Protein AF-A0AAN6MZ15-F1 (afdb_monomer_lite)

pLDDT: mean 78.02, std 19.75, range [22.7, 98.06]

Sequence (420 aa):
MLSFAIGPFTQQAIKTGACPQILGNVNSSLPIANFIPGSSSYRFAAGLWEIEVDMKGTMIQGLTNPKGNDSAILPSCPSGNCTDYGTGVTHASIGLCSKCIDTTSKVKGPDKGGNITLPDNDVYISIMSDAPFLTSGSTNLSWAVDLFPDNGFAEAAHVALTNISILAASTAPCTNDTSTNFTVVCPHNTSITNYDYGGTTDYVATSCALYPCLRTYHGSVDNGILTEKLISTAPAPVWEAPDYPSSWYAYNFTAVREPCILDASGTWYTRQNMSSAPNITGRTWHTVPNLFTKGQNATVPNACLYKMYGVYAMALYRFMADTLFDASCTYNSRQGGELYCGNAWWLSPLYSQKNATFESLSTALDDFATAVTNKFRTTASGPDALEIDDPNVFRTADPNLTANMVQGIVGAGYYYRLVW

Radius of gyration: 26.84 Å; chains: 1; bounding box: 69×88×80 Å

Secondary structure (DSSP, 8-state):
-----------------------TT---B-B--SEE-SS-EEEEETTEEEE-HHHHHHHHHHHH-TTSGGG----B-TT------SSS--EEEEEEEEEEEE-GGG-B---TTSEEE-TTSSSEEE-STTEEEEEEEE---TTSGGG--TTTHHHHHHT-SEEEEEEEEESTT-EEETTTTTEEE-SS---SSS--TTSS-EEEEEEEEEEEEEEEEEEEEETTEEEEEEEEEEE--EEE-TT-TT-GGGEEEEEE-SSEE-STT--EE-TTTGGGS---TT--EEEEETSSSTT-EEEEEGGGEEEE-HHHHHHHHHHIIIIIS-EEEEE-GGGTT--B-GGGGGGGGGGGGGT--HHHHHHHHHHHHHHHHHHHHHH-B-TTS--TT-TTGGG---GGGTTTTTTS-SS-----B---

Foldseek 3Di:
DDDDDDDDPPPPPPPDDDDLDQDPPDWWFWFAFFEPFLPAKDDPDDLDIAGHPLLLVLLLCLLFPLPDPSLDTQIRGSRWDQDDLVPLFRDKHWFKAKDKFWCQVQWDDPDPVQWTAHPVRLFIWGQDAFTFQKAKAFDLCPSVVVRDDPPCQVVLSVQFLTKMKMKHKALQQWDFDPPPPRDIGHPDDSDPDPDRQNPDIDMTMMIMGTHIWMWTWRWTADPSDIDIDTDDIGGQDWAAQPPDPDDLQRTKRKDFDAQAQDDPVRDTRGPVCQLVPDDDPLWDWDWGACRPHHRDIGIHTLSRMGIYGSSVSNNVSCCVRVPQGGFTWTDHPVPVLWTHTDNNNSCRVCCVSRHHDNVSNSVSVRSSRSSSSSVSSVRHDHSSPDPPPPCVVVVDPDVVVPPPPVVPDDDDRPRDTPTD

Structure (mmCIF, N/CA/C/O backbone):
data_AF-A0AAN6MZ15-F1
#
_entry.id   AF-A0AAN6MZ15-F1
#
loop_
_atom_site.group_PDB
_atom_site.id
_atom_site.type_symbol
_atom_site.label_atom_id
_atom_site.label_alt_id
_atom_site.label_comp_id
_atom_site.label_asym_id
_atom_site.label_entity_id
_atom_site.label_seq_id
_atom_site.pdbx_PDB_ins_code
_atom_site.Cartn_x
_atom_site.Cartn_y
_atom_sit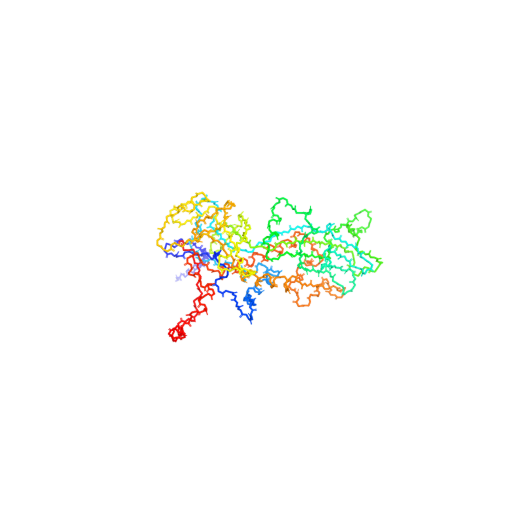e.Cartn_z
_atom_site.occupancy
_atom_site.B_iso_or_equiv
_atom_site.auth_seq_id
_atom_site.auth_comp_id
_atom_site.auth_asym_id
_atom_site.auth_atom_id
_atom_site.pdbx_PDB_model_num
ATOM 1 N N . MET A 1 1 ? 40.834 -61.237 47.593 1.00 40.12 1 MET A N 1
ATOM 2 C CA . MET A 1 1 ? 40.428 -60.813 46.237 1.00 40.12 1 MET A CA 1
ATOM 3 C C . MET A 1 1 ? 38.986 -60.335 46.309 1.00 40.12 1 MET A C 1
ATOM 5 O O . MET A 1 1 ? 38.101 -61.165 46.441 1.00 40.12 1 MET A O 1
ATOM 9 N N . LEU A 1 2 ? 38.763 -59.019 46.308 1.00 41.56 2 LEU A N 1
ATOM 10 C CA . LEU A 1 2 ? 37.440 -58.409 46.144 1.00 41.56 2 LEU A CA 1
ATOM 11 C C . LEU A 1 2 ? 37.466 -57.625 44.830 1.00 41.56 2 LEU A C 1
ATOM 13 O O . LEU A 1 2 ? 38.357 -56.806 44.617 1.00 41.56 2 LEU A O 1
ATOM 17 N N . SER A 1 3 ? 36.538 -57.959 43.938 1.00 43.06 3 SER A N 1
ATOM 18 C CA . SER A 1 3 ? 36.371 -57.358 42.616 1.00 43.06 3 SER A CA 1
ATOM 19 C C . SER A 1 3 ? 35.583 -56.051 42.739 1.00 43.06 3 SER A C 1
ATOM 21 O O . SER A 1 3 ? 34.506 -56.040 43.332 1.00 43.06 3 SER A O 1
ATOM 23 N N . PHE A 1 4 ? 36.112 -54.957 42.186 1.00 47.88 4 PHE A N 1
ATOM 24 C CA . PHE A 1 4 ? 35.355 -53.729 41.950 1.00 47.88 4 PHE A CA 1
ATOM 25 C C . PHE A 1 4 ? 34.668 -53.840 40.587 1.00 47.88 4 PHE A C 1
ATOM 27 O O . PHE A 1 4 ? 35.312 -53.731 39.545 1.00 47.88 4 PHE A O 1
ATOM 34 N N . ALA A 1 5 ? 33.354 -54.056 40.599 1.00 46.31 5 ALA A N 1
ATOM 35 C CA . ALA A 1 5 ? 32.517 -53.902 39.419 1.00 46.31 5 ALA A CA 1
ATOM 36 C C . ALA A 1 5 ? 32.241 -52.405 39.203 1.00 46.31 5 ALA A C 1
ATOM 38 O O . ALA A 1 5 ? 31.400 -51.814 39.876 1.00 46.31 5 ALA A O 1
ATOM 39 N N . ILE A 1 6 ? 32.970 -51.784 38.277 1.00 54.94 6 ILE A N 1
ATOM 40 C CA . ILE A 1 6 ? 32.612 -50.472 37.730 1.00 54.94 6 ILE A CA 1
ATOM 41 C C . ILE A 1 6 ? 31.590 -50.737 36.623 1.00 54.94 6 ILE A C 1
ATOM 43 O O . ILE A 1 6 ? 31.943 -51.202 35.541 1.00 54.94 6 ILE A O 1
ATOM 47 N N . GLY A 1 7 ? 30.311 -50.501 36.913 1.00 52.25 7 GLY A N 1
ATOM 48 C CA . GLY A 1 7 ? 29.265 -50.502 35.892 1.00 52.25 7 GLY A CA 1
ATOM 49 C C . GLY A 1 7 ? 29.377 -49.255 35.002 1.00 52.25 7 GLY A C 1
ATOM 50 O O . GLY A 1 7 ? 29.716 -48.183 35.509 1.00 52.25 7 GLY A O 1
ATOM 51 N N . PRO A 1 8 ? 29.106 -49.352 33.688 1.00 51.97 8 PRO A N 1
ATOM 52 C CA . PRO A 1 8 ? 29.100 -48.191 32.810 1.00 51.97 8 PRO A CA 1
ATOM 53 C C . PRO A 1 8 ? 27.931 -47.268 33.177 1.00 51.97 8 PRO A C 1
ATOM 55 O O . PRO A 1 8 ? 26.772 -47.682 33.175 1.00 51.97 8 PRO A O 1
ATOM 58 N N . PHE A 1 9 ? 28.232 -46.003 33.471 1.00 55.66 9 PHE A N 1
ATOM 59 C CA . PHE A 1 9 ? 27.222 -44.953 33.567 1.00 55.66 9 PHE A CA 1
ATOM 60 C C . PHE A 1 9 ? 26.598 -44.745 32.185 1.00 55.66 9 PHE A C 1
ATOM 62 O O . PHE A 1 9 ? 27.179 -44.099 31.315 1.00 55.66 9 PHE A O 1
ATOM 69 N N . THR A 1 10 ? 25.398 -45.273 31.973 1.00 53.75 10 THR A N 1
ATOM 70 C CA . THR A 1 10 ? 24.551 -44.856 30.857 1.00 53.75 10 THR A CA 1
ATOM 71 C C . THR A 1 10 ? 24.023 -43.457 31.173 1.00 53.75 10 THR A C 1
ATOM 73 O O . THR A 1 10 ? 23.023 -43.316 31.875 1.00 53.75 10 THR A O 1
ATOM 76 N N . GLN A 1 11 ? 24.695 -42.407 30.693 1.00 52.97 11 GLN A N 1
ATOM 77 C CA . GLN A 1 11 ? 24.086 -41.077 30.640 1.00 52.97 11 GLN A CA 1
ATOM 78 C C . GLN A 1 11 ? 22.978 -41.122 29.584 1.00 52.97 11 GLN A C 1
ATOM 80 O O . GLN A 1 11 ? 23.221 -40.930 28.395 1.00 52.97 11 GLN A O 1
ATOM 85 N N . GLN A 1 12 ? 21.753 -41.434 30.005 1.00 50.69 12 GLN A N 1
ATOM 86 C CA . GLN A 1 12 ? 20.587 -41.143 29.186 1.00 50.69 12 GLN A CA 1
ATOM 87 C C . GLN A 1 12 ? 20.452 -39.621 29.136 1.00 50.69 12 GLN A C 1
ATOM 89 O O . GLN A 1 12 ? 20.089 -38.986 30.124 1.00 50.69 12 GLN A O 1
ATOM 94 N N . ALA A 1 13 ? 20.788 -39.033 27.989 1.00 48.38 13 ALA A N 1
ATOM 95 C CA . ALA A 1 13 ? 20.457 -37.652 27.687 1.00 48.38 13 ALA A CA 1
ATOM 96 C C . ALA A 1 13 ? 18.928 -37.551 27.594 1.00 48.38 13 ALA A C 1
ATOM 98 O O . ALA A 1 13 ? 18.326 -37.843 26.561 1.00 48.38 13 ALA A O 1
ATOM 99 N N . ILE A 1 14 ? 18.289 -37.195 28.707 1.00 49.56 14 ILE A N 1
ATOM 100 C CA . ILE A 1 14 ? 16.867 -36.871 28.735 1.00 49.56 14 ILE A CA 1
ATOM 101 C C . ILE A 1 14 ? 16.715 -35.576 27.940 1.00 49.56 14 ILE A C 1
ATOM 103 O O . ILE A 1 14 ? 17.080 -34.499 28.408 1.00 49.56 14 ILE A O 1
ATOM 107 N N . LYS A 1 15 ? 16.203 -35.682 26.711 1.00 41.22 15 LYS A N 1
ATOM 108 C CA . LYS A 1 15 ? 15.747 -34.522 25.949 1.00 41.22 15 LYS A CA 1
ATOM 109 C C . LYS A 1 15 ? 14.502 -33.994 26.655 1.00 41.22 15 LYS A C 1
ATOM 111 O O . LYS A 1 15 ? 13.407 -34.515 26.463 1.00 41.22 15 LYS A O 1
ATOM 116 N N . THR A 1 16 ? 14.676 -32.994 27.508 1.00 54.78 16 THR A N 1
ATOM 117 C CA . THR A 1 16 ? 13.559 -32.241 28.067 1.00 54.78 16 THR A CA 1
ATOM 118 C C . THR A 1 16 ? 12.924 -31.445 26.928 1.00 54.78 16 THR A C 1
ATOM 120 O O . THR A 1 16 ? 13.512 -30.514 26.385 1.00 54.78 16 THR A O 1
ATOM 123 N N . GLY A 1 17 ? 11.737 -31.866 26.493 1.00 52.56 17 GLY A N 1
ATOM 124 C CA . GLY A 1 17 ? 10.882 -31.026 25.662 1.00 52.56 17 GLY A CA 1
ATOM 125 C C . GLY A 1 17 ? 10.262 -29.949 26.543 1.00 52.56 17 GLY A C 1
ATOM 126 O O . GLY A 1 17 ? 9.826 -30.252 27.655 1.00 52.56 17 GLY A O 1
ATOM 127 N N . ALA A 1 18 ? 10.230 -28.703 26.075 1.00 51.31 18 ALA A N 1
ATOM 128 C CA . ALA A 1 18 ? 9.408 -27.692 26.722 1.00 51.31 18 ALA A CA 1
ATOM 129 C C . ALA A 1 18 ? 7.952 -28.182 26.691 1.00 51.31 18 ALA A C 1
ATOM 131 O O . ALA A 1 18 ? 7.418 -28.469 25.623 1.00 51.31 18 ALA A O 1
ATOM 132 N N . CYS A 1 19 ? 7.345 -28.346 27.866 1.00 48.41 19 CYS A N 1
ATOM 133 C CA . CYS A 1 19 ? 5.925 -28.638 27.988 1.00 48.41 19 CYS A CA 1
ATOM 134 C C . CYS A 1 19 ? 5.213 -27.297 28.189 1.00 48.41 19 CYS A C 1
ATOM 136 O O . CYS A 1 19 ? 5.354 -26.719 29.272 1.00 48.41 19 CYS A O 1
ATOM 138 N N . PRO A 1 20 ? 4.516 -26.756 27.174 1.00 54.28 20 PRO A N 1
ATOM 139 C CA . PRO A 1 20 ? 3.715 -25.557 27.364 1.00 54.28 20 PRO A CA 1
ATOM 140 C C . PRO A 1 20 ? 2.610 -25.874 28.376 1.00 54.28 20 PRO A C 1
ATOM 142 O O . PRO A 1 20 ? 1.737 -26.706 28.131 1.00 54.28 20 PRO A O 1
ATOM 145 N N . GLN A 1 21 ? 2.679 -25.249 29.550 1.00 49.19 21 GLN A N 1
ATOM 146 C CA . GLN A 1 21 ? 1.626 -25.332 30.555 1.00 49.19 21 GLN A CA 1
ATOM 147 C C . GLN A 1 21 ? 0.725 -24.109 30.430 1.00 49.19 21 GLN A C 1
ATOM 149 O O . GLN A 1 21 ? 1.207 -22.977 30.431 1.00 49.19 21 GLN A O 1
ATOM 154 N N . ILE A 1 22 ? -0.587 -24.338 30.360 1.00 53.00 22 ILE A N 1
ATOM 155 C CA . ILE A 1 22 ? -1.578 -23.267 30.452 1.00 53.00 22 ILE A CA 1
ATOM 156 C C . ILE A 1 22 ? -1.512 -22.723 31.880 1.00 53.00 22 ILE A C 1
ATOM 158 O O . ILE A 1 22 ? -1.984 -23.358 32.825 1.00 53.00 22 ILE A O 1
ATOM 162 N N . LEU A 1 23 ? -0.888 -21.561 32.047 1.00 53.66 23 LEU A N 1
ATOM 163 C CA . LEU A 1 23 ? -0.852 -20.871 33.328 1.00 53.66 23 LEU A CA 1
ATOM 164 C C . LEU A 1 23 ? -2.181 -20.138 33.530 1.00 53.66 23 LEU A C 1
ATOM 166 O O . LEU A 1 23 ? -2.475 -19.161 32.844 1.00 53.66 23 LEU A O 1
ATOM 170 N N . GLY A 1 24 ? -2.985 -20.606 34.486 1.00 49.88 24 GLY A N 1
ATOM 171 C CA . GLY A 1 24 ? -4.116 -19.829 34.991 1.00 49.88 24 GLY A CA 1
ATOM 172 C C . GLY A 1 24 ? -3.617 -18.543 35.660 1.00 49.88 24 GLY A C 1
ATOM 173 O O . GLY A 1 24 ? -2.615 -18.575 36.372 1.00 49.88 24 GLY A O 1
ATOM 174 N N . ASN A 1 25 ? -4.323 -17.428 35.448 1.00 54.53 25 ASN A N 1
ATOM 175 C CA . ASN A 1 25 ? -4.033 -16.086 35.988 1.00 54.53 25 ASN A CA 1
ATOM 176 C C . ASN A 1 25 ? -2.850 -15.322 35.361 1.00 54.53 25 ASN A C 1
ATOM 178 O O . ASN A 1 25 ? -2.310 -14.418 36.000 1.00 54.53 25 ASN A O 1
ATOM 182 N N . VAL A 1 26 ? -2.450 -15.632 34.124 1.00 59.28 26 VAL A N 1
ATOM 183 C CA . VAL A 1 26 ? -1.494 -14.790 33.386 1.00 59.28 26 VAL A CA 1
ATOM 184 C C . VAL A 1 26 ? -2.219 -14.044 32.275 1.00 59.28 26 VAL A C 1
ATOM 186 O O . VAL A 1 26 ? -2.706 -14.660 31.329 1.00 59.28 26 VAL A O 1
ATOM 189 N N . ASN A 1 27 ? -2.268 -12.714 32.394 1.00 62.06 27 ASN A N 1
ATOM 190 C CA . ASN A 1 27 ? -2.894 -11.849 31.398 1.00 62.06 27 ASN A CA 1
ATOM 191 C C . ASN A 1 27 ? -2.235 -12.064 30.039 1.00 62.06 27 ASN A C 1
ATOM 193 O O . ASN A 1 27 ? -1.040 -11.805 29.878 1.00 62.06 27 ASN A O 1
ATOM 197 N N . SER A 1 28 ? -3.036 -12.505 29.076 1.00 66.25 28 SER A N 1
ATOM 198 C CA . SER A 1 28 ? -2.605 -12.643 27.694 1.00 66.25 28 SER A CA 1
ATOM 199 C C . SER A 1 28 ? -2.978 -11.384 26.919 1.00 66.25 28 SER A C 1
ATOM 201 O O . SER A 1 28 ? -4.067 -10.856 27.118 1.00 66.25 28 SER A O 1
ATOM 203 N N . SER A 1 29 ? -2.083 -10.866 26.076 1.00 73.50 29 SER A N 1
ATOM 204 C CA . SER A 1 29 ? -2.336 -9.660 25.290 1.00 73.50 29 SER A CA 1
ATOM 205 C C . SER A 1 29 ? -1.694 -9.661 23.914 1.00 73.50 29 SER A C 1
ATOM 207 O O . SER A 1 29 ? -0.597 -10.178 23.706 1.00 73.50 29 SER A O 1
ATOM 209 N N . LEU A 1 30 ? -2.407 -9.046 22.975 1.00 80.00 30 LEU A N 1
ATOM 210 C CA . LEU A 1 30 ? -2.001 -8.864 21.591 1.00 80.00 30 LEU A CA 1
ATOM 211 C C . LEU A 1 30 ? -2.195 -7.387 21.224 1.00 80.00 30 LEU A C 1
ATOM 213 O O . LEU A 1 30 ? -3.289 -6.864 21.465 1.00 80.00 30 LEU A O 1
ATOM 217 N N . PRO A 1 31 ? -1.179 -6.707 20.665 1.00 84.69 31 PRO A N 1
ATOM 218 C CA . PRO A 1 31 ? -1.329 -5.322 20.254 1.00 84.69 31 PRO A CA 1
ATOM 219 C C . PRO A 1 31 ? -2.264 -5.228 19.044 1.00 84.69 31 PRO A C 1
ATOM 221 O O . PRO A 1 31 ? -2.136 -5.972 18.064 1.00 84.69 31 PRO A O 1
ATOM 224 N N . ILE A 1 32 ? -3.208 -4.297 19.120 1.00 87.62 32 ILE A N 1
ATOM 225 C CA . ILE A 1 32 ? -4.138 -3.958 18.045 1.00 87.62 32 ILE A CA 1
ATOM 226 C C . ILE A 1 32 ? -4.177 -2.445 17.874 1.00 87.62 32 ILE A C 1
ATOM 228 O O . ILE A 1 32 ? -3.936 -1.703 18.823 1.00 87.62 32 ILE A O 1
ATOM 232 N N . ALA A 1 33 ? -4.508 -1.991 16.670 1.00 91.00 33 ALA A N 1
ATOM 233 C CA . ALA A 1 33 ? -4.716 -0.577 16.406 1.00 91.00 33 ALA A CA 1
ATOM 234 C C . ALA A 1 33 ? -6.210 -0.277 16.303 1.00 91.00 33 ALA A C 1
ATOM 236 O O . ALA A 1 33 ? -6.830 -0.668 15.318 1.00 91.00 33 ALA A O 1
ATOM 237 N N . ASN A 1 34 ? -6.789 0.416 17.287 1.00 90.00 34 ASN A N 1
ATOM 238 C CA . ASN A 1 34 ? -8.136 0.979 17.160 1.00 90.00 34 ASN A CA 1
ATOM 239 C C . ASN A 1 34 ? -8.062 2.408 16.623 1.00 90.00 34 ASN A C 1
ATOM 241 O O . ASN A 1 34 ? -8.690 2.711 15.616 1.00 90.00 34 ASN A O 1
ATOM 245 N N . PHE A 1 35 ? -7.258 3.266 17.249 1.00 88.88 35 PHE A N 1
ATOM 246 C CA . PHE A 1 35 ? -7.140 4.677 16.891 1.00 88.88 35 PHE A CA 1
ATOM 247 C C . PHE A 1 35 ? -5.674 5.023 16.605 1.00 88.88 35 PHE A C 1
ATOM 249 O O . PHE A 1 35 ? -4.793 4.705 17.406 1.00 88.88 35 PHE A O 1
ATOM 256 N N . ILE A 1 36 ? -5.400 5.644 15.452 1.00 88.38 36 ILE A N 1
ATOM 257 C CA . ILE A 1 36 ? -4.052 6.085 15.063 1.00 88.38 36 ILE A CA 1
ATOM 258 C C . ILE A 1 36 ? -4.013 7.558 14.637 1.00 88.38 36 ILE A C 1
ATOM 260 O O . ILE A 1 36 ? -4.884 7.984 13.875 1.00 88.38 36 ILE A O 1
ATOM 264 N N . PRO A 1 37 ? -2.993 8.323 15.064 1.00 79.56 37 PRO A N 1
ATOM 265 C CA . PRO A 1 37 ? -1.886 7.882 15.903 1.00 79.56 37 PRO A CA 1
ATOM 266 C C . PRO A 1 37 ? -2.318 7.821 17.380 1.00 79.56 37 PRO A C 1
ATOM 268 O O . PRO A 1 37 ? -3.313 8.423 17.763 1.00 79.56 37 PRO A O 1
ATOM 271 N N . GLY A 1 38 ? -1.596 7.064 18.211 1.00 61.72 38 GLY A N 1
ATOM 272 C CA . GLY A 1 38 ? -1.743 7.171 19.667 1.00 61.72 38 GLY A CA 1
ATOM 273 C C . GLY A 1 38 ? -0.956 8.359 20.234 1.00 61.72 38 GLY A C 1
ATOM 274 O O . GLY A 1 38 ? -1.447 9.051 21.118 1.00 61.72 38 GLY A O 1
ATOM 275 N N . SER A 1 39 ? 0.256 8.600 19.711 1.00 60.41 39 SER A N 1
ATOM 276 C CA . SER A 1 39 ? 1.109 9.754 20.062 1.00 60.41 39 SER A CA 1
ATOM 277 C C . SER A 1 39 ? 2.186 10.093 19.008 1.00 60.41 39 SER A C 1
ATOM 279 O O . SER A 1 39 ? 3.148 10.787 19.315 1.00 60.41 39 SER A O 1
ATOM 281 N N . SER A 1 40 ? 2.070 9.574 17.778 1.00 68.44 40 SER A N 1
ATOM 282 C CA . SER A 1 40 ? 3.201 9.392 16.841 1.00 68.44 40 SER A CA 1
ATOM 283 C C . SER A 1 40 ? 3.312 10.390 15.678 1.00 68.44 40 SER A C 1
ATOM 285 O O . SER A 1 40 ? 3.797 10.048 14.592 1.00 68.44 40 SER A O 1
ATOM 287 N N . SER A 1 41 ? 2.878 11.634 15.877 1.00 76.12 41 SER A N 1
ATOM 288 C CA . SER A 1 41 ? 3.167 12.733 14.945 1.00 76.12 41 SER A CA 1
ATOM 289 C C . SER A 1 41 ? 3.421 14.039 15.669 1.00 76.12 41 SER A C 1
ATOM 291 O O . SER A 1 41 ? 2.821 14.303 16.707 1.00 76.12 41 SER A O 1
ATOM 293 N N . TYR A 1 42 ? 4.262 14.888 15.084 1.00 79.75 42 TYR A N 1
ATOM 294 C CA . TYR A 1 42 ? 4.579 16.201 15.636 1.00 79.75 42 TYR A CA 1
ATOM 295 C C . TYR A 1 42 ? 4.406 17.304 14.594 1.00 79.75 42 TYR A C 1
ATOM 297 O O . TYR A 1 42 ? 4.549 17.101 13.386 1.00 79.75 42 TYR A O 1
ATOM 305 N N . ARG A 1 43 ? 4.085 18.503 15.079 1.00 81.88 43 ARG A N 1
ATOM 306 C CA . ARG A 1 43 ? 3.978 19.711 14.262 1.00 81.88 43 ARG A CA 1
ATOM 307 C C . ARG A 1 43 ? 5.331 20.408 14.212 1.00 81.88 43 ARG A C 1
ATOM 309 O O . ARG A 1 43 ? 5.851 20.788 15.256 1.00 81.88 43 ARG A O 1
ATOM 316 N N . PHE A 1 44 ? 5.865 20.637 13.016 1.00 83.06 44 PHE A N 1
ATOM 317 C CA . PHE A 1 44 ? 7.147 21.335 12.838 1.00 83.06 44 PHE A CA 1
ATOM 318 C C . PHE A 1 44 ? 7.001 22.738 12.231 1.00 83.06 44 PHE A C 1
ATOM 320 O O . PHE A 1 44 ? 7.923 23.544 12.317 1.00 83.06 44 PHE A O 1
ATOM 327 N N . ALA A 1 45 ? 5.838 23.070 11.656 1.00 80.62 45 ALA A N 1
ATOM 328 C CA . ALA A 1 45 ? 5.520 24.433 11.222 1.00 80.62 45 ALA A CA 1
ATOM 329 C C . ALA A 1 45 ? 4.007 24.711 11.244 1.00 80.62 45 ALA A C 1
ATOM 331 O O . ALA A 1 45 ? 3.192 23.885 11.665 1.00 80.62 45 ALA A O 1
ATOM 332 N N . ALA A 1 46 ? 3.588 25.902 10.808 1.00 77.69 46 ALA A N 1
ATOM 333 C CA . ALA A 1 46 ? 2.172 26.242 10.703 1.00 77.69 46 ALA A CA 1
ATOM 334 C C . ALA A 1 46 ? 1.445 25.332 9.697 1.00 77.69 46 ALA A C 1
ATOM 336 O O . ALA A 1 46 ? 1.698 25.406 8.501 1.00 77.69 46 ALA A O 1
ATOM 337 N N . GLY A 1 47 ? 0.566 24.455 10.199 1.00 72.19 47 GLY A N 1
ATOM 338 C CA . GLY A 1 47 ? -0.144 23.465 9.379 1.00 72.19 47 GLY A CA 1
ATOM 339 C C . GLY A 1 47 ? 0.725 22.313 8.852 1.00 72.19 47 GLY A C 1
ATOM 340 O O . GLY A 1 47 ? 0.241 21.478 8.097 1.00 72.19 47 GLY A O 1
ATOM 341 N N . LEU A 1 48 ? 2.005 22.226 9.225 1.00 77.94 48 LEU A N 1
ATOM 342 C CA . LEU A 1 48 ? 2.875 21.144 8.759 1.00 77.94 48 LEU A CA 1
ATOM 343 C C . LEU A 1 48 ? 3.134 20.146 9.883 1.00 77.94 48 LEU A C 1
ATOM 345 O O . LEU A 1 48 ? 3.621 20.512 10.957 1.00 77.94 48 LEU A O 1
ATOM 349 N N . TRP A 1 49 ? 2.799 18.895 9.589 1.00 84.44 49 TRP A N 1
ATOM 350 C CA . TRP A 1 49 ? 2.918 17.748 10.474 1.00 84.44 49 TRP A CA 1
ATOM 351 C C . TRP A 1 49 ? 3.806 16.697 9.834 1.00 84.44 49 TRP A C 1
ATOM 353 O O . TRP A 1 49 ? 3.850 16.573 8.609 1.00 84.44 49 TRP A O 1
ATOM 363 N N . GLU A 1 50 ? 4.497 15.950 10.678 1.00 87.62 50 GLU A N 1
ATOM 364 C CA . GLU A 1 50 ? 5.436 14.923 10.268 1.00 87.62 50 GLU A CA 1
ATOM 365 C C . GLU A 1 50 ? 5.236 13.670 11.117 1.00 87.62 50 GLU A C 1
ATOM 367 O O . GLU A 1 50 ? 4.930 13.745 12.312 1.00 87.62 50 GLU A O 1
ATOM 372 N N . ILE A 1 51 ? 5.376 12.513 10.474 1.00 91.50 51 ILE A N 1
ATOM 373 C CA . ILE A 1 51 ? 5.396 11.223 11.159 1.00 91.50 51 ILE A CA 1
ATOM 374 C C . ILE A 1 51 ? 6.748 11.020 11.842 1.00 91.50 51 ILE A C 1
ATOM 376 O O . ILE A 1 51 ? 7.786 11.460 11.340 1.00 91.50 51 ILE A O 1
ATOM 380 N N . GLU A 1 52 ? 6.741 10.324 12.974 1.00 89.38 52 GLU A N 1
ATOM 381 C CA . GLU A 1 52 ? 7.970 9.987 13.691 1.00 89.38 52 GLU A CA 1
ATOM 382 C C . GLU A 1 52 ? 8.970 9.219 12.814 1.00 89.38 52 GLU A C 1
ATOM 384 O O . GLU A 1 52 ? 8.602 8.427 11.941 1.00 89.38 52 GLU A O 1
ATOM 389 N N . VAL A 1 53 ? 10.260 9.427 13.092 1.00 90.38 53 VAL A N 1
ATOM 390 C CA . VAL A 1 53 ? 11.379 8.799 12.365 1.00 90.38 53 VAL A CA 1
ATOM 391 C C . VAL A 1 53 ? 11.263 7.273 12.351 1.00 90.38 53 VAL A C 1
ATOM 393 O O . VAL A 1 53 ? 11.596 6.638 11.357 1.00 90.38 53 VAL A O 1
ATOM 396 N N . ASP A 1 54 ? 10.736 6.692 13.422 1.00 89.44 54 ASP A N 1
ATOM 397 C CA . ASP A 1 54 ? 10.517 5.254 13.560 1.00 89.44 54 ASP A CA 1
ATOM 398 C C . ASP A 1 54 ? 9.495 4.714 12.534 1.00 89.44 54 ASP A C 1
ATOM 400 O O . ASP A 1 54 ? 9.725 3.690 11.887 1.00 89.44 54 ASP A O 1
ATOM 404 N N . MET A 1 55 ? 8.411 5.457 12.264 1.00 92.25 55 MET A N 1
ATOM 405 C CA . MET A 1 55 ? 7.466 5.103 11.195 1.00 92.25 55 MET A CA 1
ATOM 406 C C . MET A 1 55 ? 8.117 5.213 9.810 1.00 92.25 55 MET A C 1
ATOM 408 O O . MET A 1 55 ? 7.928 4.334 8.972 1.00 92.25 55 MET A O 1
ATOM 412 N N . LYS A 1 56 ? 8.938 6.243 9.568 1.00 93.81 56 LYS A N 1
ATOM 413 C CA . LYS A 1 56 ? 9.687 6.382 8.303 1.00 93.81 56 LYS A CA 1
ATOM 414 C C . LYS A 1 56 ? 10.661 5.225 8.085 1.00 93.81 56 LYS A C 1
ATOM 416 O O . LYS A 1 56 ? 10.741 4.682 6.986 1.00 93.81 56 LYS A O 1
ATOM 421 N N . GLY A 1 57 ? 11.379 4.839 9.140 1.00 93.50 57 GLY A N 1
ATOM 422 C CA . GLY A 1 57 ? 12.271 3.682 9.137 1.00 93.50 57 GLY A CA 1
ATOM 423 C C . GLY A 1 57 ? 11.514 2.393 8.829 1.00 93.50 57 GLY A C 1
ATOM 424 O O . GLY A 1 57 ? 11.917 1.656 7.934 1.00 93.50 57 GLY A O 1
ATOM 425 N N . THR A 1 58 ? 10.366 2.184 9.481 1.00 93.50 58 THR A N 1
ATOM 426 C CA . THR A 1 58 ? 9.470 1.044 9.216 1.00 93.50 58 THR A CA 1
ATOM 427 C C . THR A 1 58 ? 9.022 1.016 7.755 1.00 93.50 58 THR A C 1
ATOM 429 O O . THR A 1 58 ? 9.038 -0.036 7.128 1.00 93.50 58 THR A O 1
ATOM 432 N N . MET A 1 59 ? 8.648 2.160 7.182 1.00 95.19 59 MET A N 1
ATOM 433 C CA . MET A 1 59 ? 8.226 2.258 5.782 1.00 95.19 59 MET A CA 1
ATOM 434 C C . MET A 1 59 ? 9.337 1.851 4.806 1.00 95.19 59 MET A C 1
ATOM 436 O O . MET A 1 59 ? 9.100 1.069 3.890 1.00 95.19 59 MET A O 1
ATOM 440 N N . ILE A 1 60 ? 10.565 2.318 5.037 1.00 95.56 60 ILE A N 1
ATOM 441 C CA . ILE A 1 60 ? 11.740 1.926 4.245 1.00 95.56 60 ILE A CA 1
ATOM 442 C C . ILE A 1 60 ? 12.043 0.427 4.412 1.00 95.56 60 ILE A C 1
ATOM 444 O O . ILE A 1 60 ? 12.321 -0.276 3.436 1.00 95.56 60 ILE A O 1
ATOM 448 N N . GLN A 1 61 ? 11.958 -0.089 5.638 1.00 94.19 61 GLN A N 1
ATOM 449 C CA . GLN A 1 61 ? 12.117 -1.517 5.918 1.00 94.19 61 GLN A CA 1
ATOM 450 C C . GLN A 1 61 ? 11.007 -2.362 5.290 1.00 94.19 61 GLN A C 1
ATOM 452 O O . GLN A 1 61 ? 11.283 -3.462 4.830 1.00 94.19 61 GLN A O 1
ATOM 457 N N . GLY A 1 62 ? 9.786 -1.843 5.175 1.00 95.31 62 GLY A N 1
ATOM 458 C CA . GLY A 1 62 ? 8.678 -2.509 4.495 1.00 95.31 62 GLY A CA 1
ATOM 459 C C . GLY A 1 62 ? 8.955 -2.804 3.018 1.00 95.31 62 GLY A C 1
ATOM 460 O O . GLY A 1 62 ? 8.406 -3.758 2.484 1.00 95.31 62 GLY A O 1
ATOM 461 N N . LEU A 1 63 ? 9.836 -2.038 2.368 1.00 95.00 63 LEU A N 1
ATOM 462 C CA . LEU A 1 63 ? 10.252 -2.281 0.980 1.00 95.00 63 LEU A CA 1
ATOM 463 C C . LEU A 1 63 ? 11.529 -3.124 0.877 1.00 95.00 63 LEU A C 1
ATOM 465 O O . LEU A 1 63 ? 11.711 -3.866 -0.084 1.00 95.00 63 LEU A O 1
ATOM 469 N N . THR A 1 64 ? 12.425 -3.010 1.858 1.00 94.56 64 THR A N 1
ATOM 470 C CA . THR A 1 64 ? 13.776 -3.596 1.788 1.00 94.56 64 THR A CA 1
ATOM 471 C C . THR A 1 64 ? 13.917 -4.910 2.545 1.00 94.56 64 THR A C 1
ATOM 473 O O . THR A 1 64 ? 14.696 -5.773 2.147 1.00 94.56 64 THR A O 1
ATOM 476 N N . ASN A 1 65 ? 13.169 -5.075 3.632 1.00 93.00 65 ASN A N 1
ATOM 477 C CA . ASN A 1 65 ? 13.140 -6.265 4.471 1.00 93.00 65 ASN A CA 1
ATOM 478 C C . ASN A 1 65 ? 11.785 -6.387 5.209 1.00 93.00 65 ASN A C 1
ATOM 480 O O . ASN A 1 65 ? 11.738 -6.299 6.440 1.00 93.00 65 ASN A O 1
ATOM 484 N N . PRO A 1 66 ? 10.668 -6.595 4.486 1.00 86.50 66 PRO A N 1
ATOM 485 C CA . PRO A 1 66 ? 9.326 -6.573 5.078 1.00 86.50 66 PRO A CA 1
ATOM 486 C C . PRO A 1 66 ? 9.088 -7.629 6.157 1.00 86.50 66 PRO A C 1
ATOM 488 O O . PRO A 1 66 ? 8.260 -7.438 7.047 1.00 86.50 66 PRO A O 1
ATOM 491 N N . LYS A 1 67 ? 9.832 -8.738 6.090 1.00 83.00 67 LYS A N 1
ATOM 492 C CA . LYS A 1 67 ? 9.770 -9.866 7.030 1.00 83.00 67 LYS A CA 1
ATOM 493 C C . LYS A 1 67 ? 10.824 -9.769 8.140 1.00 83.00 67 LYS A C 1
ATOM 495 O O . LYS A 1 67 ? 11.101 -10.763 8.809 1.00 83.00 67 LYS A O 1
ATOM 500 N N . GLY A 1 68 ? 11.450 -8.602 8.299 1.00 79.31 68 GLY A N 1
ATOM 501 C CA . GLY A 1 68 ? 12.388 -8.331 9.379 1.00 79.31 68 GLY A CA 1
ATOM 502 C C . GLY A 1 68 ? 11.716 -8.326 10.754 1.00 79.31 68 GLY A C 1
ATOM 503 O O . GLY A 1 68 ? 10.506 -8.168 10.882 1.00 79.31 68 GLY A O 1
ATOM 504 N N . ASN A 1 69 ? 12.518 -8.465 11.810 1.00 76.62 69 ASN A N 1
ATOM 505 C CA . ASN A 1 69 ? 12.005 -8.473 13.185 1.00 76.62 69 ASN A CA 1
ATOM 506 C C . ASN A 1 69 ? 11.414 -7.122 13.618 1.00 76.62 69 ASN A C 1
ATOM 508 O O . ASN A 1 69 ? 10.562 -7.092 14.500 1.00 76.62 69 ASN A O 1
ATOM 512 N N . ASP A 1 70 ? 11.837 -6.021 12.997 1.00 70.81 70 ASP A N 1
ATOM 513 C CA . ASP A 1 70 ? 11.396 -4.664 13.342 1.00 70.81 70 ASP A CA 1
ATOM 514 C C . ASP A 1 70 ? 9.919 -4.407 12.980 1.00 70.81 70 ASP A C 1
ATOM 516 O O . ASP A 1 70 ? 9.275 -3.538 13.566 1.00 70.81 70 ASP A O 1
ATOM 520 N N . SER A 1 71 ? 9.353 -5.202 12.064 1.00 74.69 71 SER A N 1
ATOM 521 C CA . SER A 1 71 ? 7.925 -5.200 11.729 1.00 74.69 71 SER A CA 1
ATOM 522 C C . SER A 1 71 ? 7.141 -6.315 12.437 1.00 74.69 71 SER A C 1
ATOM 524 O O . SER A 1 71 ? 5.938 -6.453 12.207 1.00 74.69 71 SER A O 1
ATOM 526 N N . ALA A 1 72 ? 7.781 -7.132 13.283 1.00 78.81 72 ALA A N 1
ATOM 527 C CA . ALA A 1 72 ? 7.143 -8.286 13.906 1.00 78.81 72 ALA A CA 1
ATOM 528 C C . ALA A 1 72 ? 6.265 -7.889 15.101 1.00 78.81 72 ALA A C 1
ATOM 530 O O . ALA A 1 72 ? 6.660 -7.123 15.981 1.00 78.81 72 ALA A O 1
ATOM 531 N N . ILE A 1 73 ? 5.070 -8.477 15.169 1.00 81.81 73 ILE A N 1
ATOM 532 C CA . ILE A 1 73 ? 4.183 -8.338 16.322 1.00 81.81 73 ILE A CA 1
ATOM 533 C C . ILE A 1 73 ? 4.571 -9.357 17.386 1.00 81.81 73 ILE A C 1
ATOM 535 O O . ILE A 1 73 ? 4.533 -10.564 17.153 1.00 81.81 73 ILE A O 1
ATOM 539 N N . LEU A 1 74 ? 4.903 -8.861 18.576 1.00 78.88 74 LEU A N 1
ATOM 540 C CA . LEU A 1 74 ? 5.225 -9.696 19.726 1.00 78.88 74 LEU A CA 1
ATOM 541 C C . LEU A 1 74 ? 3.980 -9.859 20.611 1.00 78.88 74 LEU A C 1
ATOM 543 O O . LEU A 1 74 ? 3.596 -8.907 21.299 1.00 78.88 74 LEU A O 1
ATOM 547 N N . PRO A 1 75 ? 3.321 -11.034 20.610 1.00 75.25 75 PRO A N 1
ATOM 548 C CA . PRO A 1 75 ? 2.253 -11.309 21.561 1.00 75.25 75 PRO A CA 1
ATOM 549 C C . PRO A 1 75 ? 2.833 -11.461 22.973 1.00 75.25 75 PRO A C 1
ATOM 551 O O . PRO A 1 75 ? 3.964 -11.901 23.174 1.00 75.25 75 PRO A O 1
ATOM 554 N N . SER A 1 76 ? 2.011 -11.204 23.980 1.00 72.69 76 SER A N 1
ATOM 555 C CA . SER A 1 76 ? 2.267 -11.627 25.352 1.00 72.69 76 SER A CA 1
ATOM 556 C C . SER A 1 76 ? 1.182 -12.622 25.738 1.00 72.69 76 SER A C 1
ATOM 558 O O . SER A 1 76 ? 0.247 -12.254 26.427 1.00 72.69 76 SER A O 1
ATOM 560 N N . CYS A 1 77 ? 1.253 -13.862 25.244 1.00 62.47 77 CYS A N 1
ATOM 561 C CA . CYS A 1 77 ? 0.225 -14.890 25.470 1.00 62.47 77 CYS A CA 1
ATOM 562 C C . CYS A 1 77 ? 0.859 -16.231 25.886 1.00 62.47 77 CYS A C 1
ATOM 564 O O . CYS A 1 77 ? 1.080 -17.090 25.031 1.00 62.47 77 CYS A O 1
ATOM 566 N N . PRO A 1 78 ? 1.157 -16.450 27.178 1.00 57.62 78 PRO A N 1
ATOM 567 C CA . PRO A 1 78 ? 1.720 -17.721 27.638 1.00 57.62 78 PRO A CA 1
ATOM 568 C C . PRO A 1 78 ? 0.721 -18.893 27.601 1.00 57.62 78 PRO A C 1
ATOM 570 O O . PRO A 1 78 ? 1.146 -20.042 27.661 1.00 57.62 78 PRO A O 1
ATOM 573 N N . SER A 1 79 ? -0.588 -18.630 27.486 1.00 55.31 79 SER A N 1
ATOM 574 C CA . SER A 1 79 ? -1.656 -19.646 27.473 1.00 55.31 79 SER A CA 1
ATOM 575 C C . SER A 1 79 ? -1.967 -20.243 26.091 1.00 55.31 79 SER A C 1
ATOM 577 O O . SER A 1 79 ? -2.692 -21.233 26.016 1.00 55.31 79 SER A O 1
ATOM 579 N N . GLY A 1 80 ? -1.429 -19.672 25.006 1.00 53.47 80 GLY A N 1
ATOM 580 C CA . GLY A 1 80 ? -1.491 -20.257 23.660 1.00 53.47 80 GLY A CA 1
ATOM 581 C C . GLY A 1 80 ? -2.835 -20.177 22.916 1.00 53.47 80 GLY A C 1
ATOM 582 O O . GLY A 1 80 ? -2.953 -20.731 21.829 1.00 53.47 80 GLY A O 1
ATOM 583 N N . ASN A 1 81 ? -3.860 -19.491 23.434 1.00 58.62 81 ASN A N 1
ATOM 584 C CA . ASN A 1 81 ? -5.132 -19.368 22.710 1.00 58.62 81 ASN A CA 1
ATOM 585 C C . ASN A 1 81 ? -5.653 -17.927 22.701 1.00 58.62 81 ASN A C 1
ATOM 587 O O . ASN A 1 81 ? -5.952 -17.361 23.750 1.00 58.62 81 ASN A O 1
ATOM 591 N N . CYS A 1 82 ? -5.765 -17.335 21.509 1.00 63.19 82 CYS A N 1
ATOM 592 C CA . CYS A 1 82 ? -6.539 -16.114 21.309 1.00 63.19 82 CYS A CA 1
ATOM 593 C C . CYS A 1 82 ? -8.016 -16.504 21.215 1.00 63.19 82 CYS A C 1
ATOM 595 O O . CYS A 1 82 ? -8.361 -17.406 20.454 1.00 63.19 82 CYS A O 1
ATOM 597 N N . THR A 1 83 ? -8.888 -15.844 21.972 1.00 63.50 83 THR A N 1
ATOM 598 C CA . THR A 1 83 ? -10.314 -16.189 21.999 1.00 63.50 83 THR A CA 1
ATOM 599 C C . THR A 1 83 ? -10.961 -15.915 20.639 1.00 63.50 83 THR A C 1
ATOM 601 O O . THR A 1 83 ? -11.088 -14.766 20.215 1.00 63.50 83 THR A O 1
ATOM 604 N N . ASP A 1 84 ? -11.374 -16.979 19.950 1.00 63.81 84 ASP A N 1
ATOM 605 C CA . ASP A 1 84 ? -12.310 -16.920 18.827 1.00 63.81 84 ASP A CA 1
ATOM 606 C C . ASP A 1 84 ? -13.728 -17.073 19.383 1.00 63.81 84 ASP A C 1
ATOM 608 O O . ASP A 1 84 ? -14.042 -18.049 20.064 1.00 63.81 84 ASP A O 1
ATOM 612 N N . TYR A 1 85 ? -14.593 -16.106 19.093 1.00 63.81 85 TYR A N 1
ATOM 613 C CA . TYR A 1 85 ? -15.990 -16.123 19.526 1.00 63.81 85 TYR A CA 1
ATOM 614 C C . TYR A 1 85 ? -16.900 -16.922 18.576 1.00 63.81 85 TYR A C 1
ATOM 616 O O . TYR A 1 85 ? -18.117 -16.763 18.612 1.00 63.81 85 TYR A O 1
ATOM 624 N N . GLY A 1 86 ? -16.330 -17.770 17.714 1.00 63.34 86 GLY A N 1
ATOM 625 C CA . GLY A 1 86 ? -17.055 -18.552 16.709 1.00 63.34 86 GLY A CA 1
ATOM 626 C C . GLY A 1 86 ? -17.256 -17.811 15.382 1.00 63.34 86 GLY A C 1
ATOM 627 O O . GLY A 1 86 ? -18.040 -18.255 14.547 1.00 63.34 86 GLY A O 1
ATOM 628 N N . THR A 1 87 ? -16.562 -16.685 15.182 1.00 71.50 87 THR A N 1
ATOM 629 C CA . THR A 1 87 ? -16.525 -15.904 13.930 1.00 71.50 87 THR A CA 1
ATOM 630 C C . THR A 1 87 ? -15.462 -16.418 12.960 1.00 71.50 87 THR A C 1
ATOM 632 O O . THR A 1 87 ? -15.503 -16.066 11.782 1.00 71.50 87 THR A O 1
ATOM 635 N N . GLY A 1 88 ? -14.457 -17.153 13.449 1.00 79.25 88 GLY A N 1
ATOM 636 C CA . GLY A 1 88 ? -13.201 -17.339 12.724 1.00 79.25 88 GLY A CA 1
ATOM 637 C C . GLY A 1 88 ? -12.299 -16.098 12.760 1.00 79.25 88 GLY A C 1
ATOM 638 O O . GLY A 1 88 ? -11.253 -16.095 12.120 1.00 79.25 88 GLY A O 1
ATOM 639 N N . VAL A 1 89 ? -12.668 -15.047 13.500 1.00 83.69 89 VAL A N 1
ATOM 640 C CA . VAL A 1 89 ? -11.949 -13.769 13.618 1.00 83.69 89 VAL A CA 1
ATOM 641 C C . VAL A 1 89 ? -11.636 -13.511 15.086 1.00 83.69 89 VAL A C 1
ATOM 643 O O . VAL A 1 89 ? -12.538 -13.259 15.887 1.00 83.69 89 VAL A O 1
ATOM 646 N N . THR A 1 90 ? -10.353 -13.481 15.434 1.00 83.94 90 THR A N 1
ATOM 647 C CA . THR A 1 90 ? -9.924 -13.238 16.817 1.00 83.94 90 THR A CA 1
ATOM 648 C C . THR A 1 90 ? -9.792 -11.747 17.112 1.00 83.94 90 THR A C 1
ATOM 650 O O . THR A 1 90 ? -10.180 -11.281 18.182 1.00 83.94 90 THR A O 1
ATOM 653 N N . HIS A 1 91 ? -9.309 -10.952 16.156 1.00 86.56 91 HIS A N 1
ATOM 654 C CA . HIS A 1 91 ? -9.110 -9.516 16.351 1.00 86.56 91 HIS A CA 1
ATOM 655 C C . HIS A 1 91 ? -9.102 -8.742 15.028 1.00 86.56 91 HIS A C 1
ATOM 657 O O . HIS A 1 91 ? -9.132 -9.315 13.938 1.00 86.56 91 HIS A O 1
ATOM 663 N N . ALA A 1 92 ? -9.093 -7.414 15.132 1.00 90.94 92 ALA A N 1
ATOM 664 C CA . ALA A 1 92 ? -9.003 -6.515 13.991 1.00 90.94 92 ALA A CA 1
ATOM 665 C C . ALA A 1 92 ? -8.156 -5.284 14.331 1.00 90.94 92 ALA A C 1
ATOM 667 O O . ALA A 1 92 ? -7.970 -4.958 15.507 1.00 90.94 92 ALA A O 1
ATOM 668 N N . SER A 1 93 ? -7.624 -4.619 13.311 1.00 93.62 93 SER A N 1
ATOM 669 C CA . SER A 1 93 ? -6.836 -3.392 13.445 1.00 93.62 93 SER A CA 1
ATOM 670 C C . SER A 1 93 ? -7.086 -2.447 12.276 1.00 93.62 93 SER A C 1
ATOM 672 O O . SER A 1 93 ? -7.251 -2.901 11.141 1.00 93.62 93 SER A O 1
ATOM 674 N N . ILE A 1 94 ? -7.084 -1.139 12.545 1.00 95.69 94 ILE A N 1
ATOM 675 C CA . ILE A 1 94 ? -6.921 -0.134 11.498 1.00 95.69 94 ILE A CA 1
ATOM 676 C C . ILE A 1 94 ? -5.492 -0.258 10.971 1.00 95.69 94 ILE A C 1
ATOM 678 O O . ILE A 1 94 ? -4.531 -0.370 11.733 1.00 95.69 94 ILE A O 1
ATOM 682 N N . GLY A 1 95 ? -5.367 -0.314 9.658 1.00 95.94 95 GLY A N 1
ATOM 683 C CA . GLY A 1 95 ? -4.133 -0.634 8.969 1.00 95.94 95 GLY A CA 1
ATOM 684 C C . GLY A 1 95 ? -3.969 0.179 7.700 1.00 95.94 95 GLY A C 1
ATOM 685 O O . GLY A 1 95 ? -4.851 0.944 7.303 1.00 95.94 95 GLY A O 1
ATOM 686 N N . LEU A 1 96 ? -2.833 -0.042 7.052 1.00 97.19 96 LEU A N 1
ATOM 687 C CA . LEU A 1 96 ? -2.643 0.288 5.651 1.00 97.19 96 LEU A CA 1
ATOM 688 C C . LEU A 1 96 ? -2.938 -0.968 4.820 1.00 97.19 96 LEU A C 1
ATOM 690 O O . LEU A 1 96 ? -2.537 -2.081 5.176 1.00 97.19 96 LEU A O 1
ATOM 694 N N . CYS A 1 97 ? -3.653 -0.793 3.720 1.00 98.00 97 CYS A N 1
ATOM 695 C CA . CYS A 1 97 ? -3.845 -1.802 2.691 1.00 98.00 97 CYS A CA 1
ATOM 696 C C . CYS A 1 97 ? -3.289 -1.293 1.369 1.00 98.00 97 CYS A C 1
ATOM 698 O O . CYS A 1 97 ? -3.226 -0.089 1.123 1.00 98.00 97 CYS A O 1
ATOM 700 N N . SER A 1 98 ? -2.943 -2.236 0.512 1.00 97.38 98 SER A N 1
ATOM 701 C CA . SER A 1 98 ? -2.603 -2.017 -0.885 1.00 97.38 98 SER A CA 1
ATOM 702 C C . SER A 1 98 ? -3.601 -2.748 -1.762 1.00 97.38 98 SER A C 1
ATOM 704 O O . SER A 1 98 ? -4.165 -3.782 -1.394 1.00 97.38 98 SER A O 1
ATOM 706 N N . LYS A 1 99 ? -3.839 -2.188 -2.939 1.00 96.81 99 LYS A N 1
ATOM 707 C CA . LYS A 1 99 ? -4.461 -2.903 -4.042 1.00 96.81 99 LYS A CA 1
ATOM 708 C C . LYS A 1 99 ? -3.836 -2.409 -5.328 1.00 96.81 99 LYS A C 1
ATOM 710 O O . LYS A 1 99 ? -3.672 -1.204 -5.478 1.00 96.81 99 LYS A O 1
ATOM 715 N N . CYS A 1 100 ? -3.499 -3.322 -6.226 1.00 97.50 100 CYS A N 1
ATOM 716 C CA . CYS A 1 100 ? -2.757 -3.021 -7.442 1.00 97.50 100 CYS A CA 1
ATOM 717 C C . CYS A 1 100 ? -3.505 -3.489 -8.690 1.00 97.50 100 CYS A C 1
ATOM 719 O O . CYS A 1 100 ? -4.275 -4.451 -8.643 1.00 97.50 100 CYS A O 1
ATOM 721 N N . ILE A 1 101 ? -3.249 -2.807 -9.801 1.00 97.31 101 ILE A N 1
ATOM 722 C CA . ILE A 1 101 ? -3.654 -3.194 -11.151 1.00 97.31 101 ILE A CA 1
ATOM 723 C C . ILE A 1 101 ? -2.433 -3.214 -12.065 1.00 97.31 101 ILE A C 1
ATOM 725 O O . ILE A 1 101 ? -1.514 -2.403 -11.917 1.00 97.31 101 ILE A O 1
ATOM 729 N N . ASP A 1 102 ? -2.435 -4.150 -13.008 1.00 97.19 102 ASP A N 1
ATOM 730 C CA . ASP A 1 102 ? -1.431 -4.206 -14.062 1.00 97.19 102 ASP A CA 1
ATOM 731 C C . ASP A 1 102 ? -1.744 -3.124 -15.098 1.00 97.19 102 ASP A C 1
ATOM 733 O O . ASP A 1 102 ? -2.795 -3.137 -15.744 1.00 97.19 102 ASP A O 1
ATOM 737 N N . THR A 1 103 ? -0.833 -2.165 -15.237 1.00 96.81 103 THR A N 1
ATOM 738 C CA . THR A 1 103 ? -0.962 -1.044 -16.170 1.00 96.81 103 THR A CA 1
ATOM 739 C C . THR A 1 103 ? 0.006 -1.140 -17.342 1.00 96.81 103 THR A C 1
ATOM 741 O O . THR A 1 103 ? 0.096 -0.206 -18.141 1.00 96.81 103 THR A O 1
ATOM 744 N N . THR A 1 104 ? 0.674 -2.286 -17.515 1.00 96.44 104 THR A N 1
ATOM 745 C CA . THR A 1 104 ? 1.655 -2.531 -18.585 1.00 96.44 104 THR A CA 1
ATOM 746 C C . THR A 1 104 ? 1.062 -2.254 -19.968 1.00 96.44 104 THR A C 1
ATOM 748 O O . THR A 1 104 ? 1.699 -1.623 -20.805 1.00 96.44 104 THR A O 1
ATOM 751 N N . SER A 1 105 ? -0.212 -2.602 -20.184 1.00 95.56 105 SER A N 1
ATOM 752 C CA . SER A 1 105 ? -0.930 -2.360 -21.449 1.00 95.56 105 SER A CA 1
ATOM 753 C C . SER A 1 105 ? -1.143 -0.880 -21.811 1.00 95.56 105 SER A C 1
ATOM 755 O O . SER A 1 105 ? -1.531 -0.570 -22.939 1.00 95.56 105 SER A O 1
ATOM 757 N N . LYS A 1 106 ? -0.931 0.045 -20.867 1.00 95.88 106 LYS A N 1
ATOM 758 C CA . LYS A 1 106 ? -1.109 1.497 -21.056 1.00 95.88 106 LYS A CA 1
ATOM 759 C C . LYS A 1 106 ? 0.196 2.234 -21.301 1.00 95.88 106 LYS A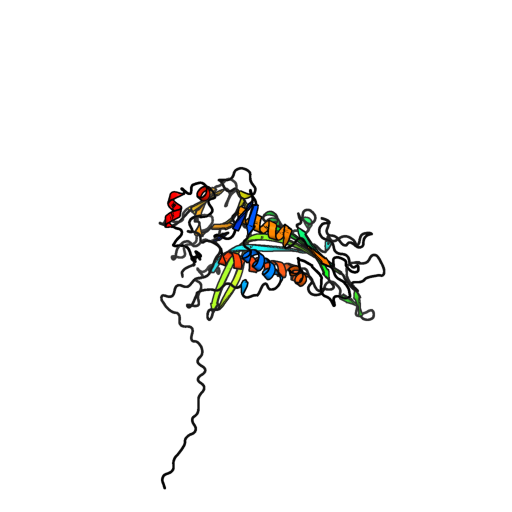 C 1
ATOM 761 O O . LYS A 1 106 ? 0.156 3.427 -21.610 1.00 95.88 106 LYS A O 1
ATOM 766 N N . VAL A 1 107 ? 1.319 1.539 -21.166 1.00 95.00 107 VAL A N 1
ATOM 767 C CA . VAL A 1 107 ? 2.641 2.077 -21.449 1.00 95.00 107 VAL A CA 1
ATOM 768 C C . VAL A 1 107 ? 2.730 2.455 -22.928 1.00 95.00 107 VAL A C 1
ATOM 770 O O . VAL A 1 107 ? 2.251 1.742 -23.811 1.00 95.00 107 VAL A O 1
ATOM 773 N N . LYS A 1 108 ? 3.315 3.619 -23.202 1.00 92.50 108 LYS A N 1
ATOM 774 C CA . LYS A 1 108 ? 3.516 4.157 -24.548 1.00 92.50 108 LYS A CA 1
ATOM 775 C C . LYS A 1 108 ? 4.992 4.407 -24.805 1.00 92.50 108 LYS A C 1
ATOM 777 O O . LYS A 1 108 ? 5.784 4.572 -23.884 1.00 92.50 108 LYS A O 1
ATOM 782 N N . GLY A 1 109 ? 5.331 4.497 -26.085 1.00 86.81 109 GLY A N 1
ATOM 783 C CA . GLY A 1 109 ? 6.698 4.682 -26.544 1.00 86.81 109 GLY A CA 1
ATOM 784 C C . GLY A 1 109 ? 7.308 3.377 -27.071 1.00 86.81 109 GLY A C 1
ATOM 785 O O . GLY A 1 109 ? 6.573 2.421 -27.324 1.00 86.81 109 GLY A O 1
ATOM 786 N N . PRO A 1 110 ? 8.628 3.348 -27.283 1.00 85.69 110 PRO A N 1
ATOM 787 C CA . PRO A 1 110 ? 9.557 4.440 -27.008 1.00 85.69 110 PRO A CA 1
ATOM 788 C C . PRO A 1 110 ? 9.314 5.666 -27.920 1.00 85.69 110 PRO A C 1
ATOM 790 O O . PRO A 1 110 ? 9.014 5.526 -29.106 1.00 85.69 110 PRO A O 1
ATOM 793 N N . ASP A 1 111 ? 9.367 6.880 -27.363 1.00 82.88 111 ASP A N 1
ATOM 794 C CA . ASP A 1 111 ? 9.227 8.142 -28.112 1.00 82.88 111 ASP A CA 1
ATOM 795 C C . ASP A 1 111 ? 10.523 8.525 -28.859 1.00 82.88 111 ASP A C 1
ATOM 797 O O . ASP A 1 111 ? 11.485 7.778 -28.844 1.00 82.88 111 ASP A O 1
ATOM 801 N N . LYS A 1 112 ? 10.626 9.687 -29.526 1.00 70.31 112 LYS A N 1
ATOM 802 C CA . LYS A 1 112 ? 11.888 10.068 -30.213 1.00 70.31 112 LYS A CA 1
ATOM 803 C C . LYS A 1 112 ? 13.093 10.237 -29.265 1.00 70.31 112 LYS A C 1
ATOM 805 O O . LYS A 1 112 ? 14.214 10.337 -29.758 1.00 70.31 112 LYS A O 1
ATOM 810 N N . GLY A 1 113 ? 12.865 10.309 -27.953 1.00 75.38 113 GLY A N 1
ATOM 811 C CA . GLY A 1 113 ? 13.879 10.500 -26.920 1.00 75.38 113 GLY A CA 1
ATOM 812 C C . GLY A 1 113 ? 14.338 9.217 -26.227 1.00 75.38 113 GLY A C 1
ATOM 813 O O . GLY A 1 113 ? 15.247 9.299 -25.410 1.00 75.38 113 GLY A O 1
ATOM 814 N N . GLY A 1 114 ? 13.765 8.049 -26.536 1.00 82.62 114 GLY A N 1
ATOM 815 C CA . GLY A 1 114 ? 14.099 6.811 -25.814 1.00 82.62 114 GLY A CA 1
ATOM 816 C C . GLY A 1 114 ? 13.187 6.512 -24.641 1.00 82.62 114 GLY A C 1
ATOM 817 O O . GLY A 1 114 ? 13.440 5.524 -23.953 1.00 82.62 114 GLY A O 1
ATOM 818 N N . ASN A 1 115 ? 12.164 7.333 -24.403 1.00 90.44 115 ASN A N 1
ATOM 819 C CA . ASN A 1 115 ? 11.336 7.225 -23.217 1.00 90.44 115 ASN A CA 1
ATOM 820 C C . ASN A 1 115 ? 10.131 6.330 -23.471 1.00 90.44 115 ASN A C 1
ATOM 822 O O . ASN A 1 115 ? 9.384 6.498 -24.437 1.00 90.44 115 ASN A O 1
ATOM 826 N N . ILE A 1 116 ? 9.947 5.399 -22.548 1.00 93.25 116 ILE A N 1
ATOM 827 C CA . ILE A 1 116 ? 8.794 4.525 -22.414 1.00 93.25 116 ILE A CA 1
ATOM 828 C C . ILE A 1 116 ? 8.033 5.044 -21.197 1.00 93.25 116 ILE A C 1
ATOM 830 O O . ILE A 1 116 ? 8.592 5.075 -20.102 1.00 93.25 116 ILE A O 1
ATOM 834 N N . THR A 1 117 ? 6.806 5.522 -21.380 1.00 94.69 117 THR A N 1
ATOM 835 C CA . THR A 1 117 ? 6.098 6.311 -20.363 1.00 94.69 117 THR A CA 1
ATOM 836 C C . THR A 1 117 ? 4.709 5.766 -20.075 1.00 94.69 117 THR A C 1
ATOM 838 O O . THR A 1 117 ? 4.035 5.213 -20.950 1.00 94.69 117 THR A O 1
ATOM 841 N N . LEU A 1 118 ? 4.252 5.964 -18.840 1.00 94.56 118 LEU A N 1
ATOM 842 C CA . LEU A 1 118 ? 2.830 5.897 -18.530 1.00 94.56 118 LEU A CA 1
ATOM 843 C C . LEU A 1 118 ? 2.114 7.186 -18.985 1.00 94.56 118 LEU A C 1
ATOM 845 O O . LEU A 1 118 ? 2.759 8.216 -19.193 1.00 94.56 118 LEU A O 1
ATOM 849 N N . PRO A 1 119 ? 0.781 7.158 -19.189 1.00 91.25 119 PRO A N 1
ATOM 850 C CA . PRO A 1 119 ? 0.046 8.287 -19.769 1.00 91.25 119 PRO A CA 1
ATOM 851 C C . PRO A 1 119 ? 0.068 9.599 -18.970 1.00 91.25 119 PRO A C 1
ATOM 853 O O . PRO A 1 119 ? -0.244 10.645 -19.539 1.00 91.25 119 PRO A O 1
ATOM 856 N N . ASP A 1 120 ? 0.405 9.558 -17.683 1.00 82.81 120 ASP A N 1
ATOM 857 C CA . ASP A 1 120 ? 0.608 10.732 -16.826 1.00 82.81 120 ASP A CA 1
ATOM 858 C C . ASP A 1 120 ? 1.979 11.407 -17.030 1.00 82.81 120 ASP A C 1
ATOM 860 O O . ASP A 1 120 ? 2.152 12.542 -16.604 1.00 82.81 120 ASP A O 1
ATOM 864 N N . ASN A 1 121 ? 2.908 10.779 -17.764 1.00 71.56 121 ASN A N 1
ATOM 865 C CA . ASN A 1 121 ? 4.278 11.225 -18.078 1.00 71.56 121 ASN A CA 1
ATOM 866 C C . ASN A 1 121 ? 5.225 11.428 -16.883 1.00 71.56 121 ASN A C 1
ATOM 868 O O . ASN A 1 121 ? 6.420 11.618 -17.106 1.00 71.56 121 ASN A O 1
ATOM 872 N N . ASP A 1 122 ? 4.735 11.342 -15.649 1.00 81.56 122 ASP A N 1
ATOM 873 C CA . ASP A 1 122 ? 5.562 11.453 -14.443 1.00 81.56 122 ASP A CA 1
ATOM 874 C C . ASP A 1 122 ? 6.387 10.178 -14.192 1.00 81.56 122 ASP A C 1
ATOM 876 O O . ASP A 1 122 ? 7.467 10.226 -13.607 1.00 81.56 122 ASP A O 1
ATOM 880 N N . VAL A 1 123 ? 5.918 9.035 -14.704 1.00 93.88 123 VAL A N 1
ATOM 881 C CA . VAL A 1 123 ? 6.589 7.737 -14.584 1.00 93.88 123 VAL A CA 1
ATOM 882 C C . VAL A 1 123 ? 7.049 7.261 -15.962 1.00 93.88 123 VAL A C 1
ATOM 884 O O . VAL A 1 123 ? 6.241 7.000 -16.861 1.00 93.88 123 VAL A O 1
ATOM 887 N N . TYR A 1 124 ? 8.366 7.150 -16.135 1.00 95.00 124 TYR A N 1
ATOM 888 C CA . TYR A 1 124 ? 8.999 6.741 -17.387 1.00 95.00 124 TYR A CA 1
ATOM 889 C C . TYR A 1 124 ? 10.277 5.933 -17.164 1.00 95.00 124 TYR A C 1
ATOM 891 O O . TYR A 1 124 ? 10.956 6.084 -16.155 1.00 95.00 124 TYR A O 1
ATOM 899 N N . ILE A 1 125 ? 10.643 5.101 -18.128 1.00 94.00 125 ILE A N 1
ATOM 900 C CA . ILE A 1 125 ? 11.953 4.447 -18.191 1.00 94.00 125 ILE A CA 1
ATOM 901 C C . ILE A 1 125 ? 12.576 4.693 -19.561 1.00 94.00 125 ILE A C 1
ATOM 903 O O . ILE A 1 125 ? 11.905 5.108 -20.507 1.00 94.00 125 ILE A O 1
ATOM 907 N N . SER A 1 126 ? 13.862 4.405 -19.686 1.00 90.75 126 SER A N 1
ATOM 908 C CA . SER A 1 126 ? 14.556 4.399 -20.962 1.00 90.75 126 SER A CA 1
ATOM 909 C C . SER A 1 126 ? 15.654 3.345 -20.955 1.00 90.75 126 SER A C 1
ATOM 911 O O . SER A 1 126 ? 16.459 3.290 -20.030 1.00 90.75 126 SER A O 1
ATOM 913 N N . ILE A 1 127 ? 15.713 2.518 -22.003 1.00 86.50 127 ILE A N 1
ATOM 914 C CA . ILE A 1 127 ? 16.692 1.421 -22.125 1.00 86.50 127 ILE A CA 1
ATOM 915 C C . ILE A 1 127 ? 18.017 1.925 -22.742 1.00 86.50 127 ILE A C 1
ATOM 917 O O . ILE A 1 127 ? 18.669 1.274 -23.556 1.00 86.50 127 ILE A O 1
ATOM 921 N N . MET A 1 128 ? 18.425 3.137 -22.365 1.00 83.31 128 MET A N 1
ATOM 922 C CA . MET A 1 128 ? 19.710 3.738 -22.736 1.00 83.31 128 MET A CA 1
ATOM 923 C C . MET A 1 128 ? 20.720 3.621 -21.584 1.00 83.31 128 MET A C 1
ATOM 925 O O . MET A 1 128 ? 20.345 3.402 -20.434 1.00 83.31 128 MET A O 1
ATOM 929 N N . SER A 1 129 ? 22.018 3.773 -21.870 1.00 80.00 129 SER A N 1
ATOM 930 C CA . SER A 1 129 ? 23.036 3.831 -20.805 1.00 80.00 129 SER A CA 1
ATOM 931 C C . SER A 1 129 ? 22.764 4.999 -19.864 1.00 80.00 129 SER A C 1
ATOM 933 O O . SER A 1 129 ? 22.475 6.100 -20.332 1.00 80.00 129 SER A O 1
ATOM 935 N N . ASP A 1 130 ? 22.918 4.766 -18.558 1.00 84.56 130 ASP A N 1
ATOM 936 C CA . ASP A 1 130 ? 22.784 5.778 -17.502 1.00 84.56 130 ASP A CA 1
ATOM 937 C C . ASP A 1 130 ? 21.383 6.403 -17.415 1.00 84.56 130 ASP A C 1
ATOM 939 O O . ASP A 1 130 ? 21.197 7.460 -16.810 1.00 84.56 130 ASP A O 1
ATOM 943 N N . ALA A 1 131 ? 20.389 5.736 -17.999 1.00 89.12 131 ALA A N 1
ATOM 944 C CA . ALA A 1 131 ? 19.012 6.187 -18.018 1.00 89.12 131 ALA A CA 1
ATOM 945 C C . ALA A 1 131 ? 18.165 5.494 -16.930 1.00 89.12 131 ALA A C 1
ATOM 947 O O . ALA A 1 131 ? 18.596 4.485 -16.356 1.00 89.12 131 ALA A O 1
ATOM 948 N N . PRO A 1 132 ? 16.976 6.035 -16.603 1.00 93.38 132 PRO A N 1
ATOM 949 C CA . PRO A 1 132 ? 16.065 5.424 -15.639 1.00 93.38 132 PRO A CA 1
ATOM 950 C C . PRO A 1 132 ? 15.587 4.042 -16.088 1.00 93.38 132 PRO A C 1
ATOM 952 O O . PRO A 1 132 ? 14.979 3.908 -17.146 1.00 93.38 132 PRO A O 1
ATOM 955 N N . PHE A 1 133 ? 15.835 3.018 -15.275 1.00 93.94 133 PHE A N 1
ATOM 956 C CA . PHE A 1 133 ? 15.346 1.647 -15.494 1.00 93.94 133 PHE A CA 1
ATOM 957 C C . PHE A 1 133 ? 14.228 1.269 -14.525 1.00 93.94 133 PHE A C 1
ATOM 959 O O . PHE A 1 133 ? 13.528 0.287 -14.745 1.00 93.94 133 PHE A O 1
ATOM 966 N N . LEU A 1 134 ? 14.049 2.042 -13.460 1.00 96.06 134 LEU A N 1
ATOM 967 C CA . LEU A 1 134 ? 12.928 1.929 -12.543 1.00 96.06 134 LEU A CA 1
ATOM 968 C C . LEU A 1 134 ? 12.541 3.340 -12.125 1.00 96.06 134 LEU A C 1
ATOM 970 O O . LEU A 1 134 ? 13.388 4.097 -11.654 1.00 96.06 134 LEU A O 1
ATOM 974 N N . THR A 1 135 ? 11.271 3.677 -12.276 1.00 97.12 135 THR A N 1
ATOM 975 C CA . THR A 1 135 ? 10.702 4.913 -11.748 1.00 97.12 135 THR A CA 1
ATOM 976 C C . THR A 1 135 ? 9.417 4.617 -11.009 1.00 97.12 135 THR A C 1
ATOM 978 O O . THR A 1 135 ? 8.675 3.690 -11.344 1.00 97.12 135 THR A O 1
ATOM 981 N N . SER A 1 136 ? 9.165 5.413 -9.982 1.00 96.25 136 SER A N 1
ATOM 982 C CA . SER A 1 136 ? 7.887 5.448 -9.297 1.00 96.25 136 SER A CA 1
ATOM 983 C C . SER A 1 136 ? 7.459 6.891 -9.100 1.00 96.25 136 SER A C 1
ATOM 985 O O . SER A 1 136 ? 8.305 7.773 -8.950 1.00 96.25 136 SER A O 1
ATOM 987 N N . GLY A 1 137 ? 6.151 7.112 -9.078 1.00 95.06 137 GLY A N 1
ATOM 988 C CA . GLY A 1 137 ? 5.582 8.427 -8.828 1.00 95.06 137 GLY A CA 1
ATOM 989 C C . GLY A 1 137 ? 4.126 8.343 -8.401 1.00 95.06 137 GLY A C 1
ATOM 990 O O . GLY A 1 137 ? 3.462 7.316 -8.572 1.00 95.06 137 GLY A O 1
ATOM 991 N N . SER A 1 138 ? 3.623 9.442 -7.847 1.00 93.12 138 SER A N 1
ATOM 992 C CA . SER A 1 138 ? 2.197 9.586 -7.549 1.00 93.12 138 SER A CA 1
ATOM 993 C C . SER A 1 138 ? 1.386 9.710 -8.841 1.00 93.12 138 SER A C 1
ATOM 995 O O . SER A 1 138 ? 1.850 10.275 -9.826 1.00 93.12 138 SER A O 1
ATOM 997 N N . THR A 1 139 ? 0.156 9.200 -8.849 1.00 92.50 139 THR A N 1
ATOM 998 C CA . THR A 1 139 ? -0.715 9.210 -10.032 1.00 92.50 139 THR A CA 1
ATOM 999 C C . THR A 1 139 ? -2.169 9.477 -9.658 1.00 92.50 139 THR A C 1
ATOM 1001 O O . THR A 1 139 ? -2.627 9.154 -8.565 1.00 92.50 139 THR A O 1
ATOM 1004 N N . ASN A 1 140 ? -2.937 10.051 -10.584 1.00 90.25 140 ASN A N 1
ATOM 1005 C CA . ASN A 1 140 ? -4.377 10.257 -10.407 1.00 90.25 140 ASN A CA 1
ATOM 1006 C C . ASN A 1 140 ? -5.233 9.114 -10.981 1.00 90.25 140 ASN A C 1
ATOM 1008 O O . ASN A 1 140 ? -6.455 9.159 -10.851 1.00 90.25 140 ASN A O 1
ATOM 1012 N N . LEU A 1 141 ? -4.607 8.129 -11.644 1.00 92.75 141 LEU A N 1
ATOM 1013 C CA . LEU A 1 141 ? -5.238 6.952 -12.260 1.00 92.75 141 LEU A CA 1
ATOM 1014 C C . LEU A 1 141 ? -6.364 7.242 -13.271 1.00 92.75 141 LEU A C 1
ATOM 1016 O O . LEU A 1 141 ? -7.015 6.312 -13.746 1.00 92.75 141 LEU A O 1
ATOM 1020 N N . SER A 1 142 ? -6.587 8.502 -13.654 1.00 92.56 142 SER A N 1
ATOM 1021 C CA . SER A 1 142 ? -7.678 8.897 -14.560 1.00 92.56 142 SER A CA 1
ATOM 1022 C C . SER A 1 142 ? -7.569 8.247 -15.944 1.00 92.56 142 SER A C 1
ATOM 1024 O O . SER A 1 142 ? -8.574 8.022 -16.613 1.00 92.56 142 SER A O 1
ATOM 1026 N N . TRP A 1 143 ? -6.351 7.889 -16.351 1.00 92.94 143 TRP A N 1
ATOM 1027 C CA . TRP A 1 143 ? -6.040 7.205 -17.604 1.00 92.94 143 TRP A CA 1
ATOM 1028 C C . TRP A 1 143 ? -6.203 5.676 -17.542 1.00 92.94 143 TRP A C 1
ATOM 1030 O O . TRP A 1 143 ? -6.172 5.030 -18.590 1.00 92.94 143 TRP A O 1
ATOM 1040 N N . ALA A 1 144 ? -6.353 5.105 -16.343 1.00 93.44 144 ALA A N 1
ATOM 1041 C CA . ALA A 1 144 ? -6.407 3.663 -16.089 1.00 93.44 144 ALA A CA 1
ATOM 1042 C C . ALA A 1 144 ? -7.802 3.170 -15.672 1.00 93.44 144 ALA A C 1
ATOM 1044 O O . ALA A 1 144 ? -7.953 2.003 -15.321 1.00 93.44 144 ALA A O 1
ATOM 1045 N N . VAL A 1 145 ? -8.820 4.039 -15.684 1.00 92.50 145 VAL A N 1
ATOM 1046 C CA . VAL A 1 145 ? -10.170 3.730 -15.174 1.00 92.50 145 VAL A CA 1
ATOM 1047 C C . VAL A 1 145 ? -10.788 2.509 -15.861 1.00 92.50 145 VAL A C 1
ATOM 1049 O O . VAL A 1 145 ? -11.504 1.744 -15.225 1.00 92.50 145 VAL A O 1
ATOM 1052 N N . ASP A 1 146 ? -10.487 2.285 -17.141 1.00 93.25 146 ASP A N 1
ATOM 1053 C CA . ASP A 1 146 ? -10.984 1.133 -17.898 1.00 93.25 146 ASP A CA 1
ATOM 1054 C C . ASP A 1 146 ? -10.323 -0.201 -17.512 1.00 93.25 146 ASP A C 1
ATOM 1056 O O . ASP A 1 146 ? -10.827 -1.260 -17.877 1.00 93.25 146 ASP A O 1
ATOM 1060 N N . LEU A 1 147 ? -9.222 -0.158 -16.757 1.00 93.19 147 LEU A N 1
ATOM 1061 C CA . LEU A 1 147 ? -8.558 -1.333 -16.195 1.00 93.19 147 LEU A CA 1
ATOM 1062 C C . LEU A 1 147 ? -9.034 -1.664 -14.780 1.00 93.19 147 LEU A C 1
ATOM 1064 O O . LEU A 1 147 ? -8.576 -2.653 -14.213 1.00 93.19 147 LEU A O 1
ATOM 1068 N N . PHE A 1 148 ? -9.902 -0.845 -14.177 1.00 93.69 148 PHE A N 1
ATOM 1069 C CA . PHE A 1 148 ? -10.313 -1.054 -12.795 1.00 93.69 148 PHE A CA 1
ATOM 1070 C C . PHE A 1 148 ? -11.161 -2.324 -12.696 1.00 93.69 148 PHE A C 1
ATOM 1072 O O . PHE A 1 148 ? -12.258 -2.372 -13.253 1.00 93.69 148 PHE A O 1
ATOM 1079 N N . PRO A 1 149 ? -10.692 -3.356 -11.978 1.00 87.94 149 PRO A N 1
ATOM 1080 C CA . PRO A 1 149 ? -11.483 -4.558 -11.789 1.00 87.94 149 PRO A CA 1
ATOM 1081 C C . PRO A 1 149 ? -12.697 -4.275 -10.897 1.00 87.94 149 PRO A C 1
ATOM 1083 O O . PRO A 1 149 ? -12.614 -3.508 -9.931 1.00 87.94 149 PRO A O 1
ATOM 1086 N N . ASP A 1 150 ? -13.776 -5.033 -11.106 1.00 80.88 150 ASP A N 1
ATOM 1087 C CA . ASP A 1 150 ? -14.970 -5.063 -10.238 1.00 80.88 150 ASP A CA 1
ATOM 1088 C C . ASP A 1 150 ? -14.687 -5.614 -8.823 1.00 80.88 150 ASP A C 1
ATOM 1090 O O . ASP A 1 150 ? -15.587 -5.835 -8.018 1.00 80.88 150 ASP A O 1
ATOM 1094 N N . ASN A 1 151 ? -13.416 -5.837 -8.483 1.00 79.69 151 ASN A N 1
ATOM 1095 C CA . ASN A 1 151 ? -12.991 -6.351 -7.191 1.00 79.69 151 ASN A CA 1
ATOM 1096 C C . ASN A 1 151 ? -12.890 -5.262 -6.108 1.00 79.69 151 ASN A C 1
ATOM 1098 O O . ASN A 1 151 ? -12.397 -5.553 -5.022 1.00 79.69 151 ASN A O 1
ATOM 1102 N N . GLY A 1 152 ? -13.276 -4.013 -6.394 1.00 85.94 152 GLY A N 1
ATOM 1103 C CA . GLY A 1 152 ? -13.203 -2.887 -5.456 1.00 85.94 152 GLY A CA 1
ATOM 1104 C C . GLY A 1 152 ? -11.882 -2.109 -5.487 1.00 85.94 152 GLY A C 1
ATOM 1105 O O . GLY A 1 152 ? -11.497 -1.530 -4.475 1.00 85.94 152 GLY A O 1
ATOM 1106 N N . PHE A 1 153 ? -11.139 -2.122 -6.600 1.00 93.19 153 PHE A N 1
ATOM 1107 C CA . PHE A 1 153 ? -9.978 -1.235 -6.773 1.00 93.19 153 PHE A CA 1
ATOM 1108 C C . PHE A 1 153 ? -10.391 0.240 -6.819 1.00 93.19 153 PHE A C 1
ATOM 1110 O O . PHE A 1 153 ? -9.752 1.068 -6.182 1.00 93.19 153 PHE A O 1
ATOM 1117 N N . ALA A 1 154 ? -11.496 0.561 -7.498 1.00 92.31 154 ALA A N 1
ATOM 1118 C CA . ALA A 1 154 ? -12.010 1.929 -7.584 1.00 92.31 154 ALA A CA 1
ATOM 1119 C C . ALA A 1 154 ? -12.291 2.541 -6.199 1.00 92.31 154 ALA A C 1
ATOM 1121 O O . ALA A 1 154 ? -11.959 3.696 -5.946 1.00 92.31 154 ALA A O 1
ATOM 1122 N N . GLU A 1 155 ? -12.863 1.750 -5.288 1.00 90.94 155 GLU A N 1
ATOM 1123 C CA . GLU A 1 155 ? -13.126 2.173 -3.911 1.00 90.94 155 GLU A CA 1
ATOM 1124 C C . GLU A 1 155 ? -11.821 2.410 -3.142 1.00 90.94 155 GLU A C 1
ATOM 1126 O O . GLU A 1 155 ? -11.664 3.455 -2.516 1.00 90.94 155 GLU A O 1
ATOM 1131 N N . ALA A 1 156 ? -10.860 1.485 -3.253 1.00 93.81 156 ALA A N 1
ATOM 1132 C CA . ALA A 1 156 ? -9.533 1.630 -2.659 1.00 93.81 156 ALA A CA 1
ATOM 1133 C C . ALA A 1 156 ? -8.810 2.892 -3.158 1.00 93.81 156 ALA A C 1
ATOM 1135 O O . ALA A 1 156 ? -8.308 3.665 -2.349 1.00 93.81 156 ALA A O 1
ATOM 1136 N N . ALA A 1 157 ? -8.810 3.129 -4.472 1.00 93.75 157 ALA A N 1
ATOM 1137 C CA . ALA A 1 157 ? -8.187 4.294 -5.097 1.00 93.75 157 ALA A CA 1
ATOM 1138 C C . ALA A 1 157 ? -8.846 5.619 -4.680 1.00 93.75 157 ALA A C 1
ATOM 1140 O O . ALA A 1 157 ? -8.162 6.635 -4.568 1.00 93.75 157 ALA A O 1
ATOM 1141 N N . HIS A 1 158 ? -10.159 5.610 -4.429 1.00 90.75 158 HIS A N 1
ATOM 1142 C CA . HIS A 1 158 ? -10.908 6.783 -3.979 1.00 90.75 158 HIS A CA 1
ATOM 1143 C C . HIS A 1 158 ? -10.579 7.181 -2.532 1.00 90.75 158 HIS A C 1
ATOM 1145 O O . HIS A 1 158 ? -10.571 8.367 -2.211 1.00 90.75 158 HIS A O 1
ATOM 1151 N N . VAL A 1 159 ? -10.316 6.210 -1.652 1.00 91.56 159 VAL A N 1
ATOM 1152 C CA . VAL A 1 159 ? -9.956 6.462 -0.241 1.00 91.56 159 VAL A CA 1
ATOM 1153 C C . VAL A 1 159 ? -8.460 6.287 0.031 1.00 91.56 159 VAL A C 1
ATOM 1155 O O . VAL A 1 159 ? -8.044 6.150 1.182 1.00 91.56 159 VAL A O 1
ATOM 1158 N N . ALA A 1 160 ? -7.641 6.272 -1.019 1.00 94.88 160 ALA A N 1
ATOM 1159 C CA . ALA A 1 160 ? -6.203 6.132 -0.897 1.00 94.88 160 ALA A CA 1
ATOM 1160 C C . ALA A 1 160 ? -5.582 7.333 -0.186 1.00 94.88 160 ALA A C 1
ATOM 1162 O O . ALA A 1 160 ? -5.953 8.480 -0.427 1.00 94.88 160 ALA A O 1
ATOM 1163 N N . LEU A 1 161 ? -4.588 7.056 0.661 1.00 94.19 161 LEU A N 1
ATOM 1164 C CA . LEU A 1 161 ? -3.651 8.088 1.084 1.00 94.19 161 LEU A CA 1
ATOM 1165 C C . LEU A 1 161 ? -2.848 8.531 -0.130 1.00 94.19 161 LEU A C 1
ATOM 1167 O O . LEU A 1 161 ? -2.780 9.718 -0.402 1.00 94.19 161 LEU A O 1
ATOM 1171 N N . THR A 1 162 ? -2.290 7.576 -0.877 1.00 95.25 162 THR A N 1
ATOM 1172 C CA . THR A 1 162 ? -1.599 7.839 -2.138 1.00 95.25 162 THR A CA 1
ATOM 1173 C C . THR A 1 162 ? -1.903 6.753 -3.163 1.00 95.25 162 THR A C 1
ATOM 1175 O O . THR A 1 162 ? -2.001 5.569 -2.829 1.00 95.25 162 THR A O 1
ATOM 1178 N N . ASN A 1 163 ? -2.047 7.171 -4.415 1.00 96.25 163 ASN A N 1
ATOM 1179 C CA . ASN A 1 163 ? -2.058 6.292 -5.572 1.00 96.25 163 ASN A CA 1
ATOM 1180 C C . ASN A 1 163 ? -0.697 6.430 -6.247 1.00 96.25 163 ASN A C 1
ATOM 1182 O O . ASN A 1 163 ? -0.288 7.544 -6.570 1.00 96.25 163 ASN A O 1
ATOM 1186 N N . ILE A 1 164 ? -0.008 5.315 -6.461 1.00 96.31 164 ILE A N 1
ATOM 1187 C CA . ILE A 1 164 ? 1.336 5.302 -7.036 1.00 96.31 164 ILE A CA 1
ATOM 1188 C C . ILE A 1 164 ? 1.375 4.461 -8.303 1.00 96.31 164 ILE A C 1
ATOM 1190 O O . ILE A 1 164 ? 0.665 3.465 -8.420 1.00 96.31 164 ILE A O 1
ATOM 1194 N N . SER A 1 165 ? 2.222 4.859 -9.238 1.00 97.44 165 SER A N 1
ATOM 1195 C CA . SER A 1 165 ? 2.577 4.092 -10.426 1.00 97.44 165 SER A CA 1
ATOM 1196 C C . SER A 1 165 ? 4.053 3.741 -10.359 1.00 97.44 165 SER A C 1
ATOM 1198 O O . SER A 1 165 ? 4.872 4.562 -9.956 1.00 97.44 165 SER A O 1
ATOM 1200 N N . ILE A 1 166 ? 4.387 2.521 -10.761 1.00 97.50 166 ILE A N 1
ATOM 1201 C CA . ILE A 1 166 ? 5.749 2.003 -10.843 1.00 97.50 166 ILE A CA 1
ATOM 1202 C C . ILE A 1 166 ? 5.936 1.465 -12.258 1.00 97.50 166 ILE A C 1
ATOM 1204 O O . ILE A 1 166 ? 5.115 0.679 -12.730 1.00 97.50 166 ILE A O 1
ATOM 1208 N N . LEU A 1 167 ? 7.014 1.874 -12.921 1.00 97.56 167 LEU A N 1
ATOM 1209 C CA . LEU A 1 167 ? 7.434 1.346 -14.215 1.00 97.56 167 LEU A CA 1
ATOM 1210 C C . LEU A 1 167 ? 8.870 0.853 -14.095 1.00 97.56 167 LEU A C 1
ATOM 1212 O O . LEU A 1 167 ? 9.759 1.601 -13.688 1.00 97.56 167 LEU A O 1
ATOM 1216 N N . ALA A 1 168 ? 9.089 -0.407 -14.448 1.00 96.38 168 ALA A N 1
ATOM 1217 C CA . ALA A 1 168 ? 10.383 -1.057 -14.327 1.00 96.38 168 ALA A CA 1
ATOM 1218 C C . ALA A 1 168 ? 10.750 -1.774 -15.625 1.00 96.38 168 ALA A C 1
ATOM 1220 O O . ALA A 1 168 ? 9.929 -2.484 -16.203 1.00 96.38 168 ALA A O 1
ATOM 1221 N N . ALA A 1 169 ? 12.005 -1.642 -16.045 1.00 93.88 169 ALA A N 1
ATOM 1222 C CA . ALA A 1 169 ? 12.604 -2.521 -17.033 1.00 93.88 169 ALA A CA 1
ATOM 1223 C C . ALA A 1 169 ? 12.659 -3.951 -16.471 1.00 93.88 169 ALA A C 1
ATOM 1225 O O . ALA A 1 169 ? 13.072 -4.168 -15.330 1.00 93.88 169 ALA A O 1
ATOM 1226 N N . SER A 1 170 ? 12.246 -4.935 -17.264 1.00 93.62 170 SER A N 1
ATOM 1227 C CA . SER A 1 170 ? 12.166 -6.331 -16.835 1.00 93.62 170 SER A CA 1
ATOM 1228 C C . SER A 1 170 ? 12.371 -7.288 -18.002 1.00 93.62 170 SER A C 1
ATOM 1230 O O . SER A 1 170 ? 12.010 -6.996 -19.132 1.00 93.62 170 SER A O 1
ATOM 1232 N N . THR A 1 171 ? 12.947 -8.454 -17.746 1.00 92.06 171 THR A N 1
ATOM 1233 C CA . THR A 1 171 ? 13.021 -9.577 -18.687 1.00 92.06 171 THR A CA 1
ATOM 1234 C C . THR A 1 171 ? 11.973 -10.643 -18.414 1.00 92.06 171 THR A C 1
ATOM 1236 O O . THR A 1 171 ? 11.880 -11.594 -19.183 1.00 92.06 171 THR A O 1
ATOM 1239 N N . ALA A 1 172 ? 11.187 -10.510 -17.343 1.00 93.12 172 ALA A N 1
ATOM 1240 C CA . ALA A 1 172 ? 10.195 -11.511 -16.967 1.00 93.12 172 ALA A CA 1
ATOM 1241 C C . ALA A 1 172 ? 9.129 -11.781 -18.053 1.00 93.12 172 ALA A C 1
ATOM 1243 O O . ALA A 1 172 ? 8.751 -12.942 -18.213 1.00 93.12 172 ALA A O 1
ATOM 1244 N N . PRO A 1 173 ? 8.669 -10.783 -18.841 1.00 92.25 173 PRO A N 1
ATOM 1245 C CA . PRO A 1 173 ? 7.743 -11.035 -19.950 1.00 92.25 173 PRO A CA 1
ATOM 1246 C C . PRO A 1 173 ? 8.379 -11.747 -21.154 1.00 92.25 173 PRO A C 1
ATOM 1248 O O . PRO A 1 173 ? 7.664 -12.215 -22.041 1.00 92.25 173 PRO A O 1
ATOM 1251 N N . CYS A 1 174 ? 9.710 -11.803 -21.230 1.00 90.56 174 CYS A N 1
ATOM 1252 C CA . CYS A 1 174 ? 10.412 -12.349 -22.382 1.00 90.56 174 CYS A CA 1
ATOM 1253 C C . CYS A 1 174 ? 10.449 -13.883 -22.342 1.00 90.56 174 CYS A C 1
ATOM 1255 O O . CYS A 1 174 ? 10.556 -14.505 -21.287 1.00 90.56 174 CYS A O 1
ATOM 1257 N N . THR A 1 175 ? 10.405 -14.512 -23.515 1.00 88.31 175 THR A N 1
ATOM 1258 C CA . THR A 1 175 ? 10.398 -15.973 -23.661 1.00 88.31 175 THR A CA 1
ATOM 1259 C C . THR A 1 175 ? 11.536 -16.447 -24.555 1.00 88.31 175 THR A C 1
ATOM 1261 O O . THR A 1 175 ? 11.990 -15.731 -25.446 1.00 88.31 175 THR A O 1
ATOM 1264 N N . ASN A 1 176 ? 12.017 -17.667 -24.314 1.00 82.44 176 ASN A N 1
ATOM 1265 C CA . ASN A 1 176 ? 13.032 -18.287 -25.160 1.00 82.44 176 ASN A CA 1
ATOM 1266 C C . ASN A 1 176 ? 12.357 -18.945 -26.363 1.00 82.44 176 ASN A C 1
ATOM 1268 O O . ASN A 1 176 ? 11.623 -19.923 -26.200 1.00 82.44 176 ASN A O 1
ATOM 1272 N N . ASP A 1 177 ? 12.651 -18.463 -27.567 1.00 75.00 177 ASP A N 1
ATOM 1273 C CA . ASP A 1 177 ? 12.250 -19.154 -28.783 1.00 75.00 177 ASP A CA 1
ATOM 1274 C C . ASP A 1 177 ? 13.205 -20.328 -29.042 1.00 75.00 177 ASP A C 1
ATOM 1276 O O . ASP A 1 177 ? 14.367 -20.174 -29.433 1.00 75.00 177 ASP A O 1
ATOM 1280 N N . THR A 1 178 ? 12.706 -21.535 -28.784 1.00 70.12 178 THR A N 1
ATOM 1281 C CA . THR A 1 178 ? 13.450 -22.785 -28.994 1.00 70.12 178 THR A CA 1
ATOM 1282 C C . THR A 1 178 ? 13.539 -23.189 -30.468 1.00 70.12 178 THR A C 1
ATOM 1284 O O . THR A 1 178 ? 14.311 -24.087 -30.800 1.00 70.12 178 THR A O 1
ATOM 1287 N N . SER A 1 179 ? 12.797 -22.525 -31.363 1.00 69.19 179 SER A N 1
ATOM 1288 C CA . SER A 1 179 ? 12.774 -22.824 -32.798 1.00 69.19 179 SER A CA 1
ATOM 1289 C C . SER A 1 179 ? 13.877 -22.111 -33.593 1.00 69.19 179 SER A C 1
ATOM 1291 O O . SER A 1 179 ? 14.292 -22.608 -34.641 1.00 69.19 179 SER A O 1
ATOM 1293 N N . THR A 1 180 ? 14.426 -21.007 -33.073 1.00 59.75 180 THR A N 1
ATOM 1294 C CA . THR A 1 180 ? 15.454 -20.185 -33.735 1.00 59.75 180 THR A CA 1
ATOM 1295 C C . THR A 1 180 ? 16.680 -19.953 -32.845 1.00 59.75 180 THR A C 1
ATOM 1297 O O . THR A 1 180 ? 16.930 -18.845 -32.386 1.00 59.75 180 THR A O 1
ATOM 1300 N N . ASN A 1 181 ? 17.500 -20.985 -32.609 1.00 64.62 181 ASN A N 1
ATOM 1301 C CA . ASN A 1 181 ? 18.787 -20.860 -31.895 1.00 64.62 181 ASN A CA 1
ATOM 1302 C C . ASN A 1 181 ? 18.710 -20.186 -30.499 1.00 64.62 181 ASN A C 1
ATOM 1304 O O . ASN A 1 181 ? 19.638 -19.472 -30.122 1.00 64.62 181 ASN A O 1
ATOM 1308 N N . PHE A 1 182 ? 17.652 -20.427 -29.711 1.00 67.12 182 PHE A N 1
ATOM 1309 C CA . PHE A 1 182 ? 17.493 -19.869 -28.353 1.00 67.12 182 PHE A CA 1
ATOM 1310 C C . PHE A 1 182 ? 17.486 -18.330 -28.303 1.00 67.12 182 PHE A C 1
ATOM 1312 O O . PHE A 1 182 ? 18.013 -17.725 -27.367 1.00 67.12 182 PHE A O 1
ATOM 1319 N N . THR A 1 183 ? 16.899 -17.671 -29.301 1.00 75.12 183 THR A N 1
ATOM 1320 C CA . THR A 1 183 ? 16.702 -16.218 -29.252 1.00 75.12 183 THR A CA 1
ATOM 1321 C C . THR A 1 183 ? 15.663 -15.853 -28.196 1.00 75.12 183 THR A C 1
ATOM 1323 O O . THR A 1 183 ? 14.555 -16.387 -28.199 1.00 75.12 183 THR A O 1
ATOM 1326 N N . VAL A 1 184 ? 16.013 -14.928 -27.301 1.00 80.75 184 VAL A N 1
ATOM 1327 C CA . VAL A 1 184 ? 15.073 -14.358 -26.330 1.00 80.75 184 VAL A CA 1
ATOM 1328 C C . VAL A 1 184 ? 14.185 -13.343 -27.052 1.00 80.75 184 VAL A C 1
ATOM 1330 O O . VAL A 1 184 ? 14.694 -12.402 -27.663 1.00 80.75 184 VAL A O 1
ATOM 1333 N N . VAL A 1 185 ? 12.869 -13.533 -26.984 1.00 84.25 185 VAL A N 1
ATOM 1334 C CA . VAL A 1 185 ? 11.857 -12.674 -27.610 1.00 84.25 185 VAL A CA 1
ATOM 1335 C C . VAL A 1 185 ? 11.033 -12.003 -26.518 1.00 84.25 185 VAL A C 1
ATOM 1337 O O . VAL A 1 185 ? 10.441 -12.683 -25.680 1.00 84.25 185 VAL A O 1
ATOM 1340 N N . CYS A 1 186 ? 10.987 -10.674 -26.535 1.00 87.62 186 CYS A N 1
ATOM 1341 C CA . CYS A 1 186 ? 10.158 -9.879 -25.632 1.00 87.62 186 CYS A CA 1
ATOM 1342 C C . CYS A 1 186 ? 8.898 -9.381 -26.360 1.00 87.62 186 CYS A C 1
ATOM 1344 O O . CYS A 1 186 ? 8.984 -9.053 -27.549 1.00 87.62 186 CYS A O 1
ATOM 1346 N N . PRO A 1 187 ? 7.730 -9.355 -25.694 1.00 87.38 187 PRO A N 1
ATOM 1347 C CA . PRO A 1 187 ? 6.469 -8.952 -26.312 1.00 87.38 187 PRO A CA 1
ATOM 1348 C C . PRO A 1 187 ? 6.426 -7.485 -26.752 1.00 87.38 187 PRO A C 1
ATOM 1350 O O . PRO A 1 187 ? 5.752 -7.187 -27.742 1.00 87.38 187 PRO A O 1
ATOM 1353 N N . HIS A 1 188 ? 7.131 -6.577 -26.073 1.00 87.94 188 HIS A N 1
ATOM 1354 C CA . HIS A 1 188 ? 7.120 -5.160 -26.431 1.00 87.94 188 HIS A CA 1
ATOM 1355 C C . HIS A 1 188 ? 8.420 -4.713 -27.099 1.00 87.94 188 HIS A C 1
ATOM 1357 O O . HIS A 1 188 ? 9.520 -5.141 -26.754 1.00 87.94 188 HIS A O 1
ATOM 1363 N N . ASN A 1 189 ? 8.292 -3.796 -28.062 1.00 79.31 189 ASN A N 1
ATOM 1364 C CA . ASN A 1 189 ? 9.450 -3.142 -28.655 1.00 79.31 189 ASN A CA 1
ATOM 1365 C C . ASN A 1 189 ? 9.927 -2.013 -27.736 1.00 79.31 189 ASN A C 1
ATOM 1367 O O . ASN A 1 189 ? 9.262 -0.986 -27.621 1.00 79.31 189 ASN A O 1
ATOM 1371 N N . THR A 1 190 ? 11.082 -2.197 -27.108 1.00 80.56 190 THR A N 1
ATOM 1372 C CA . THR A 1 190 ? 11.685 -1.227 -26.187 1.00 80.56 190 THR A CA 1
ATOM 1373 C C . THR A 1 190 ? 12.739 -0.336 -26.831 1.00 80.56 190 THR A C 1
ATOM 1375 O O . THR A 1 190 ? 13.258 0.560 -26.167 1.00 80.56 190 THR A O 1
ATOM 1378 N N . SER A 1 191 ? 13.059 -0.548 -28.111 1.00 69.88 191 SER A N 1
ATOM 1379 C CA . SER A 1 191 ? 14.193 0.108 -28.749 1.00 69.88 191 SER A CA 1
ATOM 1380 C C . SER A 1 191 ? 13.821 0.960 -29.964 1.00 69.88 191 SER A C 1
ATOM 1382 O O . SER A 1 191 ? 13.023 0.580 -30.821 1.00 69.88 191 SER A O 1
ATOM 1384 N N . ILE A 1 192 ? 14.462 2.130 -30.059 1.00 61.50 192 ILE A N 1
ATOM 1385 C CA . ILE A 1 192 ? 14.399 3.036 -31.222 1.00 61.50 192 ILE A CA 1
ATOM 1386 C C . ILE A 1 192 ? 15.621 2.843 -32.133 1.00 61.50 192 ILE A C 1
ATOM 1388 O O . ILE A 1 192 ? 15.601 3.245 -33.295 1.00 61.50 192 ILE A O 1
ATOM 1392 N N . THR A 1 193 ? 16.711 2.256 -31.621 1.00 57.88 193 THR A N 1
ATOM 1393 C CA . THR A 1 193 ? 17.992 2.131 -32.337 1.00 57.88 193 THR A CA 1
ATOM 1394 C C . THR A 1 193 ? 18.644 0.771 -32.088 1.00 57.88 193 THR A C 1
ATOM 1396 O O . THR A 1 193 ? 18.378 0.114 -31.097 1.00 57.88 193 THR A O 1
ATOM 1399 N N . ASN A 1 194 ? 19.589 0.344 -32.924 1.00 52.59 194 ASN A N 1
ATOM 1400 C CA . ASN A 1 194 ? 20.319 -0.913 -32.685 1.00 52.59 194 ASN A CA 1
ATOM 1401 C C . ASN A 1 194 ? 21.282 -0.873 -31.466 1.00 52.59 194 ASN A C 1
ATOM 1403 O O . ASN A 1 194 ? 22.062 -1.805 -31.286 1.00 52.59 194 ASN A O 1
ATOM 1407 N N . TYR A 1 195 ? 21.273 0.194 -30.655 1.00 54.00 195 TYR A N 1
ATOM 1408 C CA . TYR A 1 195 ? 22.140 0.382 -29.486 1.00 54.00 195 TYR A CA 1
ATOM 1409 C C . TYR A 1 195 ? 21.367 0.156 -28.186 1.00 54.00 195 TYR A C 1
ATOM 1411 O O . TYR A 1 195 ? 21.116 1.089 -27.425 1.00 54.00 195 TYR A O 1
ATOM 1419 N N . ASP A 1 196 ? 20.985 -1.093 -27.943 1.00 58.75 196 ASP A N 1
ATOM 1420 C CA . ASP A 1 196 ? 20.284 -1.479 -26.722 1.00 58.75 196 ASP A CA 1
ATOM 1421 C C . ASP A 1 196 ? 21.308 -1.757 -25.606 1.00 58.75 196 ASP A C 1
ATOM 1423 O O . ASP A 1 196 ? 21.988 -2.787 -25.603 1.00 58.75 196 ASP A O 1
ATOM 1427 N N . TYR A 1 197 ? 21.488 -0.810 -24.678 1.00 59.12 197 TYR A N 1
ATOM 1428 C CA . TYR A 1 197 ? 22.464 -0.944 -23.581 1.00 59.12 197 TYR A CA 1
ATOM 1429 C C . TYR A 1 197 ? 21.987 -1.902 -22.483 1.00 59.12 197 TYR A C 1
ATOM 1431 O O . TYR A 1 197 ? 22.804 -2.439 -21.734 1.00 59.12 197 TYR A O 1
ATOM 1439 N N . GLY A 1 198 ? 20.675 -2.139 -22.403 1.00 57.22 198 GLY A N 1
ATOM 1440 C CA . GLY A 1 198 ? 20.073 -3.091 -21.472 1.00 57.22 198 GLY A CA 1
ATOM 1441 C C . GLY A 1 198 ? 20.170 -4.550 -21.925 1.00 57.22 198 GLY A C 1
ATOM 1442 O O . GLY A 1 198 ? 19.834 -5.441 -21.144 1.00 57.22 198 GLY A O 1
ATOM 1443 N N . GLY A 1 199 ? 20.610 -4.823 -23.158 1.00 71.00 199 GLY A N 1
ATOM 1444 C CA . GLY A 1 199 ? 20.417 -6.130 -23.792 1.00 71.00 199 GLY A CA 1
ATOM 1445 C C . GLY A 1 199 ? 18.929 -6.440 -23.985 1.00 71.00 199 GLY A C 1
ATOM 1446 O O . GLY A 1 199 ? 18.099 -5.534 -23.954 1.00 71.00 199 GLY A O 1
ATOM 1447 N N . THR A 1 200 ? 18.565 -7.716 -24.140 1.00 75.81 200 THR A N 1
ATOM 1448 C CA . THR A 1 200 ? 17.155 -8.116 -24.259 1.00 75.81 200 THR A CA 1
ATOM 1449 C C . THR A 1 200 ? 16.369 -7.665 -23.028 1.00 75.81 200 THR A C 1
ATOM 1451 O O . THR A 1 200 ? 16.686 -8.074 -21.909 1.00 75.81 200 THR A O 1
ATOM 1454 N N . THR A 1 201 ? 15.404 -6.768 -23.227 1.00 85.44 201 THR A N 1
ATOM 1455 C CA . THR A 1 201 ? 14.679 -6.061 -22.165 1.00 85.44 201 THR A CA 1
ATOM 1456 C C . THR A 1 201 ? 13.241 -5.828 -22.600 1.00 85.44 201 THR A C 1
ATOM 1458 O O . THR A 1 201 ? 12.991 -5.527 -23.759 1.00 85.44 201 THR A O 1
ATOM 1461 N N . ASP A 1 202 ? 12.322 -5.933 -21.656 1.00 91.75 202 ASP A N 1
ATOM 1462 C CA . ASP A 1 202 ? 10.945 -5.469 -21.742 1.00 91.75 202 ASP A CA 1
ATOM 1463 C C . ASP A 1 202 ? 10.668 -4.554 -20.533 1.00 91.75 202 ASP A C 1
ATOM 1465 O O . ASP A 1 202 ? 11.592 -4.045 -19.889 1.00 91.75 202 ASP A O 1
ATOM 1469 N N . TYR A 1 203 ? 9.408 -4.343 -20.193 1.00 94.44 203 TYR A N 1
ATOM 1470 C CA . TYR A 1 203 ? 8.973 -3.583 -19.046 1.00 94.44 203 TYR A CA 1
ATOM 1471 C C . TYR A 1 203 ? 7.731 -4.194 -18.405 1.00 94.44 203 TYR A C 1
ATOM 1473 O O . TYR A 1 203 ? 6.972 -4.947 -19.011 1.00 94.44 203 TYR A O 1
ATOM 1481 N N . VAL A 1 204 ? 7.528 -3.830 -17.147 1.00 97.00 204 VAL A N 1
ATOM 1482 C CA . VAL A 1 204 ? 6.299 -4.072 -16.398 1.00 97.00 204 VAL A CA 1
ATOM 1483 C C . VAL A 1 204 ? 5.874 -2.756 -15.763 1.00 97.00 204 VAL A C 1
ATOM 1485 O O . VAL A 1 204 ? 6.713 -2.008 -15.252 1.00 97.00 204 VAL A O 1
ATOM 1488 N N . ALA A 1 205 ? 4.578 -2.465 -15.808 1.00 97.31 205 ALA A N 1
ATOM 1489 C CA . ALA A 1 205 ? 3.998 -1.322 -15.126 1.00 97.31 205 ALA A CA 1
ATOM 1490 C C . ALA A 1 205 ? 2.907 -1.769 -14.160 1.00 97.31 205 ALA A C 1
ATOM 1492 O O . ALA A 1 205 ? 2.116 -2.672 -14.432 1.00 97.31 205 ALA A O 1
ATOM 1493 N N . THR A 1 206 ? 2.869 -1.141 -12.997 1.00 97.44 206 THR A N 1
ATOM 1494 C CA . THR A 1 206 ? 1.890 -1.447 -11.962 1.00 97.44 206 THR A CA 1
ATOM 1495 C C . THR A 1 206 ? 1.441 -0.156 -11.314 1.00 97.44 206 THR A C 1
ATOM 1497 O O . THR A 1 206 ? 2.265 0.693 -10.981 1.00 97.44 206 THR A O 1
ATOM 1500 N N . SER A 1 207 ? 0.137 -0.018 -11.107 1.00 97.25 207 SER A N 1
ATOM 1501 C CA . SER A 1 207 ? -0.422 1.113 -10.377 1.00 97.25 207 SER A CA 1
ATOM 1502 C C . SER A 1 207 ? -1.197 0.619 -9.166 1.00 97.25 207 SER A C 1
ATOM 1504 O O . SER A 1 207 ? -2.006 -0.302 -9.271 1.00 97.25 207 SER A O 1
ATOM 1506 N N . CYS A 1 208 ? -0.945 1.217 -8.007 1.00 97.50 208 CYS A N 1
ATOM 1507 C CA . CYS A 1 208 ? -1.452 0.745 -6.730 1.00 97.50 208 CYS A CA 1
ATOM 1508 C C . CYS A 1 208 ? -2.044 1.870 -5.890 1.00 97.50 208 CYS A C 1
ATOM 1510 O O . CYS A 1 208 ? -1.497 2.967 -5.817 1.00 97.50 208 CYS A O 1
ATOM 1512 N N . ALA A 1 209 ? -3.133 1.556 -5.199 1.00 97.38 209 ALA A N 1
ATOM 1513 C CA . ALA A 1 209 ? -3.722 2.384 -4.163 1.00 97.38 209 ALA A CA 1
ATOM 1514 C C . ALA A 1 209 ? -3.200 1.931 -2.796 1.00 97.38 209 ALA A C 1
ATOM 1516 O O . ALA A 1 209 ? -3.376 0.765 -2.437 1.00 97.38 209 ALA A O 1
ATOM 1517 N N . LEU A 1 210 ? -2.599 2.842 -2.029 1.00 98.06 210 LEU A N 1
ATOM 1518 C CA . LEU A 1 210 ? -2.247 2.645 -0.622 1.00 98.06 210 LEU A CA 1
ATOM 1519 C C . LEU A 1 210 ? -3.265 3.386 0.241 1.00 98.06 210 LEU A C 1
ATOM 1521 O O . LEU A 1 210 ? -3.294 4.617 0.254 1.00 98.06 210 LEU A O 1
ATOM 1525 N N . TYR A 1 211 ? -4.121 2.650 0.946 1.00 96.88 211 TYR A N 1
ATOM 1526 C CA . TYR A 1 211 ? -5.330 3.197 1.561 1.00 96.88 211 TYR A CA 1
ATOM 1527 C C . TYR A 1 211 ? -5.548 2.696 2.992 1.00 96.88 211 TYR A C 1
ATOM 1529 O O . TYR A 1 211 ? -5.193 1.554 3.306 1.00 96.88 211 TYR A O 1
ATOM 1537 N N . PRO A 1 212 ? -6.145 3.508 3.884 1.00 96.75 212 PRO A N 1
ATOM 1538 C CA . PRO A 1 212 ? -6.484 3.059 5.225 1.00 96.75 212 PRO A CA 1
ATOM 1539 C C . PRO A 1 212 ? -7.606 2.024 5.167 1.00 96.75 212 PRO A C 1
ATOM 1541 O O . PRO A 1 212 ? -8.573 2.164 4.414 1.00 96.75 212 PRO A O 1
ATOM 1544 N N . CYS A 1 213 ? -7.496 0.972 5.968 1.00 96.69 213 CYS A N 1
ATOM 1545 C CA . CYS A 1 213 ? -8.447 -0.133 5.947 1.00 96.69 213 CYS A CA 1
ATOM 1546 C C . CYS A 1 213 ? -8.581 -0.798 7.316 1.00 96.69 213 CYS A C 1
ATOM 1548 O O . CYS A 1 213 ? -7.645 -0.819 8.112 1.00 96.69 213 CYS A O 1
ATOM 1550 N N . LEU A 1 214 ? -9.734 -1.406 7.574 1.00 95.81 214 LEU A N 1
ATOM 1551 C CA . LEU A 1 214 ? -9.892 -2.376 8.647 1.00 95.81 214 LEU A CA 1
ATOM 1552 C C . LEU A 1 214 ? -9.364 -3.726 8.173 1.00 95.81 214 LEU A C 1
ATOM 1554 O O . LEU A 1 214 ? -9.853 -4.265 7.181 1.00 95.81 214 LEU A O 1
ATOM 1558 N N . ARG A 1 215 ? -8.404 -4.289 8.903 1.00 95.69 215 ARG A N 1
ATOM 1559 C CA . ARG A 1 215 ? -7.870 -5.633 8.669 1.00 95.69 215 ARG A CA 1
ATOM 1560 C C . ARG A 1 215 ? -8.365 -6.554 9.772 1.00 95.69 215 ARG A C 1
ATOM 1562 O O . ARG A 1 215 ? -8.198 -6.244 10.952 1.00 95.69 215 ARG A O 1
ATOM 1569 N N . THR A 1 216 ? -9.000 -7.658 9.396 1.00 93.06 216 THR A N 1
ATOM 1570 C CA . THR A 1 216 ? -9.487 -8.675 10.334 1.00 93.06 216 THR A CA 1
ATOM 1571 C C . THR A 1 216 ? -8.615 -9.916 10.255 1.00 93.06 216 THR A C 1
ATOM 1573 O O . THR A 1 216 ? -8.197 -10.336 9.173 1.00 93.06 216 THR A O 1
ATOM 1576 N N . TYR A 1 217 ? -8.324 -10.502 11.410 1.00 91.38 217 TYR A N 1
ATOM 1577 C CA . TYR A 1 217 ? -7.346 -11.571 11.528 1.00 91.38 217 TYR A CA 1
ATOM 1578 C C . TYR A 1 217 ? -7.900 -12.746 12.318 1.00 91.38 217 TYR A C 1
ATOM 1580 O O . TYR A 1 217 ? -8.661 -12.591 13.278 1.00 91.38 217 TYR A O 1
ATOM 1588 N N . HIS A 1 218 ? -7.436 -13.926 11.937 1.00 89.38 218 HIS A N 1
ATOM 1589 C CA . HIS A 1 218 ? -7.454 -15.109 12.769 1.00 89.38 218 HIS A CA 1
ATOM 1590 C C . HIS A 1 218 ? -6.043 -15.331 13.298 1.00 89.38 218 HIS A C 1
ATOM 1592 O O . HIS A 1 218 ? -5.112 -15.502 12.515 1.00 89.38 218 HIS A O 1
ATOM 1598 N N . GLY A 1 219 ? -5.879 -15.293 14.612 1.00 85.75 219 GLY A N 1
ATOM 1599 C CA . GLY A 1 219 ? -4.588 -15.449 15.274 1.00 85.75 219 GLY A CA 1
ATOM 1600 C C . GLY A 1 219 ? -4.588 -16.665 16.185 1.00 85.75 219 GLY A C 1
ATOM 1601 O O . GLY A 1 219 ? -5.536 -16.853 16.941 1.00 85.75 219 GLY A O 1
ATOM 1602 N N . SER A 1 220 ? -3.515 -17.446 16.151 1.00 82.62 220 SER A N 1
ATOM 1603 C CA . SER A 1 220 ? -3.242 -18.539 17.088 1.00 82.62 220 SER A CA 1
ATOM 1604 C C . SER A 1 220 ? -1.835 -18.383 17.650 1.00 82.62 220 SER A C 1
ATOM 1606 O O . SER A 1 220 ? -0.933 -17.969 16.922 1.00 82.62 220 SER A O 1
ATOM 1608 N N . VAL A 1 221 ? -1.622 -18.727 18.919 1.00 77.69 221 VAL A N 1
ATOM 1609 C CA . VAL A 1 221 ? -0.295 -18.656 19.543 1.00 77.69 221 VAL A CA 1
ATOM 1610 C C . VAL A 1 221 ? 0.163 -20.065 19.885 1.00 77.69 221 VAL A C 1
ATOM 1612 O O . VAL A 1 221 ? -0.372 -20.678 20.796 1.00 77.69 221 VAL A O 1
ATOM 1615 N N . ASP A 1 222 ? 1.174 -20.576 19.191 1.00 75.12 222 ASP A N 1
ATOM 1616 C CA . ASP A 1 222 ? 1.764 -21.879 19.506 1.00 75.12 222 ASP A CA 1
ATOM 1617 C C . ASP A 1 222 ? 3.192 -21.690 20.020 1.00 75.12 222 ASP A C 1
ATOM 1619 O O . ASP A 1 222 ? 4.006 -21.021 19.388 1.00 75.12 222 ASP A O 1
ATOM 1623 N N . ASN A 1 223 ? 3.498 -22.233 21.201 1.00 71.25 223 ASN A N 1
ATOM 1624 C CA . ASN A 1 223 ? 4.801 -22.089 21.868 1.00 71.25 223 ASN A CA 1
ATOM 1625 C C . ASN A 1 223 ? 5.312 -20.633 21.965 1.00 71.25 223 ASN A C 1
ATOM 1627 O O . ASN A 1 223 ? 6.505 -20.368 21.825 1.00 71.25 223 ASN A O 1
ATOM 1631 N N . GLY A 1 224 ? 4.405 -19.677 22.195 1.00 69.38 224 GLY A N 1
ATOM 1632 C CA . GLY A 1 224 ? 4.725 -18.245 22.262 1.00 69.38 224 GLY A CA 1
ATOM 1633 C C . GLY A 1 224 ? 4.916 -17.566 20.899 1.00 69.38 224 GLY A C 1
ATOM 1634 O O . GLY A 1 224 ? 5.156 -16.362 20.856 1.00 69.38 224 GLY A O 1
ATOM 1635 N N . ILE A 1 225 ? 4.776 -18.304 19.795 1.00 77.38 225 ILE A N 1
ATOM 1636 C CA . ILE A 1 225 ? 4.843 -17.782 18.430 1.00 77.38 225 ILE A CA 1
ATOM 1637 C C . ILE A 1 225 ? 3.425 -17.477 17.953 1.00 77.38 225 ILE A C 1
ATOM 1639 O O . ILE A 1 225 ? 2.584 -18.368 17.828 1.00 77.38 225 ILE A O 1
ATOM 1643 N N . LEU A 1 226 ? 3.163 -16.205 17.666 1.00 83.06 226 LEU A N 1
ATOM 1644 C CA . LEU A 1 226 ? 1.927 -15.772 17.028 1.00 83.06 226 LEU A CA 1
ATOM 1645 C C . LEU A 1 226 ? 1.942 -16.143 15.545 1.00 83.06 226 LEU A C 1
ATOM 1647 O O . LEU A 1 226 ? 2.837 -15.745 14.805 1.00 83.06 226 LEU A O 1
ATOM 1651 N N . THR A 1 227 ? 0.911 -16.856 15.113 1.00 86.88 227 THR A N 1
ATOM 1652 C CA . THR A 1 227 ? 0.589 -17.063 13.703 1.00 86.88 227 THR A CA 1
ATOM 1653 C C . THR A 1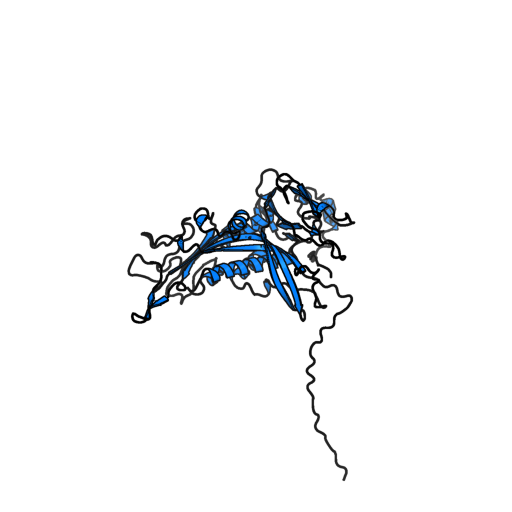 227 ? -0.719 -16.348 13.406 1.00 86.88 227 THR A C 1
ATOM 1655 O O . THR A 1 227 ? -1.754 -16.689 13.975 1.00 86.88 227 THR A O 1
ATOM 1658 N N . GLU A 1 228 ? -0.676 -15.354 12.522 1.00 88.81 228 GLU A N 1
ATOM 1659 C CA . GLU A 1 228 ? -1.851 -14.605 12.079 1.00 88.81 228 GLU A CA 1
ATOM 1660 C C . GLU A 1 228 ? -2.162 -14.898 10.615 1.00 88.81 228 GLU A C 1
ATOM 1662 O O . GLU A 1 228 ? -1.288 -14.889 9.749 1.00 88.81 228 GLU A O 1
ATOM 1667 N N . LYS A 1 229 ? -3.444 -15.108 10.334 1.00 91.19 229 LYS A N 1
ATOM 1668 C CA . LYS A 1 229 ? -4.002 -15.184 8.993 1.00 91.19 229 LYS A CA 1
ATOM 1669 C C . LYS A 1 229 ? -4.930 -13.997 8.788 1.00 91.19 229 LYS A C 1
ATOM 1671 O O . LYS A 1 229 ? -5.899 -13.832 9.527 1.00 91.19 229 LYS A O 1
ATOM 1676 N N . LEU A 1 230 ? -4.655 -13.194 7.765 1.00 92.75 230 LEU A N 1
ATOM 1677 C CA . LEU A 1 230 ? -5.576 -12.158 7.310 1.00 92.75 230 LEU A CA 1
ATOM 1678 C C . LEU A 1 230 ? -6.847 -12.824 6.758 1.00 92.75 230 LEU A C 1
ATOM 1680 O O . LEU A 1 230 ? -6.766 -13.670 5.867 1.00 92.75 230 LEU A O 1
ATOM 1684 N N . ILE A 1 231 ? -8.005 -12.466 7.309 1.00 93.19 231 ILE A N 1
ATOM 1685 C CA . ILE A 1 231 ? -9.309 -13.012 6.914 1.00 93.19 231 ILE A CA 1
ATOM 1686 C C . ILE A 1 231 ? -9.995 -12.088 5.919 1.00 93.19 231 ILE A C 1
ATOM 1688 O O . ILE A 1 231 ? -10.457 -12.542 4.874 1.00 93.19 231 ILE A O 1
ATOM 1692 N N . SER A 1 232 ? -10.049 -10.793 6.223 1.00 92.50 232 SER A N 1
ATOM 1693 C CA . SER A 1 232 ? -10.624 -9.802 5.320 1.00 92.50 232 SER A CA 1
ATOM 1694 C C . SER A 1 232 ? -10.018 -8.420 5.513 1.00 92.50 232 SER A C 1
ATOM 1696 O O . SER A 1 232 ? -9.442 -8.099 6.558 1.00 92.50 232 SER A O 1
ATOM 1698 N N . THR A 1 233 ? -10.184 -7.595 4.484 1.00 94.25 233 THR A N 1
ATOM 1699 C CA . THR A 1 233 ? -9.904 -6.164 4.521 1.00 94.25 233 THR A CA 1
ATOM 1700 C C . THR A 1 233 ? -11.136 -5.393 4.066 1.00 94.25 233 THR A C 1
ATOM 1702 O O . THR A 1 233 ? -11.864 -5.836 3.178 1.00 94.25 233 THR A O 1
ATOM 1705 N N . ALA A 1 234 ? -11.386 -4.243 4.685 1.00 93.00 234 ALA A N 1
ATOM 1706 C CA . ALA A 1 234 ? -12.444 -3.322 4.285 1.00 93.00 234 ALA A CA 1
ATOM 1707 C C . ALA A 1 234 ? -11.880 -1.895 4.256 1.00 93.00 234 ALA A C 1
ATOM 1709 O O . ALA A 1 234 ? -11.239 -1.504 5.236 1.00 93.00 234 ALA A O 1
ATOM 1710 N N . PRO A 1 235 ? -12.068 -1.115 3.176 1.00 93.75 235 PRO A N 1
ATOM 1711 C CA . PRO A 1 235 ? -11.632 0.278 3.141 1.00 93.75 235 PRO A CA 1
ATOM 1712 C C . PRO A 1 235 ? -12.214 1.075 4.313 1.00 93.75 235 PRO A C 1
ATOM 1714 O O . PRO A 1 235 ? -13.360 0.864 4.710 1.00 93.75 235 PRO A O 1
ATOM 1717 N N . ALA A 1 236 ? -11.422 1.982 4.883 1.00 92.56 236 ALA A N 1
ATOM 1718 C CA . ALA A 1 236 ? -11.904 2.922 5.882 1.00 92.56 236 ALA A CA 1
ATOM 1719 C C . ALA A 1 236 ? -12.388 4.189 5.159 1.00 92.56 236 ALA A C 1
ATOM 1721 O O . ALA A 1 236 ? -11.554 4.942 4.653 1.00 92.56 236 ALA A O 1
ATOM 1722 N N . PRO A 1 237 ? -13.706 4.435 5.058 1.00 88.56 237 PRO A N 1
ATOM 1723 C CA . PRO A 1 237 ? -14.217 5.623 4.387 1.00 88.56 237 PRO A CA 1
ATOM 1724 C C . PRO A 1 237 ? -13.764 6.911 5.074 1.00 88.56 237 PRO A C 1
ATOM 1726 O O . PRO A 1 237 ? -13.468 6.930 6.272 1.00 88.56 237 PRO A O 1
ATOM 1729 N N . VAL A 1 238 ? -13.743 7.989 4.293 1.00 84.81 238 VAL A N 1
ATOM 1730 C CA . VAL A 1 238 ? -13.458 9.345 4.763 1.00 84.81 238 VAL A CA 1
ATOM 1731 C C . VAL A 1 238 ? -14.706 9.951 5.406 1.00 84.81 238 VAL A C 1
ATOM 1733 O O . VAL A 1 238 ? -15.787 9.925 4.820 1.00 84.81 238 VAL A O 1
ATOM 1736 N N . TRP A 1 239 ? -14.538 10.542 6.587 1.00 75.25 239 TRP A N 1
ATOM 1737 C CA . TRP A 1 239 ? -15.583 11.235 7.341 1.00 75.25 239 TRP A CA 1
ATOM 1738 C C . TRP A 1 239 ? -15.139 12.654 7.656 1.00 75.25 239 TRP A C 1
ATOM 1740 O O . TRP A 1 239 ? -14.021 12.861 8.132 1.00 75.25 239 TRP A O 1
ATOM 1750 N N . GLU A 1 240 ? -16.034 13.618 7.447 1.00 64.62 240 GLU A N 1
ATOM 1751 C CA . GLU A 1 240 ? -15.851 14.972 7.964 1.00 64.62 240 GLU A CA 1
ATOM 1752 C C . GLU A 1 240 ? -15.869 14.938 9.497 1.00 64.62 240 GLU A C 1
ATOM 1754 O O . GLU A 1 240 ? -16.835 14.500 10.127 1.00 64.62 240 GLU A O 1
ATOM 1759 N N . ALA A 1 241 ? -14.773 15.384 10.100 1.00 58.19 241 ALA A N 1
ATOM 1760 C CA . ALA A 1 241 ? -14.666 15.652 11.518 1.00 58.19 241 ALA A CA 1
ATOM 1761 C C . ALA A 1 241 ? -15.620 16.815 11.844 1.00 58.19 241 ALA A C 1
ATOM 1763 O O . ALA A 1 241 ? -15.465 17.893 11.259 1.00 58.19 241 ALA A O 1
ATOM 1764 N N . PRO A 1 242 ? -16.582 16.628 12.768 1.00 52.25 242 PRO A N 1
ATOM 1765 C CA . PRO A 1 242 ? -17.601 17.634 13.082 1.00 52.25 242 PRO A CA 1
ATOM 1766 C C . PRO A 1 242 ? -17.034 19.006 13.475 1.00 52.25 242 PRO A C 1
ATOM 1768 O O . PRO A 1 242 ? -17.696 20.023 13.282 1.00 52.25 242 PRO A O 1
ATOM 1771 N N . ASP A 1 243 ? -15.804 19.037 13.995 1.00 51.25 243 ASP A N 1
ATOM 1772 C CA . ASP A 1 243 ? -15.225 20.209 14.656 1.00 51.25 243 ASP A CA 1
ATOM 1773 C C . ASP A 1 243 ? -14.337 21.088 13.755 1.00 51.25 243 ASP A C 1
ATOM 1775 O O . ASP A 1 243 ? -13.843 22.124 14.205 1.00 51.25 243 ASP A O 1
ATOM 1779 N N . TYR A 1 244 ? -14.139 20.728 12.479 1.00 51.22 244 TYR A N 1
ATOM 1780 C CA . TYR A 1 244 ? -13.239 21.462 11.579 1.00 51.22 244 TYR A CA 1
ATOM 1781 C C . TYR A 1 244 ? -13.909 21.890 10.269 1.00 51.22 244 TYR A C 1
ATOM 1783 O O . TYR A 1 244 ? -13.745 21.237 9.236 1.00 51.22 244 TYR A O 1
ATOM 1791 N N . PRO A 1 245 ? -14.602 23.044 10.250 1.00 43.56 245 PRO A N 1
ATOM 1792 C CA . PRO A 1 245 ? -15.086 23.607 9.003 1.00 43.56 245 PRO A CA 1
ATOM 1793 C C . PRO A 1 245 ? -13.887 24.033 8.137 1.00 43.56 245 PRO A C 1
ATOM 1795 O O . PRO A 1 245 ? -13.102 24.899 8.522 1.00 43.56 245 PRO A O 1
ATOM 1798 N N . SER A 1 246 ? -13.784 23.456 6.935 1.00 50.06 246 SER A N 1
ATOM 1799 C CA . SER A 1 246 ? -13.015 23.946 5.770 1.00 50.06 246 SER A CA 1
ATOM 1800 C C . SER A 1 246 ? -11.509 23.652 5.640 1.00 50.06 246 SER A C 1
ATOM 1802 O O . SER A 1 246 ? -10.829 24.334 4.875 1.00 50.06 246 SER A O 1
ATOM 1804 N N . SER A 1 247 ? -10.958 22.614 6.275 1.00 54.16 247 SER A N 1
ATOM 1805 C CA . SER A 1 247 ? -9.551 22.245 6.030 1.00 54.16 247 SER A CA 1
ATOM 1806 C C . SER A 1 247 ? -9.361 20.751 5.778 1.00 54.16 247 SER A C 1
ATOM 1808 O O . SER A 1 247 ? -10.077 19.934 6.339 1.00 54.16 247 SER A O 1
ATOM 1810 N N . TRP A 1 248 ? -8.384 20.371 4.952 1.00 50.22 248 TRP A N 1
ATOM 1811 C CA . TRP A 1 248 ? -8.051 18.965 4.667 1.00 50.22 248 TRP A CA 1
ATOM 1812 C C . TRP A 1 248 ? -7.635 18.163 5.913 1.00 50.22 248 TRP A C 1
ATOM 1814 O O . TRP A 1 248 ? -7.640 16.937 5.883 1.00 50.22 248 TRP A O 1
ATOM 1824 N N . TYR A 1 249 ? -7.320 18.843 7.023 1.00 53.03 249 TYR A N 1
ATOM 1825 C CA . TYR A 1 249 ? -7.087 18.232 8.336 1.00 53.03 249 TYR A CA 1
ATOM 1826 C C . TYR A 1 249 ? -8.371 17.664 8.969 1.00 53.03 249 TYR A C 1
ATOM 1828 O O . TYR A 1 249 ? -8.292 16.968 9.976 1.00 53.03 249 TYR A O 1
ATOM 1836 N N . ALA A 1 250 ? -9.542 17.963 8.396 1.00 58.56 250 ALA A N 1
ATOM 1837 C CA . ALA A 1 250 ? -10.850 17.594 8.922 1.00 58.56 250 ALA A CA 1
ATOM 1838 C C . ALA A 1 250 ? -11.320 16.193 8.505 1.00 58.56 250 ALA A C 1
ATOM 1840 O O . ALA A 1 250 ? -12.444 15.836 8.816 1.00 58.56 250 ALA A O 1
ATOM 1841 N N . TYR A 1 251 ? -10.528 15.402 7.782 1.00 76.44 251 TYR A N 1
ATOM 1842 C CA . TYR A 1 251 ? -10.996 14.126 7.235 1.00 76.44 251 TYR A CA 1
ATOM 1843 C C . TYR A 1 251 ? -10.408 12.939 7.989 1.00 76.44 251 TYR A C 1
ATOM 1845 O O . TYR A 1 251 ? -9.240 12.608 7.820 1.00 76.44 251 TYR A O 1
ATOM 1853 N N . ASN A 1 252 ? -11.219 12.280 8.814 1.00 85.69 252 ASN A N 1
ATOM 1854 C CA . ASN A 1 252 ? -10.821 11.048 9.493 1.00 85.69 252 ASN A CA 1
ATOM 1855 C C . ASN A 1 252 ? -11.195 9.837 8.641 1.00 85.69 252 ASN A C 1
ATOM 1857 O O . ASN A 1 252 ? -12.297 9.776 8.099 1.00 85.69 252 ASN A O 1
ATOM 1861 N N . PHE A 1 253 ? -10.329 8.833 8.592 1.00 89.88 253 PHE A N 1
ATOM 1862 C CA . PHE A 1 253 ? -10.658 7.550 7.978 1.00 89.88 253 PHE A CA 1
ATOM 1863 C C . PHE A 1 253 ? -11.210 6.644 9.067 1.00 89.88 253 PHE A C 1
ATOM 1865 O O . PHE A 1 253 ? -10.480 6.288 9.988 1.00 89.88 253 PHE A O 1
ATOM 1872 N N . THR A 1 254 ? -12.496 6.307 9.002 1.00 89.31 254 THR A N 1
ATOM 1873 C CA . THR A 1 254 ? -13.158 5.524 10.056 1.00 89.31 254 THR A CA 1
ATOM 1874 C C . THR A 1 254 ? -13.817 4.298 9.457 1.00 89.31 254 THR A C 1
ATOM 1876 O O . THR A 1 254 ? -14.676 4.407 8.586 1.00 89.31 254 THR A O 1
ATOM 1879 N N . ALA A 1 255 ? -13.431 3.132 9.957 1.00 90.81 255 ALA A N 1
ATOM 1880 C CA . ALA A 1 255 ? -14.070 1.862 9.683 1.00 90.81 255 ALA A CA 1
ATOM 1881 C C . ALA A 1 255 ? -14.813 1.363 10.925 1.00 90.81 255 ALA A C 1
ATOM 1883 O O . ALA A 1 255 ? -14.459 1.677 12.066 1.00 90.81 255 ALA A O 1
ATOM 1884 N N . VAL A 1 256 ? -15.839 0.551 10.690 1.00 89.38 256 VAL A N 1
ATOM 1885 C CA . VAL A 1 256 ? -16.622 -0.086 11.749 1.00 89.38 256 VAL A CA 1
ATOM 1886 C C . VAL A 1 256 ? -16.471 -1.581 11.624 1.00 89.38 256 VAL A C 1
ATOM 1888 O O . VAL A 1 256 ? -16.689 -2.150 10.555 1.00 89.38 256 VAL A O 1
ATOM 1891 N N . ARG A 1 257 ? -16.087 -2.221 12.726 1.00 88.69 257 ARG A N 1
ATOM 1892 C CA . ARG A 1 257 ? -16.006 -3.673 12.780 1.00 88.69 257 ARG A CA 1
ATOM 1893 C C . ARG A 1 257 ? -17.409 -4.249 12.874 1.00 88.69 257 ARG A C 1
ATOM 1895 O O . ARG A 1 257 ? -18.139 -3.981 13.824 1.00 88.69 257 ARG A O 1
ATOM 1902 N N . GLU A 1 258 ? -17.754 -5.083 11.905 1.00 82.31 258 GLU A N 1
ATOM 1903 C CA . GLU A 1 258 ? -19.016 -5.807 11.863 1.00 82.31 258 GLU A CA 1
ATOM 1904 C C . GLU A 1 258 ? -18.734 -7.301 11.628 1.00 82.31 258 GLU A C 1
ATOM 1906 O O . GLU A 1 258 ? -18.063 -7.636 10.650 1.00 82.31 258 GLU A O 1
ATOM 1911 N N . PRO A 1 259 ? -19.208 -8.208 12.502 1.00 82.81 259 PRO A N 1
ATOM 1912 C CA . PRO A 1 259 ? -19.854 -7.954 13.792 1.00 82.81 259 PRO A CA 1
ATOM 1913 C C . PRO A 1 259 ? -18.858 -7.452 14.855 1.00 82.81 259 PRO A C 1
ATOM 1915 O O . PRO A 1 259 ? -17.686 -7.834 14.878 1.00 82.81 259 PRO A O 1
ATOM 1918 N N . CYS A 1 260 ? -19.343 -6.601 15.756 1.00 85.88 260 CYS A N 1
ATOM 1919 C CA . CYS A 1 260 ? -18.608 -6.090 16.906 1.00 85.88 260 CYS A CA 1
ATOM 1920 C C . CYS A 1 260 ? -18.975 -6.873 18.168 1.00 85.88 260 CYS A C 1
ATOM 1922 O O . CYS A 1 260 ? -20.148 -7.146 18.412 1.00 85.88 260 CYS A O 1
ATOM 1924 N N . ILE A 1 261 ? -17.981 -7.204 18.989 1.00 78.81 261 ILE A N 1
ATOM 1925 C CA . ILE A 1 261 ? -18.173 -7.921 20.252 1.00 78.81 261 ILE A CA 1
ATOM 1926 C C . ILE A 1 261 ? -17.705 -6.991 21.365 1.00 78.81 261 ILE A C 1
ATOM 1928 O O . ILE A 1 261 ? -16.555 -6.560 21.368 1.00 78.81 261 ILE A O 1
ATOM 1932 N N . LEU A 1 262 ? -18.622 -6.636 22.263 1.00 76.44 262 LEU A N 1
ATOM 1933 C CA . LEU A 1 262 ? -18.419 -5.583 23.266 1.00 76.44 262 LEU A CA 1
ATOM 1934 C C . LEU A 1 262 ? -18.273 -6.103 24.695 1.00 76.44 262 LEU A C 1
ATOM 1936 O O . LEU A 1 262 ? -17.970 -5.327 25.601 1.00 76.44 262 LEU A O 1
ATOM 1940 N N . ASP A 1 263 ? -18.582 -7.374 24.917 1.00 69.25 263 ASP A N 1
ATOM 1941 C CA . ASP A 1 263 ? -18.675 -7.976 26.236 1.00 69.25 263 ASP A CA 1
ATOM 1942 C C . ASP A 1 263 ? -18.067 -9.383 26.248 1.00 69.25 263 ASP A C 1
ATOM 1944 O O . ASP A 1 263 ? -18.013 -10.072 25.230 1.00 69.25 263 ASP A O 1
ATOM 1948 N N . ALA A 1 264 ? -17.618 -9.814 27.430 1.00 62.34 264 ALA A N 1
ATOM 1949 C CA . ALA A 1 264 ? -17.092 -11.162 27.648 1.00 62.34 264 ALA A CA 1
ATOM 1950 C C . ALA A 1 264 ? -18.172 -12.249 27.497 1.00 62.34 264 ALA A C 1
ATOM 1952 O O . ALA A 1 264 ? -17.849 -13.424 27.349 1.00 62.34 264 ALA A O 1
ATOM 1953 N N . SER A 1 265 ? -19.456 -11.866 27.511 1.00 63.56 265 SER A N 1
ATOM 1954 C CA . SER A 1 265 ? -20.563 -12.764 27.167 1.00 63.56 265 SER A CA 1
ATOM 1955 C C . SER A 1 265 ? -20.587 -13.142 25.684 1.00 63.56 265 SER A C 1
ATOM 1957 O O . SER A 1 265 ? -21.308 -14.067 25.318 1.00 63.56 265 SER A O 1
ATOM 1959 N N . GLY A 1 266 ? -19.800 -12.462 24.841 1.00 67.94 266 GLY A N 1
ATOM 1960 C CA . GLY A 1 266 ? -19.679 -12.768 23.423 1.00 67.94 266 GLY A CA 1
ATOM 1961 C C . GLY A 1 266 ? -20.896 -12.333 22.613 1.00 67.94 266 GLY A C 1
ATOM 1962 O O . GLY A 1 266 ? -21.182 -12.964 21.603 1.00 67.94 266 GLY A O 1
ATOM 1963 N N . THR A 1 267 ? -21.640 -11.304 23.037 1.00 78.75 267 THR A N 1
ATOM 1964 C CA . THR A 1 267 ? -22.815 -10.806 22.305 1.00 78.75 267 THR A CA 1
ATOM 1965 C C . THR A 1 267 ? -22.386 -10.064 21.043 1.00 78.75 267 THR A C 1
ATOM 1967 O O . THR A 1 267 ? -21.507 -9.199 21.075 1.00 78.75 267 THR A O 1
ATOM 1970 N N . TRP A 1 268 ? -23.046 -10.378 19.928 1.00 82.50 268 TRP A N 1
ATOM 1971 C CA . TRP A 1 268 ? -22.709 -9.859 18.608 1.00 82.50 268 TRP A CA 1
ATOM 1972 C C . TRP A 1 268 ? -23.563 -8.640 18.283 1.00 82.50 268 TRP A C 1
ATOM 1974 O O . TRP A 1 268 ? -24.795 -8.711 18.224 1.00 82.50 268 TRP A O 1
ATOM 1984 N N . TYR A 1 269 ? -22.890 -7.531 18.010 1.00 84.62 269 TYR A N 1
ATOM 1985 C CA . TYR A 1 269 ? -23.506 -6.297 17.561 1.00 84.62 269 TYR A CA 1
ATOM 1986 C C . TYR A 1 269 ? -23.220 -6.093 16.074 1.00 84.62 269 TYR A C 1
ATOM 1988 O O . TYR A 1 269 ? -22.076 -6.017 15.633 1.00 84.62 269 TYR A O 1
ATOM 1996 N N . THR A 1 270 ? -24.283 -6.024 15.291 1.00 85.44 270 THR A N 1
ATOM 1997 C CA . THR A 1 270 ? -24.283 -5.732 13.859 1.00 85.44 270 THR A CA 1
ATOM 1998 C C . THR A 1 270 ? -24.776 -4.313 13.628 1.00 85.44 270 THR A C 1
ATOM 2000 O O . THR A 1 270 ? -25.295 -3.657 14.533 1.00 85.44 270 THR A O 1
ATOM 2003 N N . ARG A 1 271 ? -24.708 -3.855 12.383 1.00 81.56 271 ARG A N 1
ATOM 2004 C CA . ARG A 1 271 ? -25.279 -2.592 11.906 1.00 81.56 271 ARG A CA 1
ATOM 2005 C C . ARG A 1 271 ? -26.694 -2.294 12.412 1.00 81.56 271 ARG A C 1
ATOM 2007 O O . ARG A 1 271 ? -27.052 -1.135 12.583 1.00 81.56 271 ARG A O 1
ATOM 2014 N N . GLN A 1 272 ? -27.498 -3.327 12.650 1.00 82.06 272 GLN A N 1
ATO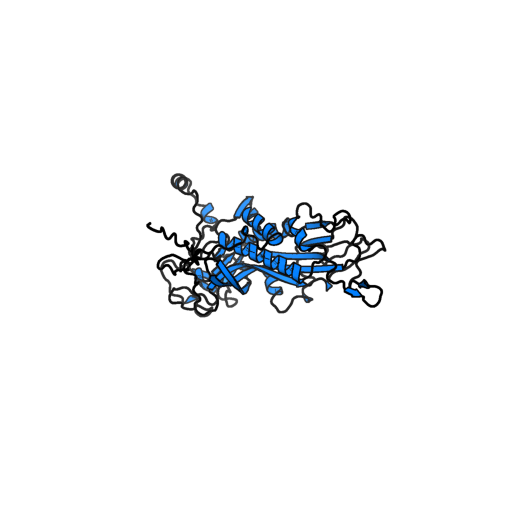M 2015 C CA . GLN A 1 272 ? -28.910 -3.200 13.016 1.00 82.06 272 GLN A CA 1
ATOM 2016 C C . GLN A 1 272 ? -29.133 -2.950 14.512 1.00 82.06 272 GLN A C 1
ATOM 2018 O O . GLN A 1 272 ? -30.136 -2.347 14.882 1.00 82.06 272 GLN A O 1
ATOM 2023 N N . ASN A 1 273 ? -28.227 -3.412 15.377 1.00 86.00 273 ASN A N 1
ATOM 2024 C CA . ASN A 1 273 ? -28.406 -3.375 16.832 1.00 86.00 273 ASN A CA 1
ATOM 2025 C C . ASN A 1 273 ? -27.235 -2.709 17.581 1.00 86.00 273 ASN A C 1
ATOM 2027 O O . ASN A 1 273 ? -27.305 -2.569 18.800 1.00 86.00 273 ASN A O 1
ATOM 2031 N N . MET A 1 274 ? -26.187 -2.244 16.893 1.00 86.50 274 MET A N 1
ATOM 2032 C CA . MET A 1 274 ? -25.009 -1.634 17.526 1.00 86.50 274 MET A CA 1
ATOM 2033 C C . MET A 1 274 ? -25.345 -0.387 18.352 1.00 86.50 274 MET A C 1
ATOM 2035 O O . MET A 1 274 ? -24.820 -0.218 19.449 1.00 86.50 274 MET A O 1
ATOM 2039 N N . SER A 1 275 ? -26.292 0.435 17.889 1.00 84.88 275 SER A N 1
ATOM 2040 C CA . SER A 1 275 ? -26.785 1.608 18.630 1.00 84.88 275 SER A CA 1
ATOM 2041 C C . SER A 1 275 ? -27.632 1.258 19.859 1.00 84.88 275 SER A C 1
ATOM 2043 O O . SER A 1 275 ? -27.931 2.135 20.661 1.00 84.88 275 SER A O 1
ATOM 2045 N N . SER A 1 276 ? -28.021 -0.010 20.015 1.00 85.12 276 SER A N 1
ATOM 2046 C CA . SER A 1 276 ? -28.783 -0.508 21.168 1.00 85.12 276 SER A CA 1
ATOM 2047 C C . SER A 1 276 ? -27.915 -1.216 22.211 1.00 85.12 276 SER A C 1
ATOM 2049 O O . SER A 1 276 ? -28.450 -1.747 23.185 1.00 85.12 276 SER A O 1
ATOM 2051 N N . ALA A 1 277 ? -26.589 -1.248 22.024 1.00 85.31 277 ALA A N 1
ATOM 2052 C CA . ALA A 1 277 ? -25.699 -1.896 22.979 1.00 85.31 277 ALA A CA 1
ATOM 2053 C C . ALA A 1 277 ? -25.848 -1.283 24.391 1.00 85.31 277 ALA A C 1
ATOM 2055 O O . ALA A 1 277 ? -26.036 -0.071 24.518 1.00 85.31 277 ALA A O 1
ATOM 2056 N N . PRO A 1 278 ? -25.757 -2.084 25.472 1.00 83.75 278 PRO A N 1
ATOM 2057 C CA . PRO A 1 278 ? -25.930 -1.582 26.832 1.00 83.75 278 PRO A CA 1
ATOM 2058 C C . PRO A 1 278 ? -24.979 -0.422 27.140 1.00 83.75 278 PRO A C 1
ATOM 2060 O O . PRO A 1 278 ? -23.787 -0.494 26.839 1.00 83.75 278 PRO A O 1
ATOM 2063 N N . ASN A 1 279 ? -25.473 0.644 27.765 1.00 82.69 279 ASN A N 1
ATOM 2064 C CA . ASN A 1 279 ? -24.604 1.720 28.225 1.00 82.69 279 ASN A CA 1
ATOM 2065 C C . ASN A 1 279 ? -24.037 1.354 29.604 1.00 82.69 279 ASN A C 1
ATOM 2067 O O . ASN A 1 279 ? -24.749 1.418 30.605 1.00 82.69 279 ASN A O 1
ATOM 2071 N N . ILE A 1 280 ? -22.782 0.908 29.639 1.00 81.56 280 ILE A N 1
ATOM 2072 C CA . ILE A 1 280 ? -22.069 0.524 30.864 1.00 81.56 280 ILE A CA 1
ATOM 2073 C C . ILE A 1 280 ? -20.991 1.558 31.192 1.00 81.56 280 ILE A C 1
ATOM 2075 O O . ILE A 1 280 ? -20.470 2.225 30.299 1.00 81.56 280 ILE A O 1
ATOM 2079 N N . THR A 1 281 ? -20.629 1.678 32.469 1.00 78.06 281 THR A N 1
ATOM 2080 C CA . THR A 1 281 ? -19.575 2.596 32.922 1.00 78.06 281 THR A CA 1
ATOM 2081 C C . THR A 1 281 ? -18.269 2.358 32.159 1.00 78.06 281 THR A C 1
ATOM 2083 O O . THR A 1 281 ? -17.800 1.227 32.081 1.00 78.06 281 THR A O 1
ATOM 2086 N N . GLY A 1 282 ? -17.688 3.428 31.611 1.00 72.75 282 GLY A N 1
ATOM 2087 C CA . GLY A 1 282 ? -16.451 3.385 30.822 1.00 72.75 282 GLY A CA 1
ATOM 2088 C C . GLY A 1 282 ? -16.656 3.234 29.311 1.00 72.75 282 GLY A C 1
ATOM 2089 O O . GLY A 1 282 ? -15.743 3.557 28.563 1.00 72.75 282 GLY A O 1
ATOM 2090 N N . ARG A 1 283 ? -17.847 2.832 28.838 1.00 80.56 283 ARG A N 1
ATOM 2091 C CA . ARG A 1 283 ? -18.133 2.735 27.399 1.00 80.56 283 ARG A CA 1
ATOM 2092 C C . ARG A 1 283 ? -18.372 4.116 26.800 1.00 80.56 283 ARG A C 1
ATOM 2094 O O . ARG A 1 283 ? -19.328 4.804 27.158 1.00 80.56 283 ARG A O 1
ATOM 2101 N N . THR A 1 284 ? -17.535 4.482 25.841 1.00 83.12 284 THR A N 1
ATOM 2102 C CA . THR A 1 284 ? -17.682 5.711 25.057 1.00 83.12 284 THR A CA 1
ATOM 2103 C C . THR A 1 284 ? -18.380 5.435 23.727 1.00 83.12 284 THR A C 1
ATOM 2105 O O . THR A 1 284 ? -18.380 4.312 23.210 1.00 83.12 284 THR A O 1
ATOM 2108 N N . TRP A 1 285 ? -19.032 6.465 23.192 1.00 84.75 285 TRP A N 1
ATOM 2109 C CA . TRP A 1 285 ? -19.881 6.376 22.009 1.00 84.75 285 TRP A CA 1
ATOM 2110 C C . TRP A 1 285 ? -19.569 7.526 21.063 1.00 84.75 285 TRP A C 1
ATOM 2112 O O . TRP A 1 285 ? -19.462 8.668 21.504 1.00 84.75 285 TRP A O 1
ATOM 2122 N N . HIS A 1 286 ? -19.503 7.241 19.767 1.00 83.81 286 HIS A N 1
ATOM 2123 C CA . HIS A 1 286 ? -19.393 8.261 18.731 1.00 83.81 286 HIS A CA 1
ATOM 2124 C C . HIS A 1 286 ? -20.566 8.172 17.765 1.00 83.81 286 HIS A C 1
ATOM 2126 O O . HIS A 1 286 ? -21.055 7.094 17.424 1.00 83.81 286 HIS A O 1
ATOM 2132 N N . THR A 1 287 ? -21.018 9.339 17.316 1.00 82.06 287 THR A N 1
ATOM 2133 C CA . THR A 1 287 ? -22.039 9.442 16.276 1.00 82.06 287 THR A CA 1
ATOM 2134 C C . THR A 1 287 ? -21.353 9.619 14.933 1.00 82.06 287 THR A C 1
ATOM 2136 O O . THR A 1 287 ? -20.599 10.569 14.742 1.00 82.06 287 THR A O 1
ATOM 2139 N N . VAL A 1 288 ? -21.618 8.696 14.013 1.00 75.75 288 VAL A N 1
ATOM 2140 C CA . VAL A 1 288 ? -20.977 8.633 12.702 1.00 75.75 288 VAL A CA 1
ATOM 2141 C C . VAL A 1 288 ? -22.036 8.913 11.615 1.00 75.75 288 VAL A C 1
ATOM 2143 O O . VAL A 1 288 ? -23.004 8.151 11.487 1.00 75.75 288 VAL A O 1
ATOM 2146 N N . PRO A 1 289 ? -21.931 10.035 10.875 1.00 73.44 289 PRO A N 1
ATOM 2147 C CA . PRO A 1 289 ? -22.996 10.519 9.992 1.00 73.44 289 PRO A CA 1
ATOM 2148 C C . PRO A 1 289 ? -22.969 9.883 8.605 1.00 73.44 289 PRO A C 1
ATOM 2150 O O . PRO A 1 289 ? -22.053 10.157 7.843 1.00 73.44 289 PRO A O 1
ATOM 2153 N N . ASN A 1 290 ? -24.010 9.143 8.210 1.00 70.31 290 ASN A N 1
ATOM 2154 C CA . ASN A 1 290 ? -24.070 8.308 6.995 1.00 70.31 290 ASN A CA 1
ATOM 2155 C C . ASN A 1 290 ? -23.344 6.957 7.109 1.00 70.31 290 ASN A C 1
ATOM 2157 O O . ASN A 1 290 ? -22.990 6.373 6.088 1.00 70.31 290 ASN A O 1
ATOM 2161 N N . LEU A 1 291 ? -23.141 6.442 8.329 1.00 69.12 291 LEU A N 1
ATOM 2162 C CA . LEU A 1 291 ? -22.417 5.183 8.568 1.00 69.12 291 LEU A CA 1
ATOM 2163 C C . LEU A 1 291 ? -22.971 3.988 7.795 1.00 69.12 291 LEU A C 1
ATOM 2165 O O . LEU A 1 291 ? -22.226 3.176 7.253 1.00 69.12 291 LEU A O 1
ATOM 2169 N N . PHE A 1 292 ? -24.293 3.886 7.762 1.00 70.75 292 PHE A N 1
ATOM 2170 C CA . PHE A 1 292 ? -24.992 2.717 7.243 1.00 70.75 292 PHE A CA 1
ATOM 2171 C C . PHE A 1 292 ? -25.932 3.057 6.096 1.00 70.75 292 PHE A C 1
ATOM 2173 O O . PHE A 1 292 ? -26.060 2.277 5.154 1.00 70.75 292 PHE A O 1
ATOM 2180 N N . THR A 1 293 ? -26.556 4.231 6.178 1.00 67.44 293 THR A N 1
ATOM 2181 C CA . THR A 1 293 ? -27.509 4.740 5.198 1.00 67.44 293 THR A CA 1
ATOM 2182 C C . THR A 1 293 ? -27.236 6.222 4.997 1.00 67.44 293 THR A C 1
ATOM 2184 O O . THR A 1 293 ? -27.105 6.971 5.967 1.00 67.44 293 THR A O 1
ATOM 2187 N N . LYS A 1 294 ? -27.186 6.666 3.739 1.00 70.94 294 LYS A N 1
ATOM 2188 C CA . LYS A 1 294 ? -27.065 8.089 3.410 1.00 70.94 294 LYS A CA 1
ATOM 2189 C C . LYS A 1 294 ? -28.230 8.872 4.035 1.00 70.94 294 LYS A C 1
ATOM 2191 O O . LYS A 1 294 ? -29.388 8.504 3.874 1.00 70.94 294 LYS A O 1
ATOM 2196 N N . GLY A 1 295 ? -27.910 9.947 4.740 1.00 67.19 295 GLY A N 1
ATOM 2197 C CA . GLY A 1 295 ? -28.817 10.794 5.509 1.00 67.19 295 GLY A CA 1
ATOM 2198 C C . GLY A 1 295 ? -29.077 10.342 6.951 1.00 67.19 295 GLY A C 1
ATOM 2199 O O . GLY A 1 295 ? -29.826 11.024 7.645 1.00 67.19 295 GLY A O 1
ATOM 2200 N N . GLN A 1 296 ? -28.506 9.222 7.417 1.00 71.88 296 GLN A N 1
ATOM 2201 C CA . GLN A 1 296 ? -28.738 8.717 8.774 1.00 71.88 296 GLN A CA 1
ATOM 2202 C C . GLN A 1 296 ? -27.457 8.671 9.603 1.00 71.88 296 GLN A C 1
ATOM 2204 O O . GLN A 1 296 ? -26.459 8.056 9.226 1.00 71.88 296 GLN A O 1
ATOM 2209 N N . ASN A 1 297 ? -27.522 9.291 10.777 1.00 79.44 297 ASN A N 1
ATOM 2210 C CA . ASN A 1 297 ? -26.475 9.207 11.782 1.00 79.44 297 ASN A CA 1
ATOM 2211 C C . ASN A 1 297 ? -26.657 7.921 12.587 1.00 79.44 297 ASN A C 1
ATOM 2213 O O . ASN A 1 297 ? -27.768 7.618 13.020 1.00 79.44 297 ASN A O 1
ATOM 2217 N N . ALA A 1 298 ? -25.571 7.185 12.803 1.00 79.38 298 ALA A N 1
ATOM 2218 C CA . ALA A 1 298 ? -25.569 6.007 13.659 1.00 79.38 298 ALA A CA 1
ATOM 2219 C C . ALA A 1 298 ? -24.650 6.242 14.856 1.00 79.38 298 ALA A C 1
ATOM 2221 O O . ALA A 1 298 ? -23.528 6.723 14.700 1.00 79.38 298 ALA A O 1
ATOM 2222 N N . THR A 1 299 ? -25.120 5.893 16.050 1.00 86.50 299 THR A N 1
ATOM 2223 C CA . THR A 1 299 ? -24.309 5.953 17.269 1.00 86.50 299 THR A CA 1
ATOM 2224 C C . THR A 1 299 ? -23.676 4.590 17.503 1.00 86.50 299 THR A C 1
ATOM 2226 O O . THR A 1 299 ? -24.377 3.575 17.533 1.00 86.50 299 THR A O 1
ATOM 2229 N N . VAL A 1 300 ? -22.352 4.562 17.626 1.00 87.25 300 VAL A N 1
ATOM 2230 C CA . VAL A 1 300 ? -21.548 3.341 17.688 1.00 87.25 300 VAL A CA 1
ATOM 2231 C C . VAL A 1 300 ? -20.592 3.408 18.882 1.00 87.25 300 VAL A C 1
ATOM 2233 O O . VAL A 1 300 ? -19.980 4.456 19.099 1.00 87.25 300 VAL A O 1
ATOM 2236 N N . PRO A 1 301 ? -20.443 2.325 19.665 1.00 88.19 301 PRO A N 1
ATOM 2237 C CA . PRO A 1 301 ? -19.433 2.259 20.717 1.00 88.19 301 PRO A CA 1
ATOM 2238 C C . PRO A 1 301 ? -18.018 2.353 20.146 1.00 88.19 301 PRO A C 1
ATOM 2240 O O . PRO A 1 301 ? -17.719 1.701 19.143 1.00 88.19 301 PRO A O 1
ATOM 2243 N N . ASN A 1 302 ? -17.113 3.065 20.817 1.00 85.25 302 ASN A N 1
ATOM 2244 C CA . ASN A 1 302 ? -15.735 3.230 20.331 1.00 85.25 302 ASN A CA 1
ATOM 2245 C C . ASN A 1 302 ? -14.972 1.918 20.177 1.00 85.25 302 ASN A C 1
ATOM 2247 O O . ASN A 1 302 ? -14.144 1.795 19.281 1.00 85.25 302 ASN A O 1
ATOM 2251 N N . ALA A 1 303 ? -15.309 0.901 20.971 1.00 83.88 303 ALA A N 1
ATOM 2252 C CA . ALA A 1 303 ? -14.760 -0.447 20.830 1.00 83.88 303 ALA A CA 1
ATOM 2253 C C . ALA A 1 303 ? -15.056 -1.105 19.469 1.00 83.88 303 ALA A C 1
ATOM 2255 O O . ALA A 1 303 ? -14.338 -2.017 19.062 1.00 83.88 303 ALA A O 1
ATOM 2256 N N . CYS A 1 304 ? -16.072 -0.632 18.743 1.00 88.31 304 CYS A N 1
ATOM 2257 C CA . CYS A 1 304 ? -16.383 -1.077 17.386 1.00 88.31 304 CYS A CA 1
ATOM 2258 C C . CYS A 1 304 ? -15.739 -0.207 16.299 1.00 88.31 304 CYS A C 1
ATOM 2260 O O . CYS A 1 304 ? -15.822 -0.558 15.119 1.00 88.31 304 CYS A O 1
ATOM 2262 N N . LEU A 1 305 ? -15.144 0.929 16.672 1.00 89.06 305 LEU A N 1
ATOM 2263 C CA . LEU A 1 305 ? -14.576 1.897 15.747 1.00 89.06 305 LEU A CA 1
ATOM 2264 C C . LEU A 1 305 ? -13.073 1.706 15.588 1.00 89.06 305 LEU A C 1
ATOM 2266 O O . LEU A 1 305 ? -12.339 1.373 16.521 1.00 89.06 305 LEU A O 1
ATOM 2270 N N . TYR A 1 306 ? -12.649 1.954 14.357 1.00 91.88 306 TYR A N 1
ATOM 2271 C CA . TYR A 1 306 ? -11.276 1.872 13.909 1.00 91.88 306 TYR A CA 1
ATOM 2272 C C . TYR A 1 306 ? -10.979 3.132 13.102 1.00 91.88 306 TYR A C 1
ATOM 2274 O O . TYR A 1 306 ? -11.572 3.327 12.043 1.00 91.88 306 TYR A O 1
ATOM 2282 N N . LYS A 1 307 ? -10.129 4.022 13.617 1.00 89.81 307 LYS A N 1
ATOM 2283 C CA . LYS A 1 307 ? -9.958 5.385 13.101 1.00 89.81 307 LYS A CA 1
ATOM 2284 C C . LYS A 1 307 ? -8.491 5.699 12.818 1.00 89.81 307 LYS A C 1
ATOM 2286 O O . LYS A 1 307 ? -7.631 5.464 13.661 1.00 89.81 307 LYS A O 1
ATOM 2291 N N . MET A 1 308 ? -8.226 6.312 11.670 1.00 91.31 308 MET A N 1
ATOM 2292 C CA . MET A 1 308 ? -7.000 7.055 11.391 1.00 91.31 308 MET A CA 1
ATOM 2293 C C . MET A 1 308 ? -7.329 8.547 11.319 1.00 91.31 308 MET A C 1
ATOM 2295 O O . MET A 1 308 ? -8.160 8.967 10.510 1.00 91.31 308 MET A O 1
ATOM 2299 N N . TYR A 1 309 ? -6.688 9.343 12.172 1.00 86.94 309 TYR A N 1
ATOM 2300 C CA . TYR A 1 309 ? -6.895 10.786 12.219 1.00 86.94 309 TYR A CA 1
ATOM 2301 C C . TYR A 1 309 ? -6.329 11.473 10.973 1.00 86.94 309 TYR A C 1
ATOM 2303 O O . TYR A 1 309 ? -5.232 11.151 10.511 1.00 86.94 309 TYR A O 1
ATOM 2311 N N . GLY A 1 310 ? -7.060 12.462 10.453 1.00 85.62 310 GLY A N 1
ATOM 2312 C CA . GLY A 1 310 ? -6.730 13.129 9.188 1.00 85.62 310 GLY A CA 1
ATOM 2313 C C . GLY A 1 310 ? -5.365 13.811 9.156 1.00 85.62 310 GLY A C 1
ATOM 2314 O O . GLY A 1 310 ? -4.658 13.763 8.150 1.00 85.62 310 GLY A O 1
ATOM 2315 N N . VAL A 1 311 ? -4.946 14.397 10.280 1.00 84.12 311 VAL A N 1
ATOM 2316 C CA . VAL A 1 311 ? -3.618 15.016 10.423 1.00 84.12 311 VAL A CA 1
ATOM 2317 C C . VAL A 1 311 ? -2.504 13.995 10.177 1.00 84.12 311 VAL A C 1
ATOM 2319 O O . VAL A 1 311 ? -1.559 14.265 9.434 1.00 84.12 311 VAL A O 1
ATOM 2322 N N . TYR A 1 312 ? -2.641 12.807 10.762 1.00 88.56 312 TYR A N 1
ATOM 2323 C CA . TYR A 1 312 ? -1.675 11.726 10.613 1.00 88.56 312 TYR A CA 1
ATOM 2324 C C . TYR A 1 312 ? -1.726 11.101 9.223 1.00 88.56 312 TYR A C 1
ATOM 2326 O O . TYR A 1 312 ? -0.682 10.885 8.614 1.00 88.56 312 TYR A O 1
ATOM 2334 N N . ALA A 1 313 ? -2.932 10.900 8.687 1.00 91.00 313 ALA A N 1
ATOM 2335 C CA . ALA A 1 313 ? -3.145 10.445 7.318 1.00 91.00 313 ALA A CA 1
ATOM 2336 C C . ALA A 1 313 ? -2.421 11.337 6.296 1.00 91.00 313 ALA A C 1
ATOM 2338 O O . ALA A 1 313 ? -1.755 10.823 5.399 1.00 91.00 313 ALA A O 1
ATOM 2339 N N . MET A 1 314 ? -2.465 12.665 6.462 1.00 87.38 314 MET A N 1
ATOM 2340 C CA . MET A 1 314 ? -1.715 13.565 5.584 1.00 87.38 314 MET A CA 1
ATOM 2341 C C . MET A 1 314 ? -0.202 13.443 5.773 1.00 87.38 314 MET A C 1
ATOM 2343 O O . MET A 1 314 ? 0.542 13.461 4.794 1.00 87.38 314 MET A O 1
ATOM 2347 N N . ALA A 1 315 ? 0.278 13.359 7.015 1.00 90.25 315 ALA A N 1
ATOM 2348 C CA . ALA A 1 315 ? 1.709 13.219 7.268 1.00 90.25 315 ALA A CA 1
ATOM 2349 C C . ALA A 1 315 ? 2.259 11.921 6.640 1.00 90.25 315 ALA A C 1
ATOM 2351 O O . ALA A 1 315 ? 3.339 11.938 6.049 1.00 90.25 315 ALA A O 1
ATOM 2352 N N . LEU A 1 316 ? 1.486 10.828 6.704 1.00 93.62 316 LEU A N 1
ATOM 2353 C CA . LEU A 1 316 ? 1.767 9.575 5.999 1.00 93.62 316 LEU A CA 1
ATOM 2354 C C . LEU A 1 316 ? 1.754 9.772 4.479 1.00 93.62 316 LEU A C 1
ATOM 2356 O O . LEU A 1 316 ? 2.711 9.376 3.819 1.00 93.62 316 LEU A O 1
ATOM 2360 N N . TYR A 1 317 ? 0.702 10.396 3.932 1.00 93.00 317 TYR A N 1
ATOM 2361 C CA . TYR A 1 317 ? 0.593 10.700 2.502 1.00 93.00 317 TYR A CA 1
ATOM 2362 C C . TYR A 1 317 ? 1.827 11.439 1.994 1.00 93.00 317 TYR A C 1
ATOM 2364 O O . TYR A 1 317 ? 2.458 10.956 1.067 1.00 93.00 317 TYR A O 1
ATOM 2372 N N . ARG A 1 318 ? 2.210 12.554 2.628 1.00 91.88 318 ARG A N 1
ATOM 2373 C CA . ARG A 1 318 ? 3.354 13.368 2.191 1.00 91.88 318 ARG A CA 1
ATOM 2374 C C . ARG A 1 318 ? 4.638 12.564 2.153 1.00 91.88 318 ARG A C 1
ATOM 2376 O O . ARG A 1 318 ? 5.369 12.613 1.177 1.00 91.88 318 ARG A O 1
ATOM 2383 N N . PHE A 1 319 ? 4.910 11.787 3.198 1.00 94.19 319 PHE A N 1
ATOM 2384 C CA . PHE A 1 319 ? 6.120 10.977 3.206 1.00 94.19 319 PHE A CA 1
ATOM 2385 C C . PHE A 1 319 ? 6.084 9.878 2.132 1.00 94.19 319 PHE A C 1
ATOM 2387 O O . PHE A 1 319 ? 7.085 9.650 1.461 1.00 94.19 319 PHE A O 1
ATOM 2394 N N . MET A 1 320 ? 4.943 9.214 1.926 1.00 95.62 320 MET A N 1
ATOM 2395 C CA . MET A 1 320 ? 4.829 8.183 0.891 1.00 95.62 320 MET A CA 1
ATOM 2396 C C . MET A 1 320 ? 4.914 8.769 -0.525 1.00 95.62 320 MET A C 1
ATOM 2398 O O . MET A 1 320 ? 5.685 8.273 -1.339 1.00 95.62 320 MET A O 1
ATOM 2402 N N . ALA A 1 321 ? 4.139 9.815 -0.805 1.00 93.12 321 ALA A N 1
ATOM 2403 C CA . ALA A 1 321 ? 3.995 10.428 -2.119 1.00 93.12 321 ALA A CA 1
ATOM 2404 C C . ALA A 1 321 ? 5.212 11.265 -2.525 1.00 93.12 321 ALA A C 1
ATOM 2406 O O . ALA A 1 321 ? 5.654 11.130 -3.657 1.00 93.12 321 ALA A O 1
ATOM 2407 N N . ASP A 1 322 ? 5.764 12.075 -1.614 1.00 91.00 322 ASP A N 1
ATOM 2408 C CA . ASP A 1 322 ? 6.798 13.074 -1.933 1.00 91.00 322 ASP A CA 1
ATOM 2409 C C . ASP A 1 322 ? 8.223 12.589 -1.606 1.00 91.00 322 ASP A C 1
ATOM 2411 O O . ASP A 1 322 ? 9.199 13.293 -1.849 1.00 91.00 322 ASP A O 1
ATOM 2415 N N . THR A 1 323 ? 8.378 11.443 -0.933 1.00 92.94 323 THR A N 1
ATOM 2416 C CA . THR A 1 323 ? 9.702 10.945 -0.517 1.00 92.94 323 THR A CA 1
ATOM 2417 C C . THR A 1 323 ? 9.900 9.479 -0.848 1.00 92.94 323 THR A C 1
ATOM 2419 O O . THR A 1 323 ? 10.912 9.124 -1.443 1.00 92.94 323 THR A O 1
ATOM 2422 N N . LEU A 1 324 ? 8.974 8.609 -0.447 1.00 95.12 324 LEU A N 1
ATOM 2423 C CA . LEU A 1 324 ? 9.190 7.169 -0.548 1.00 95.12 324 LEU A CA 1
ATOM 2424 C C . LEU A 1 324 ? 9.051 6.660 -1.987 1.00 95.12 324 LEU A C 1
ATOM 2426 O O . LEU A 1 324 ? 9.869 5.843 -2.412 1.00 95.12 324 LEU A O 1
ATOM 2430 N N . PHE A 1 325 ? 8.033 7.143 -2.705 1.00 95.50 325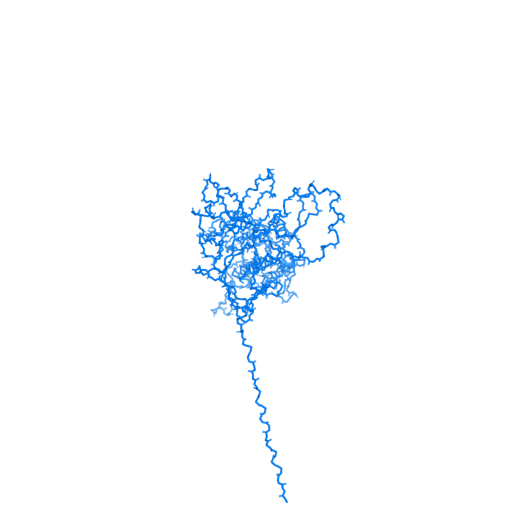 PHE A N 1
ATOM 2431 C CA . PHE A 1 325 ? 7.651 6.672 -4.037 1.00 95.50 325 PHE A CA 1
ATOM 2432 C C . PHE A 1 325 ? 7.797 7.722 -5.143 1.00 95.50 325 PHE A C 1
ATOM 2434 O O . PHE A 1 325 ? 7.300 7.480 -6.235 1.00 95.50 325 PHE A O 1
ATOM 2441 N N . ASP A 1 326 ? 8.490 8.835 -4.909 1.00 93.88 326 ASP A N 1
ATOM 2442 C CA . ASP A 1 326 ? 8.847 9.808 -5.953 1.00 93.88 326 ASP A CA 1
ATOM 2443 C C . ASP A 1 326 ? 10.348 9.733 -6.237 1.00 93.88 326 ASP A C 1
ATOM 2445 O O . ASP A 1 326 ? 11.165 10.405 -5.602 1.00 93.88 326 ASP A O 1
ATOM 2449 N N . ALA A 1 327 ? 10.732 8.808 -7.118 1.00 94.81 327 ALA A N 1
ATOM 2450 C CA . ALA A 1 327 ? 12.136 8.561 -7.397 1.00 94.81 327 ALA A CA 1
ATOM 2451 C C . ALA A 1 327 ? 12.383 7.814 -8.709 1.00 94.81 327 ALA A C 1
ATOM 2453 O O . ALA A 1 327 ? 11.528 7.133 -9.275 1.00 94.81 327 ALA A O 1
ATOM 2454 N N . SER A 1 328 ? 13.635 7.919 -9.151 1.00 95.50 328 SER A N 1
ATOM 2455 C CA . SER A 1 328 ? 14.167 7.271 -10.339 1.00 95.50 328 SER A CA 1
ATOM 2456 C C . SER A 1 328 ? 15.476 6.565 -10.013 1.00 95.50 328 SER A C 1
ATOM 2458 O O . SER A 1 328 ? 16.377 7.147 -9.408 1.00 95.50 328 SER A O 1
ATOM 2460 N N . CYS A 1 329 ? 15.602 5.332 -10.483 1.00 95.56 329 CYS A N 1
ATOM 2461 C CA . CYS A 1 329 ? 16.796 4.517 -10.378 1.00 95.56 329 CYS A CA 1
ATOM 2462 C C . CYS A 1 329 ? 17.401 4.294 -11.762 1.00 95.56 329 CYS A C 1
ATOM 2464 O O . CYS A 1 329 ? 16.725 3.822 -12.680 1.00 95.56 329 CYS A O 1
ATOM 2466 N N . THR A 1 330 ? 18.683 4.612 -11.910 1.00 94.06 330 THR A N 1
ATOM 2467 C CA . THR A 1 330 ? 19.400 4.468 -13.175 1.00 94.06 330 THR A CA 1
ATOM 2468 C C . THR A 1 330 ? 20.172 3.161 -13.240 1.00 94.06 330 THR A C 1
ATOM 2470 O O . THR A 1 330 ? 20.604 2.621 -12.218 1.00 94.06 330 THR A O 1
ATOM 2473 N N . TYR A 1 331 ? 20.349 2.658 -14.459 1.00 89.38 331 TYR A N 1
ATOM 2474 C CA . TYR A 1 331 ? 21.162 1.481 -14.737 1.00 89.38 331 TYR A CA 1
ATOM 2475 C C . TYR A 1 331 ? 22.318 1.824 -15.676 1.00 89.38 331 TYR A C 1
ATOM 2477 O O . TYR A 1 331 ? 22.162 2.522 -16.679 1.00 89.38 331 TYR A O 1
ATOM 2485 N N . ASN A 1 332 ? 23.486 1.270 -15.375 1.00 82.38 332 ASN A N 1
ATOM 2486 C CA . ASN A 1 332 ? 24.653 1.266 -16.241 1.00 82.38 332 ASN A CA 1
ATOM 2487 C C . ASN A 1 332 ? 25.183 -0.169 -16.346 1.00 82.38 332 ASN A C 1
ATOM 2489 O O . ASN A 1 332 ? 25.290 -0.882 -15.349 1.00 82.38 332 ASN A O 1
ATOM 2493 N N . SER A 1 333 ? 25.598 -0.586 -17.544 1.00 73.81 333 SER A N 1
ATOM 2494 C CA . SER A 1 333 ? 26.153 -1.922 -17.798 1.00 73.81 333 SER A CA 1
ATOM 2495 C C . SER A 1 333 ? 27.386 -2.265 -16.942 1.00 73.81 333 SER A C 1
ATOM 2497 O O . SER A 1 333 ? 27.724 -3.434 -16.770 1.00 73.81 333 SER A O 1
ATOM 2499 N N . ARG A 1 334 ? 28.062 -1.260 -16.372 1.00 77.81 334 ARG A N 1
ATOM 2500 C CA . ARG A 1 334 ? 29.184 -1.415 -15.432 1.00 77.81 334 ARG A CA 1
ATOM 2501 C C . ARG A 1 334 ? 28.754 -1.788 -14.009 1.00 77.81 334 ARG A C 1
ATOM 2503 O O . ARG A 1 334 ? 29.612 -2.156 -13.215 1.00 77.81 334 ARG A O 1
ATOM 2510 N N . GLN A 1 335 ? 27.467 -1.687 -13.675 1.00 74.62 335 GLN A N 1
ATOM 2511 C CA . GLN A 1 335 ? 26.932 -1.894 -12.321 1.00 74.62 335 GLN A CA 1
ATOM 2512 C C . GLN A 1 335 ? 26.596 -3.360 -12.008 1.00 74.62 335 GLN A C 1
ATOM 2514 O O . GLN A 1 335 ? 26.049 -3.653 -10.952 1.00 74.62 335 GLN A O 1
ATOM 2519 N N . GLY A 1 336 ? 26.921 -4.303 -12.900 1.00 73.44 336 GLY A N 1
ATOM 2520 C CA . GLY A 1 336 ? 26.811 -5.736 -12.606 1.00 73.44 336 GLY A CA 1
ATOM 2521 C C . GLY A 1 336 ? 25.382 -6.249 -12.392 1.00 73.44 336 GLY A C 1
ATOM 2522 O O . GLY A 1 336 ? 25.219 -7.307 -11.799 1.00 73.44 336 GLY A O 1
ATOM 2523 N N . GLY A 1 337 ? 24.364 -5.524 -12.871 1.00 77.94 337 GLY A N 1
ATOM 2524 C CA . GLY A 1 337 ? 22.950 -5.886 -12.690 1.00 77.94 337 GLY A CA 1
ATOM 2525 C C . GLY A 1 337 ? 22.221 -5.076 -11.613 1.00 77.94 337 GLY A C 1
ATOM 2526 O O . GLY A 1 337 ? 20.999 -5.158 -11.536 1.00 77.94 337 GLY A O 1
ATOM 2527 N N . GLU A 1 338 ? 22.944 -4.267 -10.838 1.00 85.50 338 GLU A N 1
ATOM 2528 C CA . GLU A 1 338 ? 22.377 -3.424 -9.783 1.00 85.50 338 GLU A CA 1
ATOM 2529 C C . GLU A 1 338 ? 21.897 -2.068 -10.313 1.00 85.50 338 GLU A C 1
ATOM 2531 O O . GLU A 1 338 ? 22.422 -1.549 -11.300 1.00 85.50 338 GLU A O 1
ATOM 2536 N N . LEU A 1 339 ? 20.919 -1.476 -9.623 1.00 91.50 339 LEU A N 1
ATOM 2537 C CA . LEU A 1 339 ? 20.446 -0.119 -9.891 1.00 91.50 339 LEU A CA 1
ATOM 2538 C C . LEU A 1 339 ? 21.116 0.907 -8.977 1.00 91.50 339 LEU A C 1
ATOM 2540 O O . LEU A 1 339 ? 21.284 0.687 -7.777 1.00 91.50 339 LEU A O 1
ATOM 2544 N N . TYR A 1 340 ? 21.394 2.090 -9.519 1.00 93.62 340 TYR A N 1
ATOM 2545 C CA . TYR A 1 340 ? 21.726 3.266 -8.728 1.00 93.62 340 TYR A CA 1
ATOM 2546 C C . TYR A 1 340 ? 20.481 4.131 -8.505 1.00 93.62 340 TYR A C 1
ATOM 2548 O O . TYR A 1 340 ? 20.027 4.836 -9.401 1.00 93.62 340 TYR A O 1
ATOM 2556 N N . CYS A 1 341 ? 19.943 4.106 -7.287 1.00 94.50 341 CYS A N 1
ATOM 2557 C CA . CYS A 1 341 ? 18.760 4.891 -6.904 1.00 94.50 341 CYS A CA 1
ATOM 2558 C C . CYS A 1 341 ? 19.085 6.152 -6.081 1.00 94.50 341 CYS A C 1
ATOM 2560 O O . CYS A 1 341 ? 18.180 6.794 -5.549 1.00 94.50 341 CYS A O 1
ATOM 2562 N N . GLY A 1 342 ? 20.367 6.493 -5.902 1.00 93.19 342 GLY A N 1
ATOM 2563 C CA . GLY A 1 342 ? 20.783 7.625 -5.068 1.00 93.19 342 GLY A CA 1
ATOM 2564 C C . GLY A 1 342 ? 20.179 7.572 -3.657 1.00 93.19 342 GLY A C 1
ATOM 2565 O O . GLY A 1 342 ? 20.402 6.619 -2.911 1.00 93.19 342 GLY A O 1
ATOM 2566 N N . ASN A 1 343 ? 19.393 8.593 -3.304 1.00 93.00 343 ASN A N 1
ATOM 2567 C CA . ASN A 1 343 ? 18.737 8.692 -1.997 1.00 93.00 343 ASN A CA 1
ATOM 2568 C C . ASN A 1 343 ? 17.530 7.756 -1.831 1.00 93.00 343 ASN A C 1
ATOM 2570 O O . ASN A 1 343 ? 17.105 7.567 -0.701 1.00 93.00 343 ASN A O 1
ATOM 2574 N N . ALA A 1 344 ? 17.019 7.150 -2.906 1.00 95.44 344 ALA A N 1
ATOM 2575 C CA . ALA A 1 344 ? 15.878 6.233 -2.899 1.00 95.44 344 ALA A CA 1
ATOM 2576 C C . ALA A 1 344 ? 16.309 4.761 -3.038 1.00 95.44 344 ALA A C 1
ATOM 2578 O O . ALA A 1 344 ? 15.647 3.948 -3.681 1.00 95.44 344 ALA A O 1
ATOM 2579 N N . TRP A 1 345 ? 17.457 4.401 -2.453 1.00 95.19 345 TRP A N 1
ATOM 2580 C CA . TRP A 1 345 ? 18.041 3.050 -2.503 1.00 95.19 345 TRP A CA 1
ATOM 2581 C C . TRP A 1 345 ? 17.083 1.938 -2.058 1.00 95.19 345 TRP A C 1
ATOM 2583 O O . TRP A 1 345 ? 17.225 0.799 -2.504 1.00 95.19 345 TRP A O 1
ATOM 2593 N N . TRP A 1 346 ? 16.077 2.262 -1.246 1.00 95.44 346 TRP A N 1
ATOM 2594 C CA . TRP A 1 346 ? 15.043 1.324 -0.813 1.00 95.44 346 TRP A CA 1
ATOM 2595 C C . TRP A 1 346 ? 14.114 0.837 -1.927 1.00 95.44 346 TRP A C 1
ATOM 2597 O O . TRP A 1 346 ? 13.422 -0.153 -1.721 1.00 95.44 346 TRP A O 1
ATOM 2607 N N . LEU A 1 347 ? 14.098 1.489 -3.094 1.00 96.06 347 LEU A N 1
ATOM 2608 C CA . LEU A 1 347 ? 13.334 1.035 -4.260 1.00 96.06 347 LEU A CA 1
ATOM 2609 C C . LEU A 1 347 ? 14.082 -0.007 -5.096 1.00 96.06 347 LEU A C 1
ATOM 2611 O O . LEU A 1 347 ? 13.454 -0.717 -5.876 1.00 96.06 347 LEU A O 1
ATOM 2615 N N . SER A 1 348 ? 15.400 -0.154 -4.917 1.00 94.62 348 SER A N 1
ATOM 2616 C CA . SER A 1 348 ? 16.198 -1.133 -5.671 1.00 94.62 348 SER A CA 1
ATOM 2617 C C . SER A 1 348 ? 15.661 -2.577 -5.621 1.00 94.62 348 SER A C 1
ATOM 2619 O O . SER A 1 348 ? 15.689 -3.227 -6.669 1.00 94.62 348 SER A O 1
ATOM 2621 N N . PRO A 1 349 ? 15.086 -3.091 -4.508 1.00 94.81 349 PRO A N 1
ATOM 2622 C CA . PRO A 1 349 ? 14.534 -4.445 -4.478 1.00 94.81 349 PRO A CA 1
ATOM 2623 C C . PRO A 1 349 ? 13.355 -4.649 -5.439 1.00 94.81 349 PRO A C 1
ATOM 2625 O O . PRO A 1 349 ? 13.155 -5.762 -5.920 1.00 94.81 349 PRO A O 1
ATOM 2628 N N . LEU A 1 350 ? 12.608 -3.588 -5.774 1.00 95.88 350 LEU A N 1
ATOM 2629 C CA . LEU A 1 350 ? 11.455 -3.660 -6.682 1.00 95.88 350 LEU A CA 1
ATOM 2630 C C . LEU A 1 350 ? 11.855 -4.044 -8.111 1.00 95.88 350 LEU A C 1
ATOM 2632 O O . LEU A 1 350 ? 11.061 -4.632 -8.837 1.00 95.88 350 LEU A O 1
ATOM 2636 N N . TYR A 1 351 ? 13.096 -3.755 -8.510 1.00 93.75 351 TYR A N 1
ATOM 2637 C CA . TYR A 1 351 ? 13.633 -4.131 -9.819 1.00 93.75 351 TYR A CA 1
ATOM 2638 C C . TYR A 1 351 ? 13.896 -5.634 -9.951 1.00 93.75 351 TYR A C 1
ATOM 2640 O O . TYR A 1 351 ? 13.934 -6.158 -11.064 1.00 93.75 351 TYR A O 1
ATOM 2648 N N . SER A 1 352 ? 14.084 -6.334 -8.825 1.00 92.50 352 SER A N 1
ATOM 2649 C CA . SER A 1 352 ? 14.319 -7.782 -8.772 1.00 92.50 352 SER A CA 1
ATOM 2650 C C . SER A 1 352 ? 15.391 -8.255 -9.766 1.00 92.50 352 SER A C 1
ATOM 2652 O O . SER A 1 352 ? 15.191 -9.214 -10.506 1.00 92.50 352 SER A O 1
ATOM 2654 N N . GLN A 1 353 ? 16.511 -7.524 -9.854 1.00 89.56 353 GLN A N 1
ATOM 2655 C CA . GLN A 1 353 ? 17.599 -7.791 -10.812 1.00 89.56 353 GLN A CA 1
ATOM 2656 C C . GLN A 1 353 ? 17.097 -7.950 -12.259 1.00 89.56 353 GLN A C 1
ATOM 2658 O O . GLN A 1 353 ? 17.479 -8.885 -12.962 1.00 89.56 353 GLN A O 1
ATOM 2663 N N . LYS A 1 354 ? 16.227 -7.030 -12.698 1.00 90.25 354 LYS A N 1
ATOM 2664 C CA . LYS A 1 354 ? 15.573 -7.038 -14.014 1.00 90.25 354 LYS A CA 1
ATOM 2665 C C . LYS A 1 354 ? 14.543 -8.157 -14.190 1.00 90.25 354 LYS A C 1
ATOM 2667 O O . LYS A 1 354 ? 14.197 -8.490 -15.314 1.00 90.25 354 LYS A O 1
ATOM 2672 N N . ASN A 1 355 ? 14.029 -8.742 -13.116 1.00 93.31 355 ASN A N 1
ATOM 2673 C CA . ASN A 1 355 ? 13.024 -9.806 -13.172 1.00 93.31 355 ASN A CA 1
ATOM 2674 C C . ASN A 1 355 ? 11.719 -9.426 -12.454 1.00 93.31 355 ASN A C 1
ATOM 2676 O O . ASN A 1 355 ? 11.032 -10.279 -11.895 1.00 93.31 355 ASN A O 1
ATOM 2680 N N . ALA A 1 356 ? 11.391 -8.133 -12.425 1.00 95.94 356 ALA A N 1
ATOM 2681 C CA . ALA A 1 356 ? 10.145 -7.648 -11.846 1.00 95.94 356 ALA A CA 1
ATOM 2682 C C . ALA A 1 356 ? 8.924 -8.136 -12.648 1.00 95.94 356 ALA A C 1
ATOM 2684 O O . ALA A 1 356 ? 8.904 -8.061 -13.878 1.00 95.94 356 ALA A O 1
ATOM 2685 N N . THR A 1 357 ? 7.887 -8.593 -11.952 1.00 97.69 357 THR A N 1
ATOM 2686 C CA . THR A 1 357 ? 6.555 -8.886 -12.499 1.00 97.69 357 THR A CA 1
ATOM 2687 C C . THR A 1 357 ? 5.499 -8.038 -11.798 1.00 97.69 357 THR A C 1
ATOM 2689 O O . THR A 1 357 ? 5.765 -7.433 -10.754 1.00 97.69 357 THR A O 1
ATOM 2692 N N . PHE A 1 358 ? 4.278 -8.024 -12.335 1.00 97.69 358 PHE A N 1
ATOM 2693 C CA . PHE A 1 358 ? 3.137 -7.422 -11.648 1.00 97.69 358 PHE A CA 1
ATOM 2694 C C . PHE A 1 358 ? 2.960 -8.022 -10.243 1.00 97.69 358 PHE A C 1
ATOM 2696 O O . PHE A 1 358 ? 2.823 -7.291 -9.264 1.00 97.69 358 PHE A O 1
ATOM 2703 N N . GLU A 1 359 ? 3.048 -9.348 -10.112 1.00 98.06 359 GLU A N 1
ATOM 2704 C CA . GLU A 1 359 ? 2.899 -10.043 -8.833 1.00 98.06 359 GLU A CA 1
ATOM 2705 C C . GLU A 1 359 ? 4.014 -9.683 -7.854 1.00 98.06 359 GLU A C 1
ATOM 2707 O O . GLU A 1 359 ? 3.729 -9.490 -6.672 1.00 98.06 359 GLU A O 1
ATOM 2712 N N . SER A 1 360 ? 5.269 -9.564 -8.308 1.00 97.69 360 SER A N 1
ATOM 2713 C CA . SER A 1 360 ? 6.368 -9.193 -7.410 1.00 97.69 360 SER A CA 1
ATOM 2714 C C . SER A 1 360 ? 6.212 -7.767 -6.884 1.00 97.69 360 SER A C 1
ATOM 2716 O O . SER A 1 360 ? 6.436 -7.530 -5.699 1.00 97.69 360 SER A O 1
ATOM 2718 N N . LEU A 1 361 ? 5.789 -6.828 -7.739 1.00 98.00 361 LEU A N 1
ATOM 2719 C CA . LEU A 1 361 ? 5.550 -5.436 -7.351 1.00 98.00 361 LEU A CA 1
ATOM 2720 C C . LEU A 1 361 ? 4.329 -5.309 -6.431 1.00 98.00 361 LEU A C 1
ATOM 2722 O O . LEU A 1 361 ? 4.411 -4.664 -5.387 1.00 98.00 361 LEU A O 1
ATOM 2726 N N . SER A 1 362 ? 3.222 -5.977 -6.769 1.00 97.75 362 SER A N 1
ATOM 2727 C CA . SER A 1 362 ? 2.023 -6.019 -5.926 1.00 97.75 362 SER A CA 1
ATOM 2728 C C . SER A 1 362 ? 2.325 -6.624 -4.555 1.00 97.75 362 SER A C 1
ATOM 2730 O O . SER A 1 362 ? 1.928 -6.065 -3.536 1.00 97.75 362 SER A O 1
ATOM 2732 N N . THR A 1 363 ? 3.075 -7.731 -4.516 1.00 97.38 363 THR A N 1
ATOM 2733 C CA . THR A 1 363 ? 3.479 -8.382 -3.260 1.00 97.38 363 THR A CA 1
ATOM 2734 C C . THR A 1 363 ? 4.364 -7.462 -2.426 1.00 97.38 363 THR A C 1
ATOM 2736 O O . THR A 1 363 ? 4.157 -7.363 -1.222 1.00 97.38 363 THR A O 1
ATOM 2739 N N . ALA A 1 364 ? 5.310 -6.746 -3.042 1.00 97.50 364 ALA A N 1
ATOM 2740 C CA . ALA A 1 364 ? 6.167 -5.806 -2.325 1.00 97.50 364 ALA A CA 1
ATOM 2741 C C . ALA A 1 364 ? 5.366 -4.674 -1.656 1.00 97.50 364 ALA A C 1
ATOM 2743 O O . ALA A 1 364 ? 5.689 -4.271 -0.539 1.00 97.50 364 ALA A O 1
ATOM 2744 N N . LEU A 1 365 ? 4.294 -4.186 -2.293 1.00 97.69 365 LEU A N 1
ATOM 2745 C CA . LEU A 1 365 ? 3.424 -3.187 -1.669 1.00 97.69 365 LEU A CA 1
ATOM 2746 C C . LEU A 1 365 ? 2.499 -3.765 -0.592 1.00 97.69 365 LEU A C 1
ATOM 2748 O O . LEU A 1 365 ? 2.257 -3.089 0.409 1.00 97.69 365 LEU A O 1
ATOM 2752 N N . ASP A 1 366 ? 2.025 -5.002 -0.751 1.00 96.50 366 ASP A N 1
ATOM 2753 C CA . ASP A 1 366 ? 1.279 -5.722 0.293 1.00 96.50 366 ASP A CA 1
ATOM 2754 C C . ASP A 1 366 ? 2.133 -5.958 1.542 1.00 96.50 366 ASP A C 1
ATOM 2756 O O . ASP A 1 366 ? 1.674 -5.763 2.676 1.00 96.50 366 ASP A O 1
ATOM 2760 N N . ASP A 1 367 ? 3.392 -6.322 1.333 1.00 96.06 367 ASP A N 1
ATOM 2761 C CA . ASP A 1 367 ? 4.405 -6.489 2.365 1.00 96.06 367 ASP A CA 1
ATOM 2762 C C . ASP A 1 367 ? 4.711 -5.148 3.061 1.00 96.06 367 ASP A C 1
ATOM 2764 O O . ASP A 1 367 ? 4.676 -5.064 4.294 1.00 96.06 367 ASP A O 1
ATOM 2768 N N . PHE A 1 368 ? 4.885 -4.067 2.292 1.00 97.06 368 PHE A N 1
ATOM 2769 C CA . PHE A 1 368 ? 5.013 -2.703 2.811 1.00 97.06 368 PHE A CA 1
ATOM 2770 C C . PHE A 1 368 ? 3.808 -2.293 3.673 1.00 97.06 368 PHE A C 1
ATOM 2772 O O . PHE A 1 368 ? 3.969 -1.855 4.815 1.00 97.06 368 PHE A O 1
ATOM 2779 N N . ALA A 1 369 ? 2.587 -2.476 3.166 1.00 97.25 369 ALA A N 1
ATOM 2780 C CA . ALA A 1 369 ? 1.359 -2.125 3.874 1.00 97.25 369 ALA A CA 1
ATOM 2781 C C . ALA A 1 369 ? 1.187 -2.942 5.166 1.00 97.25 369 ALA A C 1
ATOM 2783 O O . ALA A 1 369 ? 0.690 -2.439 6.181 1.00 97.25 369 ALA A O 1
ATOM 2784 N N . THR A 1 370 ? 1.641 -4.195 5.154 1.00 95.50 370 THR A N 1
ATOM 2785 C CA . THR A 1 370 ? 1.663 -5.067 6.331 1.00 95.50 370 THR A CA 1
ATOM 2786 C C . THR A 1 370 ? 2.671 -4.577 7.371 1.00 95.50 370 THR A C 1
ATOM 2788 O O . THR A 1 370 ? 2.306 -4.462 8.541 1.00 95.50 370 THR A O 1
ATOM 2791 N N . ALA A 1 371 ? 3.887 -4.198 6.969 1.00 95.25 371 ALA A N 1
ATOM 2792 C CA . ALA A 1 371 ? 4.890 -3.642 7.880 1.00 95.25 371 ALA A CA 1
ATOM 2793 C C . ALA A 1 371 ? 4.404 -2.344 8.551 1.00 95.25 371 ALA A C 1
ATOM 2795 O O . ALA A 1 371 ? 4.480 -2.205 9.774 1.00 95.25 371 ALA A O 1
ATOM 2796 N N . VAL A 1 372 ? 3.811 -1.432 7.773 1.00 95.00 372 VAL A N 1
ATOM 2797 C CA . VAL A 1 372 ? 3.216 -0.188 8.291 1.00 95.00 372 VAL A CA 1
ATOM 2798 C C . VAL A 1 372 ? 2.062 -0.478 9.255 1.00 95.00 372 VAL A C 1
ATOM 2800 O O . VAL A 1 372 ? 1.989 0.113 10.332 1.00 95.00 372 VAL A O 1
ATOM 2803 N N . THR A 1 373 ? 1.187 -1.431 8.921 1.00 95.25 373 THR A N 1
ATOM 2804 C CA . THR A 1 373 ? 0.098 -1.861 9.815 1.00 95.25 373 THR A CA 1
ATOM 2805 C C . THR A 1 373 ? 0.634 -2.419 11.128 1.00 95.25 373 THR A C 1
ATOM 2807 O O . THR A 1 373 ? 0.116 -2.097 12.198 1.00 95.25 373 THR A O 1
ATOM 2810 N N . ASN A 1 374 ? 1.671 -3.251 11.077 1.00 92.50 374 ASN A N 1
ATOM 2811 C CA . ASN A 1 374 ? 2.255 -3.802 12.290 1.00 92.50 374 ASN A CA 1
ATOM 2812 C C . ASN A 1 374 ? 2.824 -2.688 13.166 1.00 92.50 374 ASN A C 1
ATOM 2814 O O . ASN A 1 374 ? 2.596 -2.682 14.375 1.00 92.50 374 ASN A O 1
ATOM 2818 N N . LYS A 1 375 ? 3.446 -1.673 12.559 1.00 91.38 375 LYS A N 1
ATOM 2819 C CA . LYS A 1 375 ? 3.895 -0.501 13.302 1.00 91.38 375 LYS A CA 1
ATOM 2820 C C . LYS A 1 375 ? 2.745 0.289 13.915 1.00 91.38 375 LYS A C 1
ATOM 2822 O O . LYS A 1 375 ? 2.839 0.636 15.091 1.00 91.38 375 LYS A O 1
ATOM 2827 N N . PHE A 1 376 ? 1.642 0.496 13.194 1.00 92.19 376 PHE A N 1
ATOM 2828 C CA . PHE A 1 376 ? 0.432 1.099 13.764 1.00 92.19 376 PHE A CA 1
ATOM 2829 C C . PHE A 1 376 ? -0.023 0.367 15.024 1.00 92.19 376 PHE A C 1
ATOM 2831 O O . PHE A 1 376 ? -0.294 1.007 16.032 1.00 92.19 376 PHE A O 1
ATOM 2838 N N . ARG A 1 377 ? -0.029 -0.970 15.026 1.00 89.06 377 ARG A N 1
ATOM 2839 C CA . ARG A 1 377 ? -0.415 -1.762 16.209 1.00 89.06 377 ARG A CA 1
ATOM 2840 C C . ARG A 1 377 ? 0.491 -1.523 17.420 1.00 89.06 377 ARG A C 1
ATOM 2842 O O . ARG A 1 377 ? 0.041 -1.718 18.543 1.00 89.06 377 ARG A O 1
ATOM 2849 N N . THR A 1 378 ? 1.734 -1.084 17.219 1.00 84.94 378 THR A N 1
ATOM 2850 C CA . THR A 1 378 ? 2.662 -0.772 18.321 1.00 84.94 378 THR A CA 1
ATOM 2851 C C . THR A 1 378 ? 2.516 0.645 18.879 1.00 84.94 378 THR A C 1
ATOM 2853 O O . THR A 1 378 ? 2.915 0.875 20.017 1.00 84.94 378 THR A O 1
ATOM 2856 N N . THR A 1 379 ? 1.947 1.584 18.113 1.00 83.12 379 THR A N 1
ATOM 2857 C CA . THR A 1 379 ? 1.852 3.010 18.487 1.00 83.12 379 THR A CA 1
ATOM 2858 C C . THR A 1 379 ? 0.420 3.536 18.611 1.00 83.12 379 THR A C 1
ATOM 2860 O O . THR A 1 379 ? 0.214 4.696 18.970 1.00 83.12 379 THR A O 1
ATOM 2863 N N . ALA A 1 380 ? -0.576 2.712 18.293 1.00 83.12 380 ALA A N 1
ATOM 2864 C CA . ALA A 1 380 ? -1.989 3.056 18.366 1.00 83.12 380 ALA A CA 1
ATOM 2865 C C . ALA A 1 380 ? -2.511 3.161 19.802 1.00 83.12 380 ALA A C 1
ATOM 2867 O O . ALA A 1 380 ? -1.981 2.557 20.737 1.00 83.12 380 ALA A O 1
ATOM 2868 N N . SER A 1 381 ? -3.626 3.871 19.947 1.00 79.50 381 SER A N 1
ATOM 2869 C CA . SER A 1 381 ? -4.432 3.890 21.161 1.00 79.50 381 SER A CA 1
ATOM 2870 C C . SER A 1 381 ? -5.637 2.945 21.054 1.00 79.50 381 SER A C 1
ATOM 2872 O O . SER A 1 381 ? -6.112 2.591 19.967 1.00 79.50 381 SER A O 1
ATOM 2874 N N . GLY A 1 382 ? -6.095 2.478 22.216 1.00 73.81 382 GLY A N 1
ATOM 2875 C CA . GLY A 1 382 ? -7.265 1.618 22.358 1.00 73.81 382 GLY A CA 1
ATOM 2876 C C . GLY A 1 382 ? -8.574 2.409 22.373 1.00 73.81 382 GLY A C 1
ATOM 2877 O O . GLY A 1 382 ? -8.561 3.638 22.392 1.00 73.81 382 GLY A O 1
ATOM 2878 N N . PRO A 1 383 ? -9.719 1.713 22.390 1.00 68.81 383 PRO A N 1
ATOM 2879 C CA . PRO A 1 383 ? -11.021 2.341 22.196 1.00 68.81 383 PRO A CA 1
ATOM 2880 C C . PRO A 1 383 ? -11.535 3.192 23.351 1.00 68.81 383 PRO A C 1
ATOM 2882 O O . PRO A 1 383 ? -12.369 4.068 23.134 1.00 68.81 383 PRO A O 1
ATOM 2885 N N . ASP A 1 384 ? -11.012 2.961 24.550 1.00 60.47 384 ASP A N 1
ATOM 2886 C CA . ASP A 1 384 ? -11.372 3.710 25.754 1.00 60.47 384 ASP A CA 1
ATOM 2887 C C . ASP A 1 384 ? -10.240 4.650 26.197 1.00 60.47 384 ASP A C 1
ATOM 2889 O O . ASP A 1 384 ? -10.260 5.182 27.309 1.00 60.47 384 ASP A O 1
ATOM 2893 N N . ALA A 1 385 ? -9.234 4.859 25.337 1.00 58.25 385 ALA A N 1
ATOM 2894 C CA . ALA A 1 385 ? -8.263 5.915 25.552 1.00 58.25 385 ALA A CA 1
ATOM 2895 C C . ALA A 1 385 ? -8.991 7.259 25.517 1.00 58.25 385 ALA A C 1
ATOM 2897 O O . ALA A 1 385 ? -9.752 7.529 24.588 1.00 58.25 385 ALA A O 1
ATOM 2898 N N . LEU A 1 386 ? -8.745 8.109 26.518 1.00 49.59 386 LEU A N 1
ATOM 2899 C CA . LEU A 1 386 ? -9.112 9.518 26.406 1.00 49.59 386 LEU A CA 1
ATOM 2900 C C . LEU A 1 386 ? -8.499 10.034 25.096 1.00 49.59 386 LEU A C 1
ATOM 2902 O O . LEU A 1 386 ? -7.318 9.797 24.850 1.00 49.59 386 LEU A O 1
ATOM 2906 N N . GLU A 1 387 ? -9.304 10.661 24.237 1.00 48.94 387 GLU A N 1
ATOM 2907 C CA . GLU A 1 387 ? -8.848 11.302 22.998 1.00 48.94 387 GLU A CA 1
ATOM 2908 C C . GLU A 1 387 ? -7.855 12.415 23.406 1.00 48.94 387 GLU A C 1
ATOM 2910 O O . GLU A 1 387 ? -8.248 13.533 23.723 1.00 48.94 387 GLU A O 1
ATOM 2915 N N . ILE A 1 388 ? -6.557 12.097 23.505 1.00 44.75 388 ILE A N 1
ATOM 2916 C CA . ILE A 1 388 ? -5.505 13.077 23.854 1.00 44.75 388 ILE A CA 1
ATOM 2917 C C . ILE A 1 388 ? -5.261 14.043 22.677 1.00 44.75 388 ILE A C 1
ATOM 2919 O O . ILE A 1 388 ? -4.699 15.120 22.860 1.00 44.75 388 ILE A O 1
ATOM 2923 N N . ASP A 1 389 ? -5.762 13.704 21.490 1.00 44.28 389 ASP A N 1
ATOM 2924 C CA . ASP A 1 389 ? -5.584 14.467 20.256 1.00 44.28 389 ASP A CA 1
ATOM 2925 C C . ASP A 1 389 ? -6.692 15.497 19.974 1.00 44.28 389 ASP A C 1
ATOM 2927 O O . ASP A 1 389 ? -6.803 15.955 18.839 1.00 44.28 389 ASP A O 1
ATOM 2931 N N . ASP A 1 390 ? -7.477 15.935 20.971 1.00 40.84 390 ASP A N 1
ATOM 2932 C CA . ASP A 1 390 ? -8.220 17.195 20.818 1.00 40.84 390 ASP A CA 1
ATOM 2933 C C . ASP A 1 390 ? -7.211 18.363 20.786 1.00 40.84 390 ASP A C 1
ATOM 2935 O O . ASP A 1 390 ? -6.591 18.688 21.809 1.00 40.84 390 ASP A O 1
ATOM 2939 N N . PRO A 1 391 ? -7.033 19.065 19.649 1.00 38.00 391 PRO A N 1
ATOM 2940 C CA . PRO A 1 391 ? -6.094 20.179 19.561 1.00 38.00 391 PRO A CA 1
ATOM 2941 C C . PRO A 1 391 ? -6.490 21.356 20.470 1.00 38.00 391 PRO A C 1
ATOM 2943 O O . PRO A 1 391 ? -5.688 22.276 20.665 1.00 38.00 391 PRO A O 1
ATOM 2946 N N . ASN A 1 392 ? -7.698 21.351 21.051 1.00 35.16 392 ASN A N 1
ATOM 2947 C CA . ASN A 1 392 ? -8.124 22.317 22.064 1.00 35.16 392 ASN A CA 1
ATOM 2948 C C . ASN A 1 392 ? -7.505 22.072 23.450 1.00 35.16 392 ASN A C 1
ATOM 2950 O O . ASN A 1 392 ? -7.418 23.021 24.239 1.00 35.16 392 ASN A O 1
ATOM 2954 N N . VAL A 1 393 ? -6.978 20.876 23.737 1.00 38.75 393 VAL A N 1
ATOM 2955 C CA . VAL A 1 393 ? -6.188 20.627 24.960 1.00 38.75 393 VAL A CA 1
ATOM 2956 C C . VAL A 1 393 ? -4.884 21.436 24.927 1.00 38.75 393 VAL A C 1
ATOM 2958 O O . VAL A 1 393 ? -4.451 21.971 25.946 1.00 38.75 393 VAL A O 1
ATOM 2961 N N . PHE A 1 394 ? -4.322 21.683 23.738 1.00 33.78 394 PHE A N 1
ATOM 2962 C CA . PHE A 1 394 ? -3.164 22.569 23.565 1.00 33.78 394 PHE A CA 1
ATOM 2963 C C . PHE A 1 394 ? -3.494 24.070 23.635 1.00 33.78 394 PHE A C 1
ATOM 2965 O O . PHE A 1 394 ? -2.578 24.892 23.647 1.00 33.78 394 PHE A O 1
ATOM 2972 N N . ARG A 1 395 ? -4.777 24.462 23.690 1.00 30.67 395 ARG A N 1
ATOM 2973 C CA . ARG A 1 395 ? -5.184 25.874 23.831 1.00 30.67 395 ARG A CA 1
ATOM 2974 C C . ARG A 1 395 ? -5.437 26.310 25.272 1.00 30.67 395 ARG A C 1
ATOM 2976 O O . ARG A 1 395 ? -5.483 27.512 25.516 1.00 30.67 395 ARG A O 1
ATOM 2983 N N . THR A 1 396 ? -5.608 25.381 26.212 1.00 27.92 396 THR A N 1
ATOM 2984 C CA . THR A 1 396 ? -6.076 25.698 27.576 1.00 27.92 396 THR A CA 1
ATOM 2985 C C . THR A 1 396 ? -5.142 25.244 28.696 1.00 27.92 396 THR A C 1
ATOM 2987 O O . THR A 1 396 ? -5.526 25.312 29.861 1.00 27.92 396 THR A O 1
ATOM 2990 N N . ALA A 1 397 ? -3.901 24.852 28.390 1.00 29.36 397 ALA A N 1
ATOM 2991 C CA . ALA A 1 397 ? -2.907 24.578 29.424 1.00 29.36 397 ALA A CA 1
ATOM 2992 C C . ALA A 1 397 ? -2.582 25.860 30.221 1.00 29.36 397 ALA A C 1
ATOM 2994 O O . ALA A 1 397 ? -1.765 26.685 29.810 1.00 29.36 397 ALA A O 1
ATOM 2995 N N . ASP A 1 398 ? -3.253 26.019 31.365 1.00 30.73 398 ASP A N 1
ATOM 2996 C CA . ASP A 1 398 ? -2.897 26.962 32.421 1.00 30.73 398 ASP A CA 1
ATOM 2997 C C . ASP A 1 398 ? -1.433 26.699 32.825 1.00 30.73 398 ASP A C 1
ATOM 2999 O O . ASP A 1 398 ? -1.099 25.576 33.232 1.00 30.73 398 ASP A O 1
ATOM 3003 N N . PRO A 1 399 ? -0.533 27.693 32.715 1.00 33.12 399 PRO A N 1
ATOM 3004 C CA . PRO A 1 399 ? 0.884 27.510 33.006 1.00 33.12 399 PRO A CA 1
ATOM 3005 C C . PRO A 1 399 ? 1.156 27.045 34.447 1.00 33.12 399 PRO A C 1
ATOM 3007 O O . PRO A 1 399 ? 2.216 26.477 34.703 1.00 33.12 399 PRO A O 1
ATOM 3010 N N . ASN A 1 400 ? 0.204 27.178 35.378 1.00 29.31 400 ASN A N 1
ATOM 3011 C CA . ASN A 1 400 ? 0.382 26.745 36.767 1.00 29.31 400 ASN A CA 1
ATOM 3012 C C . ASN A 1 400 ? 0.162 25.239 37.018 1.00 29.31 400 ASN A C 1
ATOM 3014 O O . ASN A 1 400 ? 0.550 24.745 38.076 1.00 29.31 400 ASN A O 1
ATOM 3018 N N . LEU A 1 401 ? -0.393 24.480 36.064 1.00 32.50 401 LEU A N 1
ATOM 3019 C CA . LEU A 1 401 ? -0.541 23.015 36.179 1.00 32.50 401 LEU A CA 1
ATOM 3020 C C . LEU A 1 401 ? 0.708 22.240 35.721 1.00 32.50 401 LEU A C 1
ATOM 3022 O O . LEU A 1 401 ? 0.853 21.054 36.016 1.00 32.50 401 LEU A O 1
ATOM 3026 N N . THR A 1 402 ? 1.650 22.915 35.056 1.00 31.92 402 THR A N 1
ATOM 3027 C CA . THR A 1 402 ? 2.851 22.286 34.481 1.00 31.92 402 THR A CA 1
ATOM 3028 C C . THR A 1 402 ? 3.967 22.012 35.494 1.00 31.92 402 THR A C 1
ATOM 3030 O O . THR A 1 402 ? 4.810 21.154 35.252 1.00 31.92 402 THR A O 1
ATOM 3033 N N . ALA A 1 403 ? 3.961 22.647 36.670 1.00 26.86 403 ALA A N 1
ATOM 3034 C CA . ALA A 1 403 ? 5.048 22.487 37.640 1.00 26.86 403 ALA A CA 1
ATOM 3035 C C . ALA A 1 403 ? 5.011 21.154 38.419 1.00 26.86 403 ALA A C 1
ATOM 3037 O O . ALA A 1 403 ? 6.055 20.692 38.872 1.00 26.86 403 ALA A O 1
ATOM 3038 N N . ASN A 1 404 ? 3.848 20.496 38.527 1.00 24.56 404 ASN A N 1
ATOM 3039 C CA . ASN A 1 404 ? 3.703 19.255 39.305 1.00 24.56 404 ASN A CA 1
ATOM 3040 C C . ASN A 1 404 ? 3.604 17.969 38.457 1.00 24.56 404 ASN A C 1
ATOM 3042 O O . ASN A 1 404 ? 3.605 16.881 39.025 1.00 24.56 404 ASN A O 1
ATOM 3046 N N . MET A 1 405 ? 3.564 18.054 37.118 1.00 26.86 405 MET A N 1
ATOM 3047 C CA . MET A 1 405 ? 3.572 16.874 36.224 1.00 26.86 405 MET A CA 1
ATOM 3048 C C . MET A 1 405 ? 4.949 16.552 35.614 1.00 26.86 405 MET A C 1
ATOM 3050 O O . MET A 1 405 ? 5.157 15.446 35.118 1.00 26.86 405 MET A O 1
ATOM 3054 N N . VAL A 1 406 ? 5.919 17.471 35.685 1.00 25.47 406 VAL A N 1
ATOM 3055 C CA . VAL A 1 406 ? 7.219 17.339 34.991 1.00 25.47 406 VAL A CA 1
ATOM 3056 C C . VAL A 1 406 ? 8.209 16.390 35.695 1.00 25.47 406 VAL A C 1
ATOM 3058 O O . VAL A 1 406 ? 9.217 16.016 35.107 1.00 25.47 406 VAL A O 1
ATOM 3061 N N . GLN A 1 407 ? 7.913 15.897 36.903 1.00 22.97 407 GLN A N 1
ATOM 3062 C CA . GLN A 1 407 ? 8.764 14.904 37.587 1.00 22.97 407 GLN A CA 1
ATOM 3063 C C . GLN A 1 407 ? 8.255 13.449 37.536 1.00 22.97 407 GLN A C 1
ATOM 3065 O O . GLN A 1 407 ? 8.863 12.585 38.161 1.00 22.97 407 GLN A O 1
ATOM 3070 N N . GLY A 1 408 ? 7.192 13.143 36.778 1.00 23.47 408 GLY A N 1
ATOM 3071 C CA . GLY A 1 408 ? 6.583 11.800 36.771 1.00 23.47 408 GLY A CA 1
ATOM 3072 C C . GLY A 1 408 ? 6.567 11.029 35.445 1.00 23.47 408 GLY A C 1
ATOM 3073 O O . GLY A 1 408 ? 6.227 9.851 35.461 1.00 23.47 408 GLY A O 1
ATOM 3074 N N . ILE A 1 409 ? 6.904 11.638 34.303 1.00 27.44 409 ILE A N 1
ATOM 3075 C CA . ILE A 1 409 ? 6.687 11.017 32.980 1.00 27.44 409 ILE A CA 1
ATOM 3076 C C . ILE A 1 409 ? 8.025 10.806 32.269 1.00 27.44 409 ILE A C 1
ATOM 3078 O O . ILE A 1 409 ? 8.387 11.496 31.323 1.00 27.44 409 ILE A O 1
ATOM 3082 N N . VAL A 1 410 ? 8.770 9.815 32.750 1.00 23.03 410 VAL A N 1
ATOM 3083 C CA . VAL A 1 410 ? 9.789 9.119 31.962 1.00 23.03 410 VAL A CA 1
ATOM 3084 C C . VAL A 1 410 ? 9.269 7.695 31.779 1.00 23.03 410 VAL A C 1
ATOM 3086 O O . VAL A 1 410 ? 9.263 6.914 32.723 1.00 23.03 410 VAL A O 1
ATOM 3089 N N . GLY A 1 411 ? 8.801 7.369 30.569 1.00 25.42 411 GLY A N 1
ATOM 3090 C CA . GLY A 1 411 ? 8.634 5.980 30.121 1.00 25.42 411 GLY A CA 1
ATOM 3091 C C . GLY A 1 411 ? 7.324 5.257 30.463 1.00 25.42 411 GLY A C 1
ATOM 3092 O O . GLY A 1 411 ? 7.373 4.151 30.991 1.00 25.42 411 GLY A O 1
ATOM 3093 N N . ALA A 1 412 ? 6.163 5.797 30.083 1.00 22.70 412 ALA A N 1
ATOM 3094 C CA . ALA A 1 412 ? 4.921 5.017 30.040 1.00 22.70 412 ALA A CA 1
ATOM 3095 C C . ALA A 1 412 ? 4.232 5.178 28.677 1.00 22.70 412 ALA A C 1
ATOM 3097 O O . ALA A 1 412 ? 3.400 6.059 28.483 1.00 22.70 412 ALA A O 1
ATOM 3098 N N . GLY A 1 413 ? 4.603 4.326 27.716 1.00 24.16 413 GLY A N 1
ATOM 3099 C CA . GLY A 1 413 ? 3.774 4.091 26.537 1.00 24.16 413 GLY A CA 1
ATOM 3100 C C . GLY A 1 413 ? 2.465 3.444 26.985 1.00 24.16 413 GLY A C 1
ATOM 3101 O O . GLY A 1 413 ? 2.483 2.393 27.629 1.00 24.16 413 GLY A O 1
ATOM 3102 N N . TYR A 1 414 ? 1.332 4.077 26.690 1.00 26.16 414 TYR A N 1
ATOM 3103 C CA . TYR A 1 414 ? 0.011 3.507 26.948 1.00 26.16 414 TYR A CA 1
ATOM 3104 C C . TYR A 1 414 ? -0.292 2.447 25.881 1.00 26.16 414 TYR A C 1
ATOM 3106 O O . TYR A 1 414 ? -1.012 2.690 24.919 1.00 26.16 414 TYR A O 1
ATOM 3114 N N . TYR A 1 415 ? 0.303 1.264 26.039 1.00 29.97 415 TYR A N 1
ATOM 3115 C CA . TYR A 1 415 ? -0.006 0.089 25.229 1.00 29.97 415 TYR A CA 1
ATOM 3116 C C . TYR A 1 415 ? -1.390 -0.434 25.610 1.00 29.97 415 TYR A C 1
ATOM 3118 O O . TYR A 1 415 ? -1.584 -0.926 26.726 1.00 29.97 415 TYR A O 1
ATOM 3126 N N . TYR A 1 416 ? -2.352 -0.367 24.692 1.00 35.56 416 TYR A N 1
ATOM 3127 C CA . TYR A 1 416 ? -3.655 -0.977 24.925 1.00 35.56 416 TYR A CA 1
ATOM 3128 C C . TYR A 1 416 ? -3.593 -2.474 24.635 1.00 35.56 416 TYR A C 1
ATOM 3130 O O . TYR A 1 416 ? -3.313 -2.929 23.527 1.00 35.56 416 TYR A O 1
ATOM 3138 N N . ARG A 1 417 ? -3.815 -3.232 25.708 1.00 34.38 417 ARG A N 1
ATOM 3139 C CA . ARG A 1 417 ? -3.823 -4.689 25.759 1.00 34.38 417 ARG A CA 1
ATOM 3140 C C . ARG A 1 417 ? -5.263 -5.165 25.625 1.00 34.38 417 ARG A C 1
ATOM 3142 O O . ARG A 1 417 ? -6.090 -4.820 26.465 1.00 34.38 417 ARG A O 1
ATOM 3149 N N . LEU A 1 418 ? -5.554 -6.012 24.641 1.00 35.12 418 LEU A N 1
ATOM 3150 C CA . LEU A 1 418 ? -6.667 -6.946 24.801 1.00 35.12 418 LEU A CA 1
ATOM 3151 C C . LEU A 1 418 ? -6.265 -7.898 25.925 1.00 35.12 418 LEU A C 1
ATOM 3153 O O . LEU A 1 418 ? -5.359 -8.694 25.723 1.00 35.12 418 LEU A O 1
ATOM 3157 N N . VAL A 1 419 ? -6.836 -7.739 27.117 1.00 26.53 419 VAL A N 1
ATOM 3158 C CA . VAL A 1 419 ? -6.606 -8.659 28.235 1.00 26.53 419 VAL A CA 1
ATOM 3159 C C . VAL A 1 419 ? -7.605 -9.797 28.089 1.00 26.53 419 VAL A C 1
ATOM 3161 O O . VAL A 1 419 ? -8.810 -9.562 28.174 1.00 26.53 419 VAL A O 1
ATOM 3164 N N . TRP A 1 420 ? -7.087 -10.993 27.827 1.00 37.50 420 TRP A N 1
ATOM 3165 C CA . TRP A 1 420 ? -7.850 -12.239 27.828 1.00 37.50 420 TRP A CA 1
ATOM 3166 C C . TRP A 1 420 ? -7.692 -12.964 29.157 1.00 37.50 420 TRP A C 1
ATOM 3168 O O . TRP A 1 420 ? -6.530 -13.042 29.635 1.00 37.50 420 TRP A O 1
#

Organism: NCBI:txid303347

=== Feature glossary ===
A reading guide for the features in this record.

Start from the sequence.

  · Sequence gives the chain of amino acids in standard one-letter code (A=alanine, C=cysteine, …, Y=tyrosine), read N→C. It is the only feature that is directly encoded by the gene; all structural features are derived from the folded form of this sequence.

Fold it, and you get atomic coordinates and the backbone conformation that goes with them.

  · Structure coordinates are given as an mmCIF _atom_site loop: one row per atom with element, residue name, chain id, sequence number, and x/y/z position in Å. Only the four main-chain atoms per residue are included here; side chains are omitted to keep the record compact.

  · Backbone dihedral angles. Every residue except chain termini has a φ (preceding-C → N → Cα → C) and a ψ (N → Cα → C → next-N). They are reported in degrees following the IUPAC sign convention. Secondary structure is essentially a statement about which (φ, ψ) basin each residue occupies.

  · Eight-state secondary structure (DSSP): H is the canonical α-helix, G the tighter 3₁₀-helix, I the wider π-helix; E/B are β-structure, T and S are turns and bends, and '-' is everything else. DSSP derives these from the pattern of main-chain N–H···O=C hydrogen bonds, not from the sequence.

  · SS3 is a coarse helix/strand/coil call (letters a/b/c) made by the P-SEA algorithm from inter-Cα distances and dihedrals. It is less detailed than DSSP but needs only Cα positions.

Summarize the fold with a handful of shape descriptors and a per-residue structural alphabet.

  · Radius of gyration (Rg) is the root-mean-square distance of Cα atoms from their centroid — a single number for overall size and compactness. A globular domain of N residues has Rg ≈ 2.2·N^0.38 Å; an extended or disordered chain has a much larger Rg. The Cα contact count is the number of residue pairs whose Cα atoms are within 8 Å and are more than four positions apart in sequence — a standard proxy for tertiary packing density. The bounding box is the smallest axis-aligned box enclosing all Cα atoms.

  · 3Di is Foldseek's structural alphabet. Each residue is assigned one of twenty discrete states based on how its Cα sits relative to its spatial (not sequential) neighbors. Aligning 3Di strings finds structural homologs roughly as well as full 3D superposition, but orders of magnitude faster.

  · Solvent-accessible surface area (SASA) is the area in Å² traced out by the centre of a 1.4 Å probe sphere (a water molecule) rolled over the protein's van der Waals surface (Shrake–Rupley / Lee–Richards construction). Buried residues have near-zero SASA; fully exposed residues can exceed 200 Å². The total SASA scales roughly with the number of surface residues.

Ask how reliable the model is.

  · For AlphaFold models, the B-factor field carries pLDDT — the model's own estimate of local accuracy on a 0–100 scale. Regions with pLDDT<50 should be treated as essentially unmodeled; they often correspond to intrinsically disordered segments.

  · For experimental (PDB) structures, the B-factor (temperature factor) quantifies the positional spread of each atom in the crystal — a combination of thermal vibration and static disorder — in units of Å². High B-factors mark flexible loops or poorly resolved regions; low B-factors mark the rigid, well-ordered core.

  · Predicted Aligned Error (PAE) is an AlphaFold confidence matrix: entry (i, j) is the expected error in the position of residue j, in ångströms, when the prediction is superimposed on the true structure at residue i. Low PAE within a block of residues means that block is internally rigid and well-predicted; high PAE between two blocks means their relative placement is uncertain even if each block individually is confident.

Place it in context: what it resembles, what it is annotated as, and how it looks.

  · Structural nearest neighbors (via Foldseek easy-search vs the PDB). Reported per hit: target PDB id, E-value, and alignment TM-score. A TM-score above ~0.5 is the conventional thres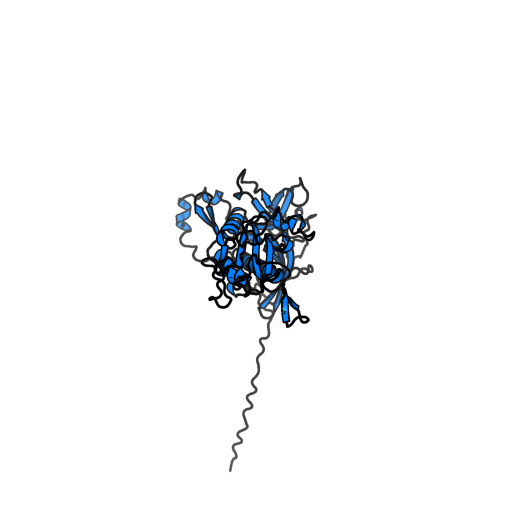hold for 'same fold'.

  · Functional annotations link the protein to curated databases. InterPro entries identify conserved domains and families by matching the sequence against member-database signatures (Pfam, PROSITE, CDD, …). Gene Ontology (GO) terms describe molecular function, biological process, and cellular component in a controlled vocabulary. CATH places the structure in a hierarchical fold classification (Class/Architecture/Topology/Homologous-superfamily). The organism is the source species.

  · The contact map is a binary N×N matrix image: pixel (i, j) is dark where Cα_i and Cα_j are within 8 Å and |i−j|>4. Because the |i−j|>4 filter removes local helical contacts, off-diagonal stripes parallel to the main diagonal indicate parallel β-sheets; stripes perpendicular to it indicate antiparallel β-sheets. The Ramachandran plot scatters every residue's (φ, ψ) pair against the sterically allowed regions. The PAE heatmap renders the predicted-aligned-error matrix.

  · Six rendered views show the 3D structure from the faces of a cube — i.e. along ±x, ±y, ±z. Rendering representation is drawn randomly per protein from cartoon (secondary-structure ribbons), sticks (backbone bonds), or molecular surface; coloring is either N→C rainbow (blue at the N-terminus through red at the C-terminus) or one color per chain.